Protein 4LKX (pdb70)

Solvent-accessible surface area: 19686 Å² total; per-residue (Å²): 162,25,100,12,110,4,43,50,23,15,46,25,98,51,92,81,63,0,60,5,42,0,50,5,57,54,60,52,1,49,52,26,46,5,0,0,0,0,16,23,17,94,93,137,24,14,57,2,1,0,3,5,11,35,57,29,104,47,6,39,9,82,91,12,126,116,65,10,76,8,56,101,54,70,105,130,36,34,0,24,0,97,1,40,70,0,74,76,76,3,23,0,42,0,11,0,0,20,1,3,14,60,3,0,36,82,31,0,100,16,4,34,6,19,8,26,76,48,88,61,87,24,14,45,10,18,28,3,27,49,128,66,49,67,17,4,0,0,0,4,0,13,33,0,19,0,40,43,14,72,26,40,1,34,100,41,89,38,102,90,29,37,25,58,4,68,19,30,89,24,130,75,33,38,49,6,13,5,0,1,0,35,6,78,38,102,24,42,60,143,92,68,17,53,0,30,3,31,0,117,30,35,129,34,148,48,100,66,96,3,95,62,111,125,108,6,92,8,75,17,72,49,145,60,41,52,8,52,70,38,93,87,11,56,1,31,0,137,9,72,105,48,0,69,31,115,72,54,32,22,0,0,1,0,0,4,23,58,56,93,94,25,3,72,7,14,0,49,45,20,57,62,69,114,58,66,87,125,59,56,26,40,6,48,39,84,21,54,60,0,28,0,95,0,47,134,1,73,18,78,9,8,8,38,0,9,0,0,0,0,2,70,35,2,1,25,19,2,62,6,0,84,0,35,1,97,70,105,59,25,46,10,59,8,41,30,3,42,4,16,87,69,3,19,173,85,34,39,0,2,0,0,0,0,0,5,53,0,28,26,126,129,30,116,25,44,6,65,7,53,128,52,97,39,95,88,44,46,72,88,15,26,18,90,6,36,43,141,64,6,6,17,1,4,7,2,20,0,53,24,50,88,73,61,10,74,141,60,84,56,1,4,0,40,0,47,15,134,29,41,133,75,76,41,67,79,61,34,62,53,68,116,119,184,27,7,3,0,16,90,1,36,145,65,118,25,251

Secondary structure (DSSP, 8-state):
--EEEE---EEE-TTS-EEEEEEEESS-TTTS-EEEEEEE-TTS--EEEEEEETTS-EEE-TTTGGGEEEEEEGGGTEEEEEE-S--GGG-EEEEEEEEETTEEEEE---EEEEE-SSPPBPPEEEEE----SEEEEEEEEEEEBSS--EEEEGGGTB-TTEEEPPPEE-TTS-EEEEEEEEEEGGGGTT---EEEEEEGGGTEEEEEE-PPP-/---EEEE-SEEEE-TTS-EEEEEEESS--B-TTS-B-EEEEEE-TTS--EEEEETTTEETTSS--SEEEEEETTEEEEEESS--GGG-EEEEEEE-SSSSPEE---EEEEE----BPPEEEEEPPPHHHHHTTEEEEEEEEEEEBSS--EEEEEETTEEP-SSEEEEE----TTT--EEEEEEEEEEHHHHHH--EEEEEEE-TT-SS-EEEEEETT--/-TTSGGGSSSSPP-

B-factor: mean 33.44, std 14.96, range [14.51, 133.25]

Foldseek 3Di:
DWAKAKDAEEEDEAQAKDKMKIFIPPDAQLPWFKKFKWWAAPPGDIGTAWIATSVGRIGGDPVQVVQWDKGADRVRSMIMIMGGRHDQVPFTWMKMFTDDPVGRPYIHPTHTYGHHPDDFDAWDKDWAAWVPWKMKIWIKTDFGDDDDKDKDKPVPPDDPQKDWDDWDQDPVRGTMTMIMGMDTPPVLDVDWIKMWMADVHVGDIDIDTRHHDD/DKAKAKPDQEEAAAAFAKDKIKIFIPWFQQAPVRFRFKWKWFDAPPGDTHTADTSQAQGPVNDDDQWGKHDGTGIIMIMGHGDALQRFGWMKMWTPRDPPIDIYPTYGYAYDDDWDFWDKDKDWADPVVLVVFKTKIKMKTDFTPDPDKDKWKDFPRRTDPPQKDKDKDAQDSHSRGIMMMMIGMDTSVVVVVTFKIWIWMDDPNDPDIDIDIGTPPDD/DPDDPQNPDDDGDD

Sequence (447 aa):
QVQLQESGPGLVKPSETLSLTCTVSGYSITSDYAWNWIRQPPGKGLEWIGSISYSGITGYNPSLKSRVTISRDTSKNQFSLKLSSVTAADTAVYYCARMGYDGLAYWGQGTLVTVSSASTKGPSVFPLAPSGGTAALGCLVKDYFPEPVTVSWNSGALTSGVHTFPAVLQSSGLYSLSSVVTVPSSSLGTQTYICNVNHKPSNTKVDKKAEPKSDIVMTQTPLSLSVTPGQPASISCRSSQSIVHSNGNTYLEWYLQKPGQSPQLLIYKVSNRFSGVPDRFSGSGSGTDFTLKISRVEAEDVGVYYCFQGSHVPPTFGGGTKVEIKRTVAAPSVFIFPPSDEQLKSGTASVVCLLNNFYPREAKVQWKVDNALQSGNSQESVTEQDSKDSTYSLSSTLTLSKADYEKHKVYACEVTHQGLSSPVTKSFNRGECLAGGSAQSQRAPDR

Nearest PDB structures (foldseek):
  4lkx-assembly1_B  TM=1.005E+00  e=9.087E-45  Homo sapiens
  4jn2-assembly2_L  TM=9.871E-01  e=6.356E-40  Mus musculus
  8vlt-assembly1_L  TM=9.862E-01  e=2.597E-39  Homo sapiens
  1s5i-assembly1_L  TM=9.770E-01  e=2.278E-36  Mus musculus
  4okv-assembly2_D  TM=9.643E-01  e=1.208E-35  Mus musculus

CATH classification: 2.60.40.10 (+1 more: 2.60.40.10)

InterPro domains:
  IPR003006 Immunoglobulin/major histocompatibility complex, conserved site [PS00290] (216-222)
  IPR003006 Immunoglobulin/major histocompatibility complex, conserved site [PS00290] (441-447)
  IPR003597 Immunoglobulin C1-set [PF07654] (143-223)
  IPR003597 Immunoglobulin C1-set [PF07654] (258-346)
  IPR003597 Immunoglobulin C1-set [PF07654] (366-450)
  IPR003597 Immunoglobulin C1-set [SM00407] (157-228)
  IPR003597 Immunoglobulin C1-set [SM00407] (274-349)
  IPR003597 Immunoglobulin C1-set [SM00407] (380-453)
  IPR003599 Immunoglobulin domain subtype [SM00409] (26-134)
  IPR003599 Immunoglobulin domain subtype [SM00409] (370-462)
  IPR007110 Immunoglobulin-like domain [PS50835] (14-114)
  IPR007110 Immunoglobulin-like domain [PS50835] (141-234)
  IPR007110 Immunoglobulin-like domain [PS50835] (256-355)
  IPR007110 Immunoglobulin-like domain [PS50835] (364-460)
  IPR013106 Immunoglobulin V-set domain [PF07686] (30-133)
  IPR013106 Immunoglobulin V-set domain [SM00406] (36-116)
  IPR013783 Immunoglobulin-like fold [G3DSA:2.60.40.10] (17-137)
  IPR013783 Immunoglobulin-like fold [G3DSA:2.60.40.10] (138-243)
  IPR013783 Immunoglobulin-like fold [G3DSA:2.60.40.10] (244-355)
  IPR013783 Immunoglobulin-like fold [G3DSA:2.60.40.10] (356-465)

Radius of gyration: 24.25 Å; Cα contacts (8 Å, |Δi|>4): 1214; chains: 3; bounding box: 59×63×64 Å

Structure (mmCIF, N/CA/C/O backbone):
data_4LKX
#
_entry.id   4LKX
#
_cell.length_a   42.045
_cell.length_b   107.156
_cell.length_c   110.215
_cell.angle_alpha   90.00
_cell.angle_beta   90.00
_cell.angle_gamma   90.00
#
_symmetry.space_group_name_H-M   'P 21 21 21'
#
loop_
_entity.id
_entity.type
_entity.pdbx_description
1 polymer 'Fab fragment heavy chain'
2 polymer 'Fab fragment light chain'
3 polymer 'CemX segment'
4 water water
#
loop_
_atom_site.group_PDB
_atom_site.id
_atom_site.type_symbol
_atom_site.label_atom_id
_atom_site.label_alt_id
_atom_site.label_comp_id
_atom_site.label_asym_id
_atom_site.label_entity_id
_atom_site.label_seq_id
_atom_site.pdbx_PDB_ins_code
_atom_site.Cartn_x
_atom_site.Cartn_y
_atom_site.Cartn_z
_atom_site.occupancy
_atom_site.B_iso_or_equiv
_atom_site.auth_seq_id
_atom_site.auth_comp_id
_atom_site.auth_asym_id
_atom_site.auth_atom_id
_atom_site.pdbx_PDB_model_num
ATOM 1 N N . GLN A 1 1 ? -38.339 -4.423 -12.049 1.00 50.40 1 GLN A N 1
ATOM 2 C CA . GLN A 1 1 ? -37.635 -3.751 -10.929 1.00 41.96 1 GLN A CA 1
ATOM 3 C C . GLN A 1 1 ? -36.484 -2.884 -11.427 1.00 32.95 1 GLN A C 1
ATOM 4 O O . GLN A 1 1 ? -35.529 -3.371 -12.052 1.00 35.03 1 GLN A O 1
ATOM 10 N N . VAL A 1 2 ? -36.561 -1.596 -11.104 1.00 33.37 2 VAL A N 1
ATOM 11 C CA . VAL A 1 2 ? -35.448 -0.696 -11.282 1.00 32.54 2 VAL A CA 1
ATOM 12 C C . VAL A 1 2 ? -34.272 -1.142 -10.407 1.00 32.53 2 VAL A C 1
ATOM 13 O O . VAL A 1 2 ? -34.453 -1.447 -9.227 1.00 32.51 2 VAL A O 1
ATOM 17 N N . GLN A 1 3 ? -33.122 -1.365 -11.041 1.00 30.04 3 GLN A N 1
ATOM 18 C CA . GLN A 1 3 ? -31.894 -1.732 -10.343 1.00 27.07 3 GLN A CA 1
ATOM 19 C C . GLN A 1 3 ? -30.695 -0.960 -10.902 1.00 32.80 3 GLN A C 1
ATOM 20 O O . GLN A 1 3 ? -30.652 -0.644 -12.092 1.00 33.61 3 GLN A O 1
ATOM 26 N N . LEU A 1 4 ? -29.81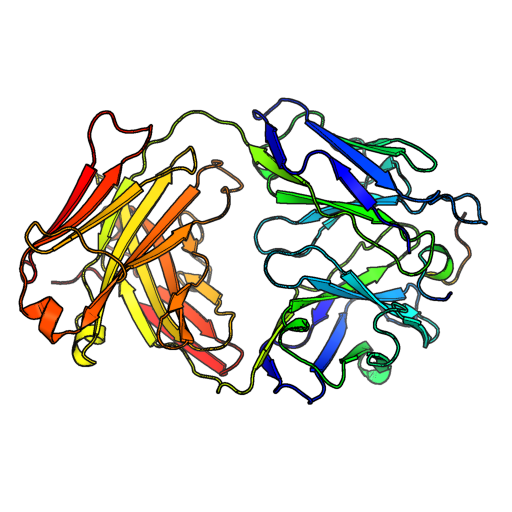4 -0.522 -10.004 1.00 27.15 4 LEU A N 1
ATOM 27 C CA . LEU A 1 4 ? -28.610 0.206 -10.379 1.00 24.81 4 LEU A CA 1
ATOM 28 C C . LEU A 1 4 ? -27.414 -0.577 -9.872 1.00 25.69 4 LEU A C 1
ATOM 29 O O . LEU A 1 4 ? -27.453 -1.144 -8.778 1.00 24.96 4 LEU A O 1
ATOM 34 N N . GLN A 1 5 ? -26.406 -0.720 -10.718 1.00 29.76 5 GLN A N 1
ATOM 35 C CA . GLN A 1 5 ? -25.271 -1.576 -10.386 1.00 30.19 5 GLN A CA 1
ATOM 36 C C . GLN A 1 5 ? -23.962 -0.913 -10.837 1.00 29.96 5 GLN A C 1
ATOM 37 O O . GLN A 1 5 ? -23.797 -0.629 -12.040 1.00 25.11 5 GLN A O 1
ATOM 43 N N . GLU A 1 6 ? -23.174 -0.472 -9.848 1.00 31.30 6 GLU A N 1
ATOM 44 C CA . GLU A 1 6 ? -21.891 0.196 -10.072 1.00 31.16 6 GLU A CA 1
ATOM 45 C C . GLU A 1 6 ? -20.871 -0.855 -10.489 1.00 22.91 6 GLU A C 1
ATOM 46 O O . GLU A 1 6 ? -20.879 -1.980 -9.985 1.00 23.14 6 GLU A O 1
ATOM 52 N N . SER A 1 7 ? -19.864 -0.427 -11.222 1.00 23.01 7 SER A N 1
ATOM 53 C CA . SER A 1 7 ? -18.708 -1.281 -11.480 1.00 22.79 7 SER A CA 1
ATOM 54 C C . SER A 1 7 ? -17.939 -1.591 -10.173 1.00 35.16 7 SER A C 1
ATOM 55 O O . SER A 1 7 ? -18.193 -0.976 -9.118 1.00 39.93 7 SER A O 1
ATOM 58 N N . GLY A 1 8 ? -16.920 -2.442 -10.284 1.00 33.73 8 GLY A N 1
ATOM 59 C CA . GLY A 1 8 ? -16.329 -3.121 -9.135 1.00 34.14 8 GLY A CA 1
ATOM 60 C C . GLY A 1 8 ? -15.303 -2.247 -8.409 1.00 39.82 8 GLY A C 1
ATOM 61 O O . GLY A 1 8 ? -14.802 -1.243 -8.960 1.00 35.67 8 GLY A O 1
ATOM 62 N N . PRO A 1 9 ? -14.966 -2.639 -7.170 1.00 33.91 9 PRO A N 1
ATOM 63 C CA . PRO A 1 9 ? -14.075 -1.871 -6.314 1.00 31.64 9 PRO A CA 1
ATOM 64 C C . PRO A 1 9 ? -12.621 -2.087 -6.718 1.00 32.84 9 PRO A C 1
ATOM 65 O O . PRO A 1 9 ? -12.257 -3.178 -7.174 1.00 31.37 9 PRO A O 1
ATOM 69 N N . GLY A 1 10 ? -11.768 -1.118 -6.401 1.00 26.57 10 GLY A N 1
ATOM 70 C CA . GLY A 1 10 ? -10.345 -1.374 -6.467 1.00 31.66 10 GLY A CA 1
ATOM 71 C C . GLY A 1 10 ? -9.525 -0.123 -6.378 1.00 27.28 10 GLY A C 1
ATOM 72 O O . GLY A 1 10 ? -9.948 0.859 -5.766 1.00 28.73 10 GLY A O 1
ATOM 73 N N . LEU A 1 11 ? -8.278 -0.246 -6.811 1.00 23.55 11 LEU A N 1
ATOM 74 C CA . LEU A 1 11 ? -7.240 0.745 -6.545 1.00 26.53 11 LEU A CA 1
ATOM 75 C C . LEU A 1 11 ? -7.234 1.694 -7.734 1.00 23.05 11 LEU A C 1
ATOM 76 O O . LEU A 1 11 ? -7.355 1.240 -8.847 1.00 21.84 11 LEU A O 1
ATOM 81 N N . VAL A 1 12 ? -6.874 2.948 -7.500 1.00 20.33 12 VAL A N 1
ATOM 82 C CA . VAL A 1 12 ? -6.428 3.890 -8.526 1.00 23.15 12 VAL A CA 1
ATOM 83 C C . VAL A 1 12 ? -5.248 4.638 -7.945 1.00 24.08 12 VAL A C 1
ATOM 84 O O . VAL A 1 12 ? -5.286 5.034 -6.783 1.00 20.99 12 VAL A O 1
ATOM 88 N N . LYS A 1 13 ? -4.195 4.853 -8.736 1.00 19.79 13 LYS A N 1
ATOM 89 C CA . LYS A 1 13 ? -2.989 5.461 -8.176 1.00 19.96 13 LYS A CA 1
ATOM 90 C C . LYS A 1 13 ? -3.243 6.937 -8.051 1.00 20.00 13 LYS A C 1
ATOM 91 O O . LYS A 1 13 ? -3.953 7.511 -8.871 1.00 22.45 13 LYS A O 1
ATOM 97 N N . PRO A 1 14 ? -2.590 7.582 -7.077 1.00 20.61 14 PRO A N 1
ATOM 98 C CA . PRO A 1 14 ? -2.849 9.000 -6.934 1.00 18.04 14 PRO A CA 1
ATOM 99 C C . PRO A 1 14 ? -2.365 9.768 -8.180 1.00 19.28 14 PRO A C 1
ATOM 100 O O . PRO A 1 14 ? -1.329 9.416 -8.761 1.00 18.74 14 PRO A O 1
ATOM 104 N N . SER A 1 15 ? -2.993 10.911 -8.463 1.00 23.14 15 SER A N 1
ATOM 105 C CA . SER A 1 15 ? -2.738 11.667 -9.684 1.00 17.91 15 SER A CA 1
ATOM 106 C C . SER A 1 15 ? -3.444 11.143 -10.966 1.00 18.11 15 SER A C 1
ATOM 107 O O . SER A 1 15 ? -3.460 11.834 -11.986 1.00 25.01 15 SER A O 1
ATOM 110 N N . GLU A 1 16 ? -3.909 9.905 -10.932 1.00 18.96 16 GLU A N 1
ATOM 111 C CA . GLU A 1 16 ? -4.616 9.327 -12.058 1.00 23.34 16 GLU A CA 1
ATOM 112 C C . GLU A 1 16 ? -6.121 9.613 -11.936 1.00 26.79 16 GLU A C 1
ATOM 113 O O . GLU A 1 16 ? -6.545 10.390 -11.063 1.00 21.79 16 GLU A O 1
ATOM 119 N N . THR A 1 17 ? -6.917 8.965 -12.790 1.00 23.03 17 THR A N 1
ATOM 120 C CA . THR A 1 17 ? -8.345 9.297 -12.921 1.00 22.45 17 THR A CA 1
ATOM 121 C C . THR A 1 17 ? -9.162 8.103 -12.488 1.00 22.92 17 THR A C 1
ATOM 122 O O . THR A 1 17 ? -8.957 7.001 -12.966 1.00 23.62 17 THR A O 1
ATOM 126 N N . LEU A 1 18 ? -9.983 8.318 -11.473 1.00 20.09 18 LEU A N 1
ATOM 127 C CA . LEU A 1 18 ? -10.922 7.321 -10.986 1.00 19.96 18 LEU A CA 1
ATOM 128 C C . LEU A 1 18 ? -12.031 7.236 -12.014 1.00 19.65 18 LEU A C 1
ATOM 129 O O . LEU A 1 18 ? -12.475 8.255 -12.538 1.00 21.49 18 LEU A O 1
ATOM 134 N N . SER A 1 19 ? -12.426 6.015 -12.349 1.00 22.16 19 SER A N 1
ATOM 135 C CA . SER A 1 19 ? -13.436 5.837 -13.370 1.00 24.76 19 SER A CA 1
ATOM 136 C C . SER A 1 19 ? -14.449 4.794 -12.927 1.00 24.72 19 SER A C 1
ATOM 137 O O . SER A 1 19 ? -14.066 3.690 -12.553 1.00 23.83 19 SER A O 1
ATOM 140 N N . LEU A 1 20 ? -15.731 5.171 -12.884 1.00 24.09 20 LEU A N 1
ATOM 141 C CA . LEU A 1 20 ? -16.795 4.226 -12.464 1.00 23.49 20 LEU A CA 1
ATOM 142 C C . LEU A 1 20 ? -17.961 4.235 -13.460 1.00 19.64 20 LEU A C 1
ATOM 143 O O . LEU A 1 20 ? -18.241 5.251 -14.085 1.00 20.71 20 LEU A O 1
ATOM 148 N N . THR A 1 21 ? -18.652 3.115 -13.595 1.00 21.24 21 THR A N 1
ATOM 149 C CA . THR A 1 21 ? -19.895 3.159 -14.341 1.00 22.27 21 THR A CA 1
ATOM 150 C C . THR A 1 21 ? -21.018 2.649 -13.474 1.00 24.09 21 THR A C 1
ATOM 151 O O . THR A 1 21 ? -20.828 1.709 -12.665 1.00 22.10 21 THR A O 1
ATOM 155 N N . CYS A 1 22 ? -22.220 3.141 -13.772 1.00 21.57 22 CYS A N 1
ATOM 156 C CA . CYS A 1 22 ? -23.428 2.568 -13.231 1.00 19.70 22 CYS A CA 1
ATOM 157 C C . CYS A 1 22 ? -24.311 2.028 -14.374 1.00 25.48 22 CYS A C 1
ATOM 158 O O . CYS A 1 22 ? -24.661 2.751 -15.313 1.00 21.08 22 CYS A O 1
ATOM 161 N N . THR A 1 23 ? -24.606 0.746 -14.314 1.00 18.37 23 THR A N 1
ATOM 162 C CA . THR A 1 23 ? -25.520 0.133 -15.280 1.00 25.37 23 THR A CA 1
ATOM 163 C C . THR A 1 23 ? -26.935 0.037 -14.717 1.00 26.00 23 THR A C 1
ATOM 164 O O . THR A 1 23 ? -27.149 -0.633 -13.685 1.00 24.64 23 THR A O 1
ATOM 168 N N . VAL A 1 24 ? -27.901 0.585 -15.465 1.00 21.97 24 VAL A N 1
ATOM 169 C CA . VAL A 1 24 ? -29.310 0.637 -15.022 1.00 20.66 24 VAL A CA 1
ATOM 170 C C . VAL A 1 24 ? -30.106 -0.459 -15.730 1.00 25.64 24 VAL A C 1
ATOM 171 O O . VAL A 1 24 ? -29.914 -0.684 -16.931 1.00 26.18 24 VAL A O 1
ATOM 175 N N . SER A 1 25 ? -30.880 -1.236 -14.969 1.00 26.42 25 SER A N 1
ATOM 176 C CA . SER A 1 25 ? -31.819 -2.197 -15.560 1.00 25.89 25 SER A CA 1
ATOM 177 C C . SER A 1 25 ? -33.245 -2.018 -15.022 1.00 30.29 25 SER A C 1
ATOM 178 O O . SER A 1 25 ? -33.449 -1.278 -14.038 1.00 25.73 25 SER A O 1
ATOM 181 N N . GLY A 1 26 ? -34.224 -2.411 -15.843 1.00 27.92 26 GLY A N 1
ATOM 182 C CA . GLY A 1 26 ? -35.650 -2.214 -15.525 1.00 25.87 26 GLY A CA 1
ATOM 183 C C . GLY A 1 26 ? -36.181 -0.814 -15.781 1.00 26.05 26 GLY A C 1
ATOM 184 O O . GLY A 1 26 ? -37.266 -0.456 -15.318 1.00 22.29 26 GLY A O 1
ATOM 185 N N . TYR A 1 27 ? -35.387 0.019 -16.432 1.00 23.01 27 TYR A N 1
ATOM 186 C CA . TYR A 1 27 ? -35.781 1.399 -16.648 1.00 21.91 27 TYR A CA 1
ATOM 187 C C . TYR A 1 27 ? -34.760 1.974 -17.628 1.00 27.76 27 TYR A C 1
ATOM 188 O O . TYR A 1 27 ? -33.573 1.626 -17.565 1.00 27.14 27 TYR A O 1
ATOM 197 N N . SER A 1 28 ? -35.219 2.799 -18.565 1.00 24.59 28 SER A N 1
ATOM 198 C CA . SER A 1 28 ? -34.305 3.482 -19.483 1.00 23.41 28 SER A CA 1
ATOM 199 C C . SER A 1 28 ? -33.863 4.814 -18.895 1.00 22.59 28 SER A C 1
ATOM 200 O O . SER A 1 28 ? -34.691 5.674 -18.581 1.00 22.29 28 SER A O 1
ATOM 203 N N . ILE A 1 29 ? -32.549 5.056 -18.901 1.00 22.92 29 ILE A N 1
ATOM 204 C CA . ILE A 1 29 ? -32.007 6.330 -18.414 1.00 22.07 29 ILE A CA 1
ATOM 205 C C . ILE A 1 29 ? -32.562 7.565 -19.125 1.00 25.95 29 ILE A C 1
ATOM 206 O O . ILE A 1 29 ? -32.801 8.613 -18.495 1.00 24.24 29 ILE A O 1
ATOM 211 N N . THR A 1 30 ? -32.971 7.399 -20.372 1.00 23.54 30 THR A N 1
ATOM 212 C CA . THR A 1 30 ? -33.526 8.552 -21.080 1.00 22.37 30 THR A CA 1
ATOM 213 C C . THR A 1 30 ? -35.035 8.768 -20.947 1.00 24.52 30 THR A C 1
ATOM 214 O O . THR A 1 30 ? -35.549 9.730 -21.505 1.00 20.83 30 THR A O 1
ATOM 218 N N . SER A 1 31 ? -35.743 7.854 -20.276 1.00 19.78 31 SER A N 1
ATOM 219 C CA . SER A 1 31 ? -37.170 8.075 -19.978 1.00 23.97 31 SER A CA 1
ATOM 220 C C . SER A 1 31 ? -37.463 9.281 -19.101 1.00 28.57 31 SER A C 1
ATOM 221 O O . SER A 1 31 ? -38.320 10.092 -19.456 1.00 24.27 31 SER A O 1
ATOM 224 N N . ASP A 1 32 ? -36.675 9.465 -18.037 1.00 20.06 32 ASP A N 1
ATOM 225 C CA . ASP A 1 32 ? -36.991 10.470 -17.003 1.00 20.74 32 ASP A CA 1
ATOM 226 C C . ASP A 1 32 ? -35.982 10.326 -15.843 1.00 21.66 32 ASP A C 1
ATOM 227 O O . ASP A 1 32 ? -35.124 9.446 -15.870 1.00 17.18 32 ASP A O 1
ATOM 232 N N . TYR A 1 33 ? -35.985 11.310 -14.932 1.00 20.52 33 TYR A N 1
ATOM 233 C CA . TYR A 1 33 ? -35.149 11.290 -13.741 1.00 20.09 33 TYR A CA 1
ATOM 234 C C . TYR A 1 33 ? -33.752 11.748 -14.001 1.00 20.91 33 TYR A C 1
ATOM 235 O O . TYR A 1 33 ? -33.407 12.088 -15.149 1.00 21.67 33 TYR A O 1
ATOM 244 N N . ALA A 1 34 ? -33.016 11.944 -12.895 1.00 19.76 34 ALA A N 1
ATOM 245 C CA . ALA A 1 34 ? -31.613 12.342 -12.935 1.00 17.75 34 ALA A CA 1
ATOM 246 C C . ALA A 1 34 ? -30.760 11.318 -12.216 1.00 23.03 34 ALA A C 1
ATOM 247 O O . ALA A 1 34 ? -31.212 10.663 -11.248 1.00 20.93 34 ALA A O 1
ATOM 249 N N . TRP A 1 35 ? -29.556 11.127 -12.756 1.00 20.74 35 TRP A N 1
ATOM 250 C CA . TRP A 1 35 ? -28.709 9.993 -12.471 1.00 19.54 35 TRP A CA 1
ATOM 251 C C . TRP A 1 35 ? -27.388 10.481 -11.896 1.00 17.98 35 TRP A C 1
ATOM 252 O O . TRP A 1 35 ? -26.771 11.412 -12.421 1.00 20.77 35 TRP A O 1
ATOM 263 N N . ASN A 1 36 A -27.478 10.066 -10.442 1.00 16.98 35 ASN A N 1
ATOM 264 C CA . ASN A 1 36 A -26.607 10.810 -9.541 1.00 18.84 35 ASN A CA 1
ATOM 265 C C . ASN A 1 36 A -25.368 10.008 -9.155 1.00 17.48 35 ASN A C 1
ATOM 266 O O . ASN A 1 36 A -25.462 8.785 -8.975 1.00 20.57 35 ASN A O 1
ATOM 271 N N . TRP A 1 37 ? -24.293 10.721 -8.801 1.00 17.07 36 TRP A N 1
ATOM 272 C CA . TRP A 1 37 ? -23.148 10.148 -8.065 1.00 21.36 36 TRP A CA 1
ATOM 273 C C . TRP A 1 37 ? -22.948 10.833 -6.714 1.00 16.50 36 TRP A C 1
ATOM 274 O O . TRP A 1 37 ? -22.999 12.054 -6.619 1.00 19.61 36 TRP A O 1
ATOM 285 N N . ILE A 1 38 ? -22.675 10.022 -5.688 1.00 18.69 37 ILE A N 1
ATOM 286 C CA . ILE A 1 38 ? -22.643 10.440 -4.292 1.00 19.98 37 ILE A CA 1
ATOM 287 C C . ILE A 1 38 ? -21.529 9.563 -3.678 1.00 18.92 37 ILE A C 1
ATOM 288 O O . ILE A 1 38 ? -21.340 8.419 -4.083 1.00 21.28 37 ILE A O 1
ATOM 293 N N . ARG A 1 39 ? -20.683 10.142 -2.855 1.00 19.23 38 ARG A N 1
ATOM 294 C CA . ARG A 1 39 ? -19.668 9.308 -2.191 1.00 19.68 38 ARG A CA 1
ATOM 295 C C . ARG A 1 39 ? -19.691 9.437 -0.667 1.00 22.01 38 ARG A C 1
ATOM 296 O O . ARG A 1 39 ? -20.134 10.451 -0.121 1.00 21.35 38 ARG A O 1
ATOM 304 N N . GLN A 1 40 ? -19.069 8.474 0.007 1.00 21.57 39 GLN A N 1
ATOM 305 C CA . GLN A 1 40 ? -18.976 8.539 1.446 1.00 20.73 39 GLN A CA 1
ATOM 306 C C . GLN A 1 40 ? -17.554 8.122 1.880 1.00 21.07 39 GLN A C 1
ATOM 307 O O . GLN A 1 40 ? -17.192 6.940 1.793 1.00 17.59 39 GLN A O 1
ATOM 313 N N . PRO A 1 41 ? -16.696 9.100 2.170 1.00 19.34 40 PRO A N 1
ATOM 314 C CA . PRO A 1 41 ? -15.331 8.755 2.577 1.00 23.88 40 PRO A CA 1
ATOM 315 C C . PRO A 1 41 ? -15.346 8.013 3.921 1.00 31.95 40 PRO A C 1
ATOM 316 O O . PRO A 1 41 ? -16.339 8.124 4.669 1.00 27.93 40 PRO A O 1
ATOM 320 N N . PRO A 1 42 ? -14.312 7.192 4.186 1.00 30.03 41 PRO A N 1
ATOM 321 C CA . PRO A 1 42 ? -14.286 6.343 5.397 1.00 35.63 41 PRO A CA 1
ATOM 322 C C . PRO A 1 42 ? -14.696 7.080 6.679 1.00 32.76 41 PRO A C 1
ATOM 323 O O . PRO A 1 42 ? -14.155 8.161 6.985 1.00 31.69 41 PRO A O 1
ATOM 327 N N . GLY A 1 43 ? -15.766 6.587 7.305 1.00 46.01 42 GLY A N 1
ATOM 328 C CA . GLY A 1 43 ? -16.265 7.117 8.572 1.00 40.97 42 GLY A CA 1
ATOM 329 C C . GLY A 1 43 ? -16.843 8.522 8.522 1.00 48.56 42 GLY A C 1
ATOM 330 O O . GLY A 1 43 ? -17.074 9.125 9.562 1.00 38.57 42 GLY A O 1
ATOM 331 N N . LYS A 1 44 ? -17.058 9.059 7.320 1.00 38.11 43 LYS A N 1
ATOM 332 C CA . LYS A 1 44 ? -17.665 10.383 7.159 1.00 35.49 43 LYS A CA 1
ATOM 333 C C . LYS A 1 44 ? -19.055 10.262 6.567 1.00 31.71 43 LYS A C 1
ATOM 334 O O . LYS A 1 44 ? -19.564 9.153 6.396 1.00 28.13 43 LYS A O 1
ATOM 340 N N . GLY A 1 45 ? -19.652 11.403 6.236 1.00 29.70 44 GLY A N 1
ATOM 341 C CA . GLY A 1 45 ? -21.020 11.431 5.731 1.00 31.18 44 GLY A CA 1
ATOM 342 C C . GLY A 1 45 ? -21.043 11.446 4.207 1.00 27.10 44 GLY A C 1
ATOM 343 O O . GLY A 1 45 ? -20.055 11.132 3.555 1.00 28.12 44 GLY A O 1
ATOM 344 N N . LEU A 1 46 ? -22.157 11.872 3.641 1.00 31.19 45 LEU A N 1
ATOM 345 C CA . LEU A 1 46 ? -22.426 11.633 2.243 1.00 25.92 45 LEU A CA 1
ATOM 346 C C . LEU A 1 46 ? -22.249 12.950 1.512 1.00 24.93 45 LEU A C 1
ATOM 347 O O . LEU A 1 46 ? -22.558 14.030 2.042 1.00 23.09 45 LEU A O 1
ATOM 352 N N . GLU A 1 47 ? -21.588 12.883 0.366 1.00 19.88 46 GLU A N 1
ATOM 353 C CA . GLU A 1 47 ? -21.328 14.091 -0.436 1.00 22.66 46 GLU A CA 1
ATOM 354 C C . GLU A 1 47 ? -21.873 13.881 -1.832 1.00 21.16 46 GLU A C 1
ATOM 355 O O . GLU A 1 47 ? -21.567 12.877 -2.466 1.00 19.04 46 GLU A O 1
ATOM 361 N N . TRP A 1 48 ? -22.605 14.870 -2.335 1.00 21.90 47 TRP A N 1
ATOM 362 C CA . TRP A 1 48 ? -23.140 14.777 -3.685 1.00 20.04 47 TRP A CA 1
ATOM 363 C C . TRP A 1 48 ? -22.064 15.208 -4.644 1.00 21.07 47 TRP A C 1
ATOM 364 O O . TRP A 1 48 ? -21.424 16.253 -4.430 1.00 21.24 47 TRP A O 1
ATOM 375 N N . ILE A 1 49 ? -21.754 14.350 -5.617 1.00 17.80 48 ILE A N 1
ATOM 376 C CA . ILE A 1 49 ? -20.703 14.669 -6.611 1.00 17.67 48 ILE A CA 1
ATOM 377 C C . ILE A 1 49 ? -21.290 15.364 -7.828 1.00 19.44 48 ILE A C 1
ATOM 378 O O . ILE A 1 49 ? -20.775 16.389 -8.289 1.00 21.02 48 ILE A O 1
ATOM 383 N N . GLY A 1 50 ? -22.407 14.838 -8.332 1.00 18.54 49 GLY A N 1
ATOM 384 C CA . GLY A 1 50 ? -23.034 15.482 -9.480 1.00 19.82 49 GLY A CA 1
ATOM 385 C C . GLY A 1 50 ? -24.034 14.524 -10.106 1.00 17.52 49 GLY A C 1
ATOM 386 O O . GLY A 1 50 ? -24.265 13.416 -9.607 1.00 19.54 49 GLY A O 1
ATOM 387 N N . SER A 1 51 ? -24.652 14.963 -11.187 1.00 20.55 50 SER A N 1
ATOM 388 C CA . SER A 1 51 ? -25.650 14.101 -11.842 1.00 20.27 50 SER A CA 1
ATOM 389 C C . SER A 1 51 ? -25.722 14.359 -13.337 1.00 20.89 50 SER A C 1
ATOM 390 O O . SER A 1 51 ? -25.245 15.391 -13.837 1.00 19.35 50 SER A O 1
ATOM 393 N N . ILE A 1 52 ? -26.419 13.462 -14.039 1.00 20.71 51 ILE A N 1
ATOM 394 C CA . ILE A 1 52 ? -26.788 13.757 -15.417 1.00 21.55 51 ILE A CA 1
ATOM 395 C C . ILE A 1 52 ? -28.276 13.473 -15.589 1.00 15.37 51 ILE A C 1
ATOM 396 O O . ILE A 1 52 ? -28.770 12.444 -15.100 1.00 21.65 51 ILE A O 1
ATOM 401 N N . SER A 1 53 ? -28.997 14.381 -16.256 1.00 16.79 52 SER A N 1
ATOM 402 C CA . SER A 1 53 ? -30.430 14.192 -16.389 1.00 19.42 52 SER A CA 1
ATOM 403 C C . SER A 1 53 ? -30.780 13.204 -17.509 1.00 21.16 52 SER A C 1
ATOM 404 O O . SER A 1 53 ? -29.929 12.831 -18.319 1.00 19.10 52 SER A O 1
ATOM 407 N N . TYR A 1 54 ? -32.048 12.809 -17.564 1.00 18.65 53 TYR A N 1
ATOM 408 C CA . TYR A 1 54 ? -32.566 11.994 -18.663 1.00 21.86 53 TYR A CA 1
ATOM 409 C C . TYR A 1 54 ? -32.256 12.666 -20.011 1.00 24.95 53 TYR A C 1
ATOM 410 O O . TYR A 1 54 ? -32.209 11.999 -21.045 1.00 23.86 53 TYR A O 1
ATOM 419 N N . SER A 1 55 ? -32.113 13.981 -20.017 1.00 24.64 54 SER A N 1
ATOM 420 C CA . SER A 1 55 ? -31.920 14.699 -21.270 1.00 24.22 54 SER A CA 1
ATOM 421 C C . SER A 1 55 ? -30.465 15.050 -21.532 1.00 34.33 54 SER A C 1
ATOM 422 O O . SER A 1 55 ? -30.169 15.947 -22.333 1.00 38.32 54 SER A O 1
ATOM 425 N N . GLY A 1 56 ? -29.572 14.482 -20.736 1.00 27.07 55 GLY A N 1
ATOM 426 C CA . GLY A 1 56 ? -28.158 14.685 -20.948 1.00 26.43 55 GLY A CA 1
ATOM 427 C C . GLY A 1 56 ? -27.575 15.906 -20.252 1.00 25.14 55 GLY A C 1
ATOM 428 O O . GLY A 1 56 ? -26.384 16.166 -20.378 1.00 29.76 55 GLY A O 1
ATOM 429 N N . ILE A 1 57 ? -28.377 16.635 -19.479 1.00 23.13 56 ILE A N 1
ATOM 430 C CA . ILE A 1 57 ? -27.876 17.873 -18.822 1.00 19.45 56 ILE A CA 1
ATOM 431 C C . ILE A 1 57 ? -27.132 17.543 -17.507 1.00 22.39 56 ILE A C 1
ATOM 432 O O . ILE A 1 57 ? -27.622 16.735 -16.718 1.00 21.94 56 ILE A O 1
ATOM 437 N N . THR A 1 58 ? -25.896 18.032 -17.346 1.00 20.89 57 THR A N 1
ATOM 438 C CA . THR A 1 58 ? -25.077 17.596 -16.210 1.00 20.41 57 THR A CA 1
ATOM 439 C C . THR A 1 58 ? -25.047 18.727 -15.187 1.00 22.80 57 THR A C 1
ATOM 440 O O . THR A 1 58 ? -25.174 19.903 -15.522 1.00 22.70 57 THR A O 1
ATOM 444 N N . GLY A 1 59 ? -24.974 18.353 -13.924 1.00 21.06 58 GLY A N 1
ATOM 445 C CA . GLY A 1 59 ? -24.777 19.358 -12.858 1.00 24.82 58 GLY A CA 1
ATOM 446 C C . GLY A 1 59 ? -23.699 18.835 -11.933 1.00 19.18 58 GLY A C 1
ATOM 447 O O . GLY A 1 59 ? -23.524 17.634 -11.783 1.00 21.94 58 GLY A O 1
ATOM 448 N N . TYR A 1 60 ? -22.897 19.721 -11.390 1.00 21.25 59 TYR A N 1
ATOM 449 C CA . TYR A 1 60 ? -21.740 19.277 -10.654 1.00 22.75 59 TYR A CA 1
ATOM 450 C C . TYR A 1 60 ? -21.710 19.987 -9.312 1.00 21.31 59 TYR A C 1
ATOM 451 O O . TYR A 1 60 ? -22.015 21.182 -9.236 1.00 23.36 59 TYR A O 1
ATOM 460 N N . ASN A 1 61 ? -21.155 19.319 -8.303 1.00 22.04 60 ASN A N 1
ATOM 461 C CA . ASN A 1 61 ? -20.789 20.015 -7.047 1.00 22.99 60 ASN A CA 1
ATOM 462 C C . ASN A 1 61 ? -19.739 21.105 -7.344 1.00 19.07 60 ASN A C 1
ATOM 463 O O . ASN A 1 61 ? -18.683 20.797 -7.903 1.00 21.63 60 ASN A O 1
ATOM 468 N N . PRO A 1 62 ? -20.042 22.389 -7.054 1.00 23.65 61 PRO A N 1
ATOM 469 C CA . PRO A 1 62 ? -19.075 23.407 -7.440 1.00 26.10 61 PRO A CA 1
ATOM 470 C C . PRO A 1 62 ? -17.680 23.143 -6.886 1.00 23.73 61 PRO A C 1
ATOM 471 O O . PRO A 1 62 ? -16.679 23.535 -7.507 1.00 28.26 61 PRO A O 1
ATOM 475 N N . SER A 1 63 ? -17.593 22.464 -5.749 1.00 26.09 62 SER A N 1
ATOM 476 C CA . SER A 1 63 ? -16.292 22.231 -5.114 1.00 25.51 62 SER A CA 1
ATOM 477 C C . SER A 1 63 ? -15.462 21.208 -5.859 1.00 31.02 62 SER A C 1
ATOM 478 O O . SER A 1 63 ? -14.240 21.148 -5.701 1.00 28.98 62 SER A O 1
ATOM 481 N N . LEU A 1 64 ? -16.125 20.401 -6.678 1.00 24.78 63 LEU A N 1
ATOM 482 C CA . LEU A 1 64 ? -15.481 19.248 -7.321 1.00 26.47 63 LEU A CA 1
ATOM 483 C C . LEU A 1 64 ? -15.478 19.433 -8.830 1.00 26.59 63 LEU A C 1
ATOM 484 O O . LEU A 1 64 ? -14.736 18.745 -9.540 1.00 23.51 63 LEU A O 1
ATOM 489 N N . LYS A 1 65 ? -16.184 20.472 -9.288 1.00 23.03 64 LYS A N 1
ATOM 490 C CA . LYS A 1 65 ? -16.515 20.627 -10.704 1.00 23.17 64 LYS A CA 1
ATOM 491 C C . LYS A 1 65 ? -15.267 20.500 -11.597 1.00 27.97 64 LYS A C 1
ATOM 492 O O . LYS A 1 65 ? -15.240 19.729 -12.587 1.00 22.77 64 LYS A O 1
ATOM 498 N N . SER A 1 66 ? -14.176 21.125 -11.197 1.00 24.36 65 SER A N 1
ATOM 499 C CA . SER A 1 66 ? -13.043 21.139 -12.139 1.00 29.82 65 SER A CA 1
ATOM 500 C C . SER A 1 66 ? -12.323 19.802 -12.283 1.00 31.72 65 SER A C 1
ATOM 501 O O . SER A 1 66 ? -11.544 19.607 -13.211 1.00 29.53 65 SER A O 1
ATOM 504 N N . ARG A 1 67 ? -12.691 18.823 -11.462 1.00 24.52 66 ARG A N 1
ATOM 505 C CA . ARG A 1 67 ? -12.055 17.521 -11.548 1.00 24.71 66 ARG A CA 1
ATOM 506 C C . ARG A 1 67 ? -13.039 16.441 -12.002 1.00 23.80 66 ARG A C 1
ATOM 507 O O . ARG A 1 67 ? -12.647 15.295 -12.204 1.00 20.37 66 ARG A O 1
ATOM 515 N N . VAL A 1 68 ? -14.314 16.798 -12.149 1.00 20.63 67 VAL A N 1
ATOM 516 C CA . VAL A 1 68 ? -15.368 15.774 -12.371 1.00 22.55 67 VAL A CA 1
ATOM 517 C C . VAL A 1 68 ? -15.878 15.792 -13.821 1.00 23.65 67 VAL A C 1
ATOM 518 O O . VAL A 1 68 ? -16.177 16.854 -14.369 1.00 21.65 67 VAL A O 1
ATOM 522 N N . THR A 1 69 ? -16.110 14.616 -14.386 1.00 20.08 68 THR A N 1
ATOM 523 C CA . THR A 1 69 ? -16.881 14.504 -15.626 1.00 21.98 68 THR A CA 1
ATOM 524 C C . THR A 1 69 ? -17.909 13.388 -15.474 1.00 20.80 68 THR A C 1
ATOM 525 O O . THR A 1 69 ? -17.594 12.294 -14.995 1.00 23.14 68 THR A O 1
ATOM 529 N N . ILE A 1 70 ? -19.130 13.652 -15.934 1.00 21.25 69 ILE A N 1
ATOM 530 C CA . ILE A 1 70 ? -20.186 12.650 -15.911 1.00 19.50 69 ILE A CA 1
ATOM 531 C C . ILE A 1 70 ? -20.790 12.551 -17.305 1.00 20.00 69 ILE A C 1
ATOM 532 O O . ILE A 1 70 ? -20.942 13.569 -18.000 1.00 20.82 69 ILE A O 1
ATOM 537 N N . SER A 1 71 ? -21.022 11.333 -17.765 1.00 19.90 70 SER A N 1
ATOM 538 C CA . SER A 1 71 ? -21.620 11.165 -19.089 1.00 23.34 70 SER A CA 1
ATOM 539 C C . SER A 1 71 ? -22.602 10.025 -19.072 1.00 24.63 70 SER A C 1
ATOM 540 O O . SER A 1 71 ? -22.581 9.211 -18.135 1.00 23.11 70 SER A O 1
ATOM 543 N N . ARG A 1 72 ? -23.395 9.913 -20.145 1.00 23.08 71 ARG A N 1
ATOM 544 C CA . ARG A 1 72 ? -24.282 8.771 -20.350 1.00 20.68 71 ARG A CA 1
ATOM 545 C C . ARG A 1 72 ? -23.838 7.970 -21.576 1.00 22.88 71 ARG A C 1
ATOM 546 O O . ARG A 1 72 ? -23.314 8.521 -22.538 1.00 29.01 71 ARG A O 1
ATOM 554 N N . ASP A 1 73 ? -23.999 6.663 -21.520 1.00 20.66 72 ASP A N 1
ATOM 555 C CA . ASP A 1 73 ? -23.780 5.814 -22.701 1.00 23.96 72 ASP A CA 1
ATOM 556 C C . ASP A 1 73 ? -25.074 5.095 -22.976 1.00 25.77 72 ASP A C 1
ATOM 557 O O . ASP A 1 73 ? -25.329 4.032 -22.400 1.00 22.75 72 ASP A O 1
ATOM 562 N N . THR A 1 74 ? -25.940 5.709 -23.766 1.00 20.14 73 THR A N 1
ATOM 563 C CA . THR A 1 74 ? -27.309 5.198 -23.845 1.00 23.39 73 THR A CA 1
ATOM 564 C C . THR A 1 74 ? -27.360 3.845 -24.552 1.00 26.73 73 THR A C 1
ATOM 565 O O . THR A 1 74 ? -28.220 3.035 -24.271 1.00 28.30 73 THR A O 1
ATOM 569 N N . SER A 1 75 ? -26.330 3.524 -25.320 1.00 24.44 74 SER A N 1
ATOM 570 C CA . SER A 1 75 ? -26.267 2.225 -25.955 1.00 28.11 74 SER A CA 1
ATOM 571 C C . SER A 1 75 ? -26.146 1.087 -24.933 1.00 27.45 74 SER A C 1
ATOM 572 O O . SER A 1 75 ? -26.516 -0.038 -25.234 1.00 31.64 74 SER A O 1
ATOM 575 N N . LYS A 1 76 ? -25.575 1.338 -23.750 1.00 26.66 75 LYS A N 1
ATOM 576 C CA . LYS A 1 76 ? -25.490 0.244 -22.716 1.00 25.41 75 LYS A CA 1
ATOM 577 C C . LYS A 1 76 ? -26.399 0.538 -21.515 1.00 24.95 75 LYS A C 1
ATOM 578 O O . LYS A 1 76 ? -26.377 -0.173 -20.525 1.00 25.25 75 LYS A O 1
ATOM 584 N N . ASN A 1 77 ? -27.177 1.608 -21.622 1.00 22.93 76 ASN A N 1
ATOM 585 C CA . ASN A 1 77 ? -28.024 2.125 -20.529 1.00 22.85 76 ASN A CA 1
ATOM 586 C C . ASN A 1 77 ? -27.190 2.341 -19.258 1.00 20.82 76 ASN A C 1
ATOM 587 O O . ASN A 1 77 ? -27.530 1.850 -18.189 1.00 24.24 76 ASN A O 1
ATOM 592 N N . GLN A 1 78 ? -26.081 3.054 -19.419 1.00 22.64 77 GLN A N 1
ATOM 593 C CA . GLN A 1 78 ? -25.091 3.243 -18.351 1.00 23.03 77 GLN A CA 1
ATOM 594 C C . GLN A 1 78 ? -24.870 4.720 -18.220 1.00 23.61 77 GLN A C 1
ATOM 595 O O . GLN A 1 78 ? -24.855 5.429 -19.236 1.00 22.58 77 GLN A O 1
ATOM 601 N N . PHE A 1 79 ? -24.421 5.135 -17.034 1.00 22.70 78 PHE A N 1
ATOM 602 C CA . PHE A 1 79 ? -23.844 6.461 -16.871 1.00 18.90 78 PHE A CA 1
ATOM 603 C C . PHE A 1 79 ? -22.590 6.365 -16.023 1.00 18.30 78 PHE A C 1
ATOM 604 O O . PHE A 1 79 ? -22.346 5.335 -15.408 1.00 20.38 78 PHE A O 1
ATOM 612 N N . SER A 1 80 ? -21.694 7.314 -16.225 1.00 20.57 79 SER A N 1
ATOM 613 C CA . SER A 1 80 ? -20.313 7.135 -15.787 1.00 23.98 79 SER A CA 1
ATOM 614 C C . SER A 1 80 ? -19.833 8.296 -14.969 1.00 22.32 79 SER A C 1
ATOM 615 O O . SER A 1 80 ? -20.263 9.439 -15.169 1.00 21.29 79 SER A O 1
ATOM 618 N N . LEU A 1 81 ? -18.770 8.043 -14.229 1.00 19.73 80 LEU A N 1
ATOM 619 C CA . LEU A 1 81 ? -18.126 9.128 -13.498 1.00 21.93 80 LEU A CA 1
ATOM 620 C C . LEU A 1 81 ? -16.609 9.055 -13.708 1.00 21.07 80 LEU A C 1
ATOM 621 O O . LEU A 1 81 ? -16.003 8.013 -13.528 1.00 22.72 80 LEU A O 1
ATOM 626 N N . LYS A 1 82 ? -15.996 10.185 -14.026 1.00 19.40 81 LYS A N 1
ATOM 627 C CA . LYS A 1 82 ? -14.541 10.289 -13.941 1.00 22.19 81 LYS A CA 1
ATOM 628 C C . LYS A 1 82 ? -14.126 11.396 -13.007 1.00 19.42 81 LYS A C 1
ATOM 629 O O . LYS A 1 82 ? -14.610 12.527 -13.109 1.00 24.36 81 LYS A O 1
ATOM 635 N N . LEU A 1 83 ? -13.165 11.075 -12.146 1.00 21.39 82 LEU A N 1
ATOM 636 C CA . LEU A 1 83 ? -12.635 12.036 -11.203 1.00 17.09 82 LEU A CA 1
ATOM 637 C C . LEU A 1 83 ? -11.099 12.046 -11.277 1.00 16.86 82 LEU A C 1
ATOM 638 O O . LEU A 1 83 ? -10.458 11.022 -11.071 1.00 18.89 82 LEU A O 1
ATOM 643 N N . SER A 1 84 A -10.665 13.322 -11.776 1.00 21.36 82 SER A N 1
ATOM 644 C CA . SER A 1 84 A -9.246 13.236 -12.106 1.00 22.59 82 SER A CA 1
ATOM 645 C C . SER A 1 84 A -8.339 13.652 -10.933 1.00 24.83 82 SER A C 1
ATOM 646 O O . SER A 1 84 A -8.768 14.309 -9.957 1.00 18.49 82 SER A O 1
ATOM 649 N N . SER A 1 85 B -7.049 13.612 -11.078 1.00 22.24 82 SER A N 1
ATOM 650 C CA . SER A 1 85 B -6.025 14.080 -10.158 1.00 20.26 82 SER A CA 1
ATOM 651 C C . SER A 1 85 B -6.230 13.597 -8.724 1.00 22.44 82 SER A C 1
ATOM 652 O O . SER A 1 85 B -6.103 14.380 -7.776 1.00 23.82 82 SER A O 1
ATOM 655 N N . VAL A 1 86 C -6.586 12.299 -8.580 1.00 18.06 82 VAL A N 1
ATOM 656 C CA . VAL A 1 86 C -7.071 11.980 -7.243 1.00 21.15 82 VAL A CA 1
ATOM 657 C C . VAL A 1 86 C -5.950 11.962 -6.189 1.00 25.78 82 VAL A C 1
ATOM 658 O O . VAL A 1 86 C -4.779 11.806 -6.534 1.00 20.85 82 VAL A O 1
ATOM 662 N N . THR A 1 87 ? -6.349 11.968 -4.913 1.00 23.93 83 THR A N 1
ATOM 663 C CA . THR A 1 87 ? -5.462 11.656 -3.768 1.00 20.79 83 THR A CA 1
ATOM 664 C C . THR A 1 87 ? -6.208 10.781 -2.768 1.00 24.31 83 THR A C 1
ATOM 665 O O . THR A 1 87 ? -7.369 10.422 -2.993 1.00 21.19 83 THR A O 1
ATOM 669 N N . ALA A 1 88 ? -5.561 10.455 -1.655 1.00 21.98 84 ALA A N 1
ATOM 670 C CA . ALA A 1 88 ? -6.202 9.705 -0.549 1.00 23.08 84 ALA A CA 1
ATOM 671 C C . ALA A 1 88 ? -7.517 10.321 -0.105 1.00 20.56 84 ALA A C 1
ATOM 672 O O . ALA A 1 88 ? -8.379 9.631 0.424 1.00 20.22 84 ALA A O 1
ATOM 674 N N . ALA A 1 89 ? -7.671 11.615 -0.321 1.00 18.46 85 ALA A N 1
ATOM 675 C CA . ALA A 1 89 ? -8.906 12.292 0.080 1.00 23.16 85 ALA A CA 1
ATOM 676 C C . ALA A 1 89 ? -10.087 11.837 -0.768 1.00 24.36 85 ALA A C 1
ATOM 677 O O . ALA A 1 89 ? -11.222 12.150 -0.439 1.00 25.23 85 ALA A O 1
ATOM 679 N N . ASP A 1 90 ? -9.823 11.139 -1.871 1.00 22.58 86 ASP A N 1
ATOM 680 C CA . ASP A 1 90 ? -10.892 10.681 -2.758 1.00 17.09 86 ASP A CA 1
ATOM 681 C C . ASP A 1 90 ? -11.188 9.210 -2.526 1.00 17.90 86 ASP A C 1
ATOM 682 O O . ASP A 1 90 ? -12.113 8.659 -3.107 1.00 18.32 86 ASP A O 1
ATOM 687 N N . THR A 1 91 ? -10.471 8.591 -1.605 1.00 18.13 87 THR A N 1
ATOM 688 C CA . THR A 1 91 ? -10.824 7.211 -1.199 1.00 17.99 87 THR A CA 1
ATOM 689 C C . THR A 1 91 ? -12.220 7.255 -0.530 1.00 19.94 87 THR A C 1
ATOM 690 O O . THR A 1 91 ? -12.518 8.175 0.262 1.00 19.67 87 THR A O 1
ATOM 694 N N . ALA A 1 92 ? -13.145 6.443 -1.029 1.00 15.36 88 ALA A N 1
ATOM 695 C CA . ALA A 1 92 ? -14.518 6.506 -0.528 1.00 18.33 88 ALA A CA 1
ATOM 696 C C . ALA A 1 92 ? -15.353 5.370 -1.099 1.00 20.89 88 ALA A C 1
ATOM 697 O O . ALA A 1 92 ? -14.963 4.745 -2.087 1.00 21.29 88 ALA A O 1
ATOM 699 N N . VAL A 1 93 ? -16.542 5.166 -0.524 1.00 16.40 89 VAL A N 1
ATOM 700 C CA . VAL A 1 93 ? -17.529 4.363 -1.189 1.00 17.32 89 VAL A CA 1
ATOM 701 C C . VAL A 1 93 ? -18.313 5.283 -2.117 1.00 16.48 89 VAL A C 1
ATOM 702 O O . VAL A 1 93 ? -18.767 6.355 -1.717 1.00 22.29 89 VAL A O 1
ATOM 706 N N . TYR A 1 94 ? -18.401 4.880 -3.383 1.00 17.18 90 TYR A N 1
ATOM 707 C CA . TYR A 1 94 ? -19.092 5.688 -4.378 1.00 20.66 90 TYR A CA 1
ATOM 708 C C . TYR A 1 94 ? -20.414 4.992 -4.690 1.00 16.88 90 TYR A C 1
ATOM 709 O O . TYR A 1 94 ? -20.415 3.787 -4.941 1.00 20.59 90 TYR A O 1
ATOM 718 N N . TYR A 1 95 ? -21.517 5.763 -4.666 1.00 21.07 91 TYR A N 1
ATOM 719 C CA . TYR A 1 95 ? -22.866 5.251 -4.903 1.00 21.75 91 TYR A CA 1
ATOM 720 C C . TYR A 1 95 ? -23.414 5.884 -6.183 1.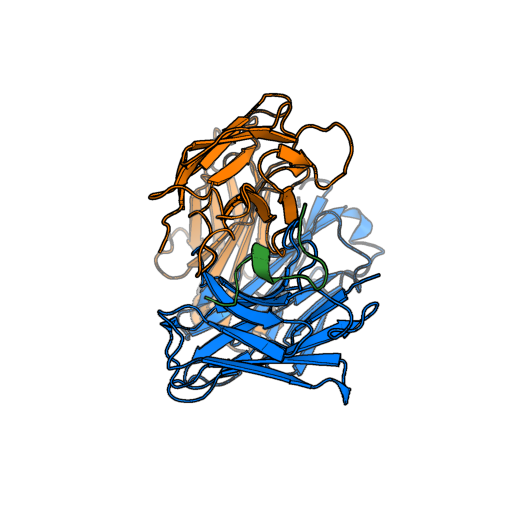00 23.35 91 TYR A C 1
ATOM 721 O O . TYR A 1 95 ? -23.342 7.080 -6.332 1.00 18.67 91 TYR A O 1
ATOM 730 N N . CYS A 1 96 ? -24.165 5.127 -6.980 1.00 19.82 92 CYS A N 1
ATOM 731 C CA . CYS A 1 96 ? -25.040 5.771 -7.977 1.00 23.70 92 CYS A CA 1
ATOM 732 C C . CYS A 1 96 ? -26.491 5.761 -7.480 1.00 23.80 92 CYS A C 1
ATOM 733 O O . CYS A 1 96 ? -26.829 4.956 -6.611 1.00 20.37 92 CYS A O 1
ATOM 736 N N . ALA A 1 97 ? -27.285 6.763 -7.866 1.00 19.66 93 ALA A N 1
ATOM 737 C CA . ALA A 1 97 ? -28.656 6.836 -7.374 1.00 21.21 93 ALA A CA 1
ATOM 738 C C . ALA A 1 97 ? -29.567 7.526 -8.384 1.00 19.32 93 ALA A C 1
ATOM 739 O O . ALA A 1 97 ? -29.140 8.386 -9.177 1.00 22.04 93 ALA A O 1
ATOM 741 N N . ARG A 1 98 ? -30.834 7.141 -8.364 1.00 18.68 94 ARG A N 1
ATOM 742 C CA . ARG A 1 98 ? -31.791 7.810 -9.231 1.00 17.77 94 ARG A CA 1
ATOM 743 C C . ARG A 1 98 ? -32.588 8.836 -8.428 1.00 21.52 94 ARG A C 1
ATOM 744 O O . ARG A 1 98 ? -33.194 8.477 -7.428 1.00 20.58 94 ARG A O 1
ATOM 752 N N . MET A 1 99 ? -32.599 10.095 -8.879 1.00 18.34 95 MET A N 1
ATOM 753 C CA . MET A 1 99 ? -33.334 11.191 -8.227 1.00 19.90 95 MET A CA 1
ATOM 754 C C . MET A 1 99 ? -34.592 11.569 -9.008 1.00 19.51 95 MET A C 1
ATOM 755 O O . MET A 1 99 ? -34.512 11.840 -10.222 1.00 21.29 95 MET A O 1
ATOM 760 N N . GLY A 1 100 ? -35.695 11.753 -8.276 1.00 17.60 96 GLY A N 1
ATOM 761 C CA . GLY A 1 100 ? -36.884 12.392 -8.775 1.00 18.22 96 GLY A CA 1
ATOM 762 C C . GLY A 1 100 ? -37.315 13.461 -7.784 1.00 21.87 96 GLY A C 1
ATOM 763 O O . GLY A 1 100 ? -36.635 13.710 -6.771 1.00 22.40 96 GLY A O 1
ATOM 764 N N . TYR A 1 101 ? -38.385 14.157 -8.121 1.00 22.39 97 TYR A N 1
ATOM 765 C CA . TYR A 1 101 ? -38.995 15.151 -7.219 1.00 19.36 97 TYR A CA 1
ATOM 766 C C . TYR A 1 101 ? -39.249 14.491 -5.868 1.00 20.33 97 TYR A C 1
ATOM 767 O O . TYR A 1 101 ? -39.200 15.141 -4.827 1.00 18.62 97 TYR A O 1
ATOM 776 N N . ASP A 1 102 ? -39.497 13.198 -5.894 1.00 17.29 98 ASP A N 1
ATOM 777 C CA . ASP A 1 102 ? -39.898 12.477 -4.664 1.00 19.57 98 ASP A CA 1
ATOM 778 C C . ASP A 1 102 ? -38.798 11.586 -4.086 1.00 20.66 98 ASP A C 1
ATOM 779 O O . ASP A 1 102 ? -39.054 10.514 -3.502 1.00 22.28 98 ASP A O 1
ATOM 784 N N . GLY A 1 103 ? -37.555 11.992 -4.333 1.00 25.91 99 GLY A N 1
ATOM 785 C CA . GLY A 1 103 ? -36.412 11.488 -3.577 1.00 24.88 99 GLY A CA 1
ATOM 786 C C . GLY A 1 103 ? -35.443 10.612 -4.375 1.00 29.39 99 GLY A C 1
ATOM 787 O O . GLY A 1 103 ? -35.728 10.234 -5.520 1.00 21.82 99 GLY A O 1
ATOM 788 N N . LEU A 1 104 ? -34.376 10.168 -3.695 1.00 25.53 100 LEU A N 1
ATOM 789 C CA . LEU A 1 104 ? -33.421 9.207 -4.240 1.00 21.26 100 LEU A CA 1
ATOM 790 C C . LEU A 1 104 ? -33.912 7.831 -3.909 1.00 27.41 100 LEU A C 1
ATOM 791 O O . LEU A 1 104 ? -33.448 7.195 -2.946 1.00 20.96 100 LEU A O 1
ATOM 796 N N . ALA A 1 105 ? -34.894 7.391 -4.689 1.00 23.06 101 ALA A N 1
ATOM 797 C CA . ALA A 1 105 ? -35.647 6.218 -4.359 1.00 22.73 101 ALA A CA 1
ATOM 798 C C . ALA A 1 105 ? -34.845 4.958 -4.598 1.00 27.03 101 ALA A C 1
ATOM 799 O O . ALA A 1 105 ? -35.123 3.932 -3.993 1.00 23.44 101 ALA A O 1
ATOM 801 N N . TYR A 1 106 ? -33.890 5.003 -5.521 1.00 20.20 102 TYR A N 1
ATOM 802 C CA . TYR A 1 106 ? -33.152 3.789 -5.859 1.00 18.40 102 TYR A CA 1
ATOM 803 C C . TYR A 1 106 ? -31.663 4.089 -5.798 1.00 21.33 102 TYR A C 1
ATOM 804 O O . TYR A 1 106 ? -31.231 5.117 -6.323 1.00 20.16 102 TYR A O 1
ATOM 813 N N . TRP A 1 107 ? -30.892 3.148 -5.248 1.00 23.99 103 TRP A N 1
ATOM 814 C CA . TRP A 1 107 ? -29.444 3.315 -5.079 1.00 22.56 103 TRP A CA 1
ATOM 815 C C . TRP A 1 107 ? -28.728 2.110 -5.597 1.00 24.52 103 TRP A C 1
ATOM 816 O O . TRP A 1 107 ? -29.251 1.020 -5.532 1.00 21.44 103 TRP A O 1
ATOM 827 N N . GLY A 1 108 ? -27.515 2.293 -6.107 1.00 23.93 104 GLY A N 1
ATOM 828 C CA . GLY A 1 108 ? -26.628 1.144 -6.311 1.00 23.78 104 GLY A CA 1
ATOM 829 C C . GLY A 1 108 ? -26.090 0.647 -4.975 1.00 26.94 104 GLY A C 1
ATOM 830 O O . GLY A 1 108 ? -26.447 1.177 -3.925 1.00 22.54 104 GLY A O 1
ATOM 831 N N . GLN A 1 109 ? -25.351 -0.455 -5.015 1.00 25.76 105 GLN A N 1
ATOM 832 C CA . GLN A 1 109 ? -24.887 -1.111 -3.799 1.00 25.97 105 GLN A CA 1
ATOM 833 C C . GLN A 1 109 ? -23.626 -0.451 -3.188 1.00 27.69 105 GLN A C 1
ATOM 834 O O . GLN A 1 109 ? -23.294 -0.693 -2.034 1.00 24.47 105 GLN A O 1
ATOM 840 N N . GLY A 1 110 ? -23.007 0.481 -3.898 1.00 25.74 106 GLY A N 1
ATOM 841 C CA . GLY A 1 110 ? -21.839 1.149 -3.330 1.00 23.43 106 GLY A CA 1
ATOM 842 C C . GLY A 1 110 ? -20.572 0.412 -3.736 1.00 23.98 106 GLY A C 1
ATOM 843 O O . GLY A 1 110 ? -20.543 -0.809 -3.758 1.00 25.75 106 GLY A O 1
ATOM 844 N N . THR A 1 111 ? -19.566 1.157 -4.180 1.00 22.80 107 THR A N 1
ATOM 845 C CA . THR A 1 111 ? -18.313 0.562 -4.603 1.00 24.33 107 THR A CA 1
ATOM 846 C C . THR A 1 111 ? -17.137 1.344 -4.011 1.00 25.41 107 THR A C 1
ATOM 847 O O . THR A 1 111 ? -17.067 2.584 -4.105 1.00 23.44 107 THR A O 1
ATOM 851 N N . LEU A 1 112 ? -16.305 0.629 -3.258 1.00 20.08 108 LEU A N 1
ATOM 852 C CA . LEU A 1 112 ? -15.177 1.221 -2.548 1.00 21.48 108 LEU A CA 1
ATOM 853 C C . LEU A 1 112 ? -14.049 1.429 -3.532 1.00 20.73 108 LEU A C 1
ATOM 854 O O . LEU A 1 112 ? -13.509 0.466 -4.085 1.00 21.19 108 LEU A O 1
ATOM 859 N N . VAL A 1 113 ? -13.590 2.660 -3.648 1.00 18.63 109 VAL A N 1
ATOM 860 C CA . VAL A 1 113 ? -12.402 2.914 -4.490 1.00 17.82 109 VAL A CA 1
ATOM 861 C C . VAL A 1 113 ? -11.318 3.427 -3.526 1.00 22.08 109 VAL A C 1
ATOM 862 O O . VAL A 1 113 ? -11.522 4.429 -2.804 1.00 19.25 109 VAL A O 1
ATOM 866 N N . THR A 1 114 ? -10.192 2.728 -3.490 1.00 18.88 110 THR A N 1
ATOM 867 C CA . THR A 1 114 ? -9.060 3.146 -2.682 1.00 17.42 110 THR A CA 1
ATOM 868 C C . THR A 1 114 ? -7.999 3.826 -3.567 1.00 18.30 110 THR A C 1
ATOM 869 O O . THR A 1 114 ? -7.612 3.260 -4.587 1.00 20.82 110 THR A O 1
ATOM 873 N N . VAL A 1 115 ? -7.633 5.070 -3.230 1.00 18.32 111 VAL A N 1
ATOM 874 C CA . VAL A 1 115 ? -6.573 5.802 -3.928 1.00 17.76 111 VAL A CA 1
ATOM 875 C C . VAL A 1 115 ? -5.212 5.559 -3.251 1.00 21.74 111 VAL A C 1
ATOM 876 O O . VAL A 1 115 ? -4.909 6.161 -2.204 1.00 21.68 111 VAL A O 1
ATOM 880 N N . SER A 1 116 ? -4.389 4.710 -3.865 1.00 21.52 112 SER A N 1
ATOM 881 C CA . SER A 1 116 ? -3.054 4.381 -3.324 1.00 21.56 112 SER A CA 1
ATOM 882 C C . SER A 1 116 ? -2.108 3.905 -4.424 1.00 24.32 112 SER A C 1
ATOM 883 O O . SER A 1 116 ? -2.528 3.193 -5.348 1.00 22.89 112 SER A O 1
ATOM 886 N N . SER A 1 117 ? -0.807 4.149 -4.229 1.00 24.58 113 SER A N 1
ATOM 887 C CA . SER A 1 117 ? 0.229 3.542 -5.082 1.00 26.12 113 SER A CA 1
ATOM 888 C C . SER A 1 117 ? 0.491 2.093 -4.735 1.00 31.01 113 SER A C 1
ATOM 889 O O . SER A 1 117 ? 1.245 1.406 -5.451 1.00 30.35 113 SER A O 1
ATOM 892 N N . ALA A 1 118 ? 0.003 1.667 -3.571 1.00 25.12 114 ALA A N 1
ATOM 893 C CA . ALA A 1 118 ? 0.246 0.295 -3.101 1.00 24.29 114 ALA A CA 1
ATOM 894 C C . ALA A 1 118 ? -0.305 -0.738 -4.087 1.00 32.77 114 ALA A C 1
ATOM 895 O O . ALA A 1 118 ? -1.213 -0.434 -4.867 1.00 29.51 114 ALA A O 1
ATOM 897 N N . SER A 1 119 ? 0.240 -1.957 -4.049 1.00 26.91 115 SER A N 1
ATOM 898 C CA . SER A 1 119 ? -0.194 -3.036 -4.955 1.00 29.25 115 SER A CA 1
ATOM 899 C C . SER A 1 119 ? -1.434 -3.789 -4.474 1.00 34.23 115 SER A C 1
ATOM 900 O O . SER A 1 119 ? -1.640 -3.973 -3.273 1.00 34.31 115 SER A O 1
ATOM 903 N N . THR A 1 120 ? -2.190 -4.332 -5.423 1.00 28.69 116 THR A N 1
ATOM 904 C CA . THR A 1 120 ? -3.273 -5.242 -5.106 1.00 29.47 116 THR A CA 1
ATOM 905 C C . THR A 1 120 ? -2.647 -6.487 -4.549 1.00 31.35 116 THR A C 1
ATOM 906 O O . THR A 1 120 ? -1.603 -6.917 -5.013 1.00 32.39 116 THR A O 1
ATOM 910 N N . LYS A 1 121 ? -3.233 -7.034 -3.497 1.00 33.77 117 LYS A N 1
ATOM 911 C CA . LYS A 1 121 ? -2.768 -8.331 -3.010 1.00 31.05 117 LYS A CA 1
ATOM 912 C C . LYS A 1 121 ? -3.941 -9.155 -2.510 1.00 31.52 117 LYS A C 1
ATOM 913 O O . LYS A 1 121 ? -4.773 -8.652 -1.752 1.00 26.69 117 LYS A O 1
ATOM 919 N N . GLY A 1 122 ? -4.011 -10.419 -2.921 1.00 29.75 118 GLY A N 1
ATOM 920 C CA . GLY A 1 122 ? -5.143 -11.266 -2.532 1.00 34.05 118 GLY A CA 1
ATOM 921 C C . GLY A 1 122 ? -4.930 -11.948 -1.188 1.00 32.46 118 GLY A C 1
ATOM 922 O O . GLY A 1 122 ? -3.793 -12.144 -0.775 1.00 33.18 118 GLY A O 1
ATOM 923 N N . PRO A 1 123 ? -6.026 -12.344 -0.509 1.00 34.91 119 PRO A N 1
ATOM 924 C CA . PRO A 1 123 ? -5.97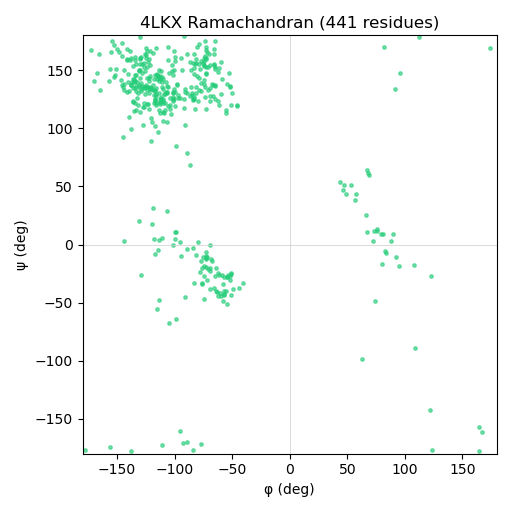4 -12.842 0.872 1.00 33.98 119 PRO A CA 1
ATOM 925 C C . PRO A 1 123 ? -5.422 -14.249 0.986 1.00 36.42 119 PRO A C 1
ATOM 926 O O . PRO A 1 123 ? -5.550 -15.015 0.038 1.00 32.48 119 PRO A O 1
ATOM 930 N N . SER A 1 124 ? -4.910 -14.613 2.170 1.00 32.70 120 SER A N 1
ATOM 931 C CA . SER A 1 124 ? -4.846 -16.030 2.621 1.00 26.29 120 SER A CA 1
ATOM 932 C C . SER A 1 124 ? -5.964 -16.336 3.592 1.00 29.75 120 SER A C 1
ATOM 933 O O . SER A 1 124 ? -6.405 -15.454 4.337 1.00 35.47 120 SER A O 1
ATOM 936 N N . VAL A 1 125 ? -6.426 -17.583 3.609 1.00 28.30 121 VAL A N 1
ATOM 937 C CA . VAL A 1 125 ? -7.595 -17.903 4.406 1.00 31.22 121 VAL A CA 1
ATOM 938 C C . VAL A 1 125 ? -7.311 -19.071 5.341 1.00 33.97 121 VAL A C 1
ATOM 939 O O . VAL A 1 125 ? -6.792 -20.091 4.904 1.00 28.82 121 VAL A O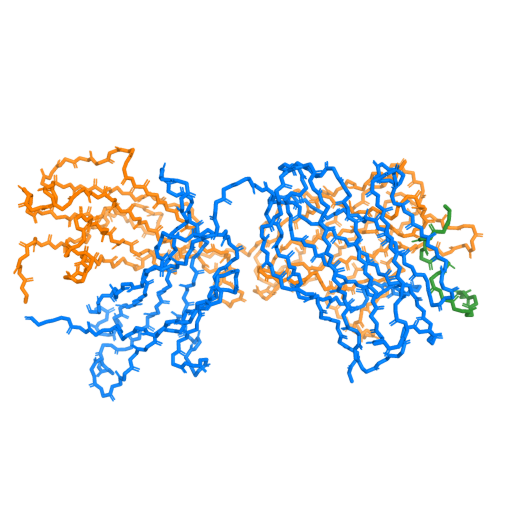 1
ATOM 943 N N . PHE A 1 126 ? -7.414 -18.820 6.648 1.00 28.67 122 PHE A N 1
ATOM 944 C CA . PHE A 1 126 ? -7.040 -19.816 7.639 1.00 30.00 122 PHE A CA 1
ATOM 945 C C . PHE A 1 126 ? -8.281 -20.217 8.416 1.00 30.93 122 PHE A C 1
ATOM 946 O O . PHE A 1 126 ? -9.159 -19.387 8.664 1.00 35.03 122 PHE A O 1
ATOM 954 N N . PRO A 1 127 ? -8.356 -21.487 8.829 1.00 31.50 123 PRO A N 1
ATOM 955 C CA . PRO A 1 127 ? -9.487 -21.857 9.688 1.00 32.35 123 PRO A CA 1
ATOM 956 C C . PRO A 1 127 ? -9.361 -21.304 11.097 1.00 29.59 123 PRO A C 1
ATOM 957 O O . PRO A 1 127 ? -8.253 -21.095 11.589 1.00 32.65 123 PRO A O 1
ATOM 961 N N . LEU A 1 128 ? -10.501 -20.989 11.701 1.00 34.55 124 LEU A N 1
ATOM 962 C CA . LEU A 1 128 ? -10.612 -20.889 13.147 1.00 36.16 124 LEU A CA 1
ATOM 963 C C . LEU A 1 128 ? -11.379 -22.115 13.637 1.00 36.14 124 LEU A C 1
ATOM 964 O O . LEU A 1 128 ? -12.598 -22.215 13.447 1.00 34.37 124 LEU A O 1
ATOM 969 N N . ALA A 1 129 ? -10.658 -23.062 14.237 1.00 41.30 125 ALA A N 1
ATOM 970 C CA . ALA A 1 129 ? -11.232 -24.388 14.515 1.00 46.87 125 ALA A CA 1
ATOM 971 C C . ALA A 1 129 ? -12.219 -24.375 15.687 1.00 50.52 125 ALA A C 1
ATOM 972 O O . ALA A 1 129 ? -11.978 -23.723 16.703 1.00 54.34 125 ALA A O 1
ATOM 974 N N . PRO A 1 130 ? -13.340 -25.095 15.541 1.00 61.10 126 PRO A N 1
ATOM 975 C CA . PRO A 1 130 ? -14.296 -25.259 16.632 1.00 68.86 126 PRO A CA 1
ATOM 976 C C . PRO A 1 130 ? -13.755 -26.193 17.708 1.00 56.96 126 PRO A C 1
ATOM 977 O O . PRO A 1 130 ? -13.120 -25.727 18.647 1.00 58.00 126 PRO A O 1
ATOM 981 N N . SER A 1 136 ? -20.158 -25.073 25.908 1.00 92.53 132 SER A N 1
ATOM 982 C CA . SER A 1 136 ? -21.075 -24.311 26.756 1.00 106.01 132 SER A CA 1
ATOM 983 C C . SER A 1 136 ? -22.384 -23.970 26.033 1.00 104.80 132 SER A C 1
ATOM 984 O O . SER A 1 136 ? -22.714 -22.798 25.844 1.00 89.96 132 SER A O 1
ATOM 987 N N . GLY A 1 137 ? -23.156 -24.999 25.687 1.00 99.55 133 GLY A N 1
ATOM 988 C CA . GLY A 1 137 ? -22.861 -26.367 26.113 1.00 103.59 133 GLY A CA 1
ATOM 989 C C . GLY A 1 137 ? -22.281 -27.237 25.010 1.00 96.91 133 GLY A C 1
ATOM 990 O O . GLY A 1 137 ? -21.097 -27.577 25.031 1.00 88.49 133 GLY A O 1
ATOM 991 N N . GLY A 1 138 ? -23.095 -27.531 24.004 1.00 77.48 134 GLY A N 1
ATOM 992 C CA . GLY A 1 138 ? -24.230 -26.682 23.670 1.00 79.34 134 GLY A CA 1
ATOM 993 C C . GLY A 1 138 ? -23.958 -25.955 22.370 1.00 69.99 134 GLY A C 1
ATOM 994 O O . GLY A 1 138 ? -24.216 -26.488 21.291 1.00 77.58 134 GLY A O 1
ATOM 995 N N . THR A 1 139 ? -23.333 -24.785 22.462 1.00 71.87 135 THR A N 1
ATOM 996 C CA . THR A 1 139 ? -22.948 -24.049 21.261 1.00 67.55 135 THR A CA 1
ATOM 997 C C . THR A 1 139 ? -21.435 -23.862 21.106 1.00 61.38 135 THR A C 1
ATOM 998 O O . THR A 1 139 ? -20.758 -23.387 22.014 1.00 60.66 135 THR A O 1
ATOM 1002 N N . ALA A 1 140 ? -20.904 -24.309 19.972 1.00 51.23 136 ALA A N 1
ATOM 1003 C CA . ALA A 1 140 ? -19.515 -24.035 19.614 1.00 43.29 136 ALA A CA 1
ATOM 1004 C C . ALA A 1 140 ? -19.384 -22.799 18.711 1.00 44.02 136 ALA A C 1
ATOM 1005 O O . ALA A 1 140 ? -20.352 -22.361 18.086 1.00 35.89 136 ALA A O 1
ATOM 1007 N N . ALA A 1 141 ? -18.186 -22.228 18.648 1.00 41.28 137 ALA A N 1
ATOM 1008 C CA . ALA A 1 141 ? -17.936 -21.142 17.692 1.00 39.04 137 ALA A CA 1
ATOM 1009 C C . ALA A 1 141 ? -16.863 -21.584 16.702 1.00 36.06 137 ALA A C 1
ATOM 1010 O O . ALA A 1 141 ? -16.016 -22.403 17.035 1.00 38.52 137 ALA A O 1
ATOM 1012 N N . LEU A 1 142 ? -16.966 -21.136 15.453 1.00 32.96 138 LEU A N 1
ATOM 1013 C CA . LEU A 1 142 ? -15.926 -21.425 14.465 1.00 31.82 138 LEU A CA 1
ATOM 1014 C C . LEU A 1 142 ? -15.923 -20.303 13.421 1.00 26.91 138 LEU A C 1
ATOM 1015 O O . LEU A 1 142 ? -16.793 -19.443 13.443 1.00 32.83 138 LEU A O 1
ATOM 1020 N N . GLY A 1 143 ? -14.936 -20.290 12.539 1.00 26.84 139 GLY A N 1
ATOM 1021 C CA . GLY A 1 143 ? -14.760 -19.111 11.691 1.00 31.38 139 GLY A CA 1
ATOM 1022 C C . GLY A 1 143 ? -13.632 -19.217 10.693 1.00 33.02 139 GLY A C 1
ATOM 1023 O O . GLY A 1 143 ? -12.997 -20.258 10.564 1.00 32.89 139 GLY A O 1
ATOM 1024 N N . CYS A 1 144 ? -13.411 -18.132 9.950 1.00 26.74 140 CYS A N 1
ATOM 1025 C CA . CYS A 1 144 ? -12.255 -18.040 9.055 1.00 30.86 140 CYS A CA 1
ATOM 1026 C C . CYS A 1 144 ? -11.539 -16.742 9.305 1.00 29.33 140 CYS A C 1
ATOM 1027 O O . CYS A 1 144 ? -12.181 -15.731 9.591 1.00 28.18 140 CYS A O 1
ATOM 1030 N N . LEU A 1 145 ? -10.214 -16.791 9.225 1.00 30.34 141 LEU A N 1
ATOM 1031 C CA . LEU A 1 145 ? -9.372 -15.601 9.302 1.00 29.35 141 LEU A CA 1
ATOM 1032 C C . LEU A 1 145 ? -8.843 -15.286 7.907 1.00 27.73 141 LEU A C 1
ATOM 1033 O O . LEU A 1 145 ? -8.199 -16.129 7.268 1.00 29.80 141 LEU A O 1
ATOM 1038 N N . VAL A 1 146 ? -9.188 -14.098 7.414 1.00 27.84 142 VAL A N 1
ATOM 1039 C CA . VAL A 1 146 ? -8.891 -13.677 6.050 1.00 28.09 142 VAL A CA 1
ATOM 1040 C C . VAL A 1 146 ? -7.828 -12.589 6.090 1.00 27.26 142 VAL A C 1
ATOM 1041 O O . VAL A 1 146 ? -8.095 -11.451 6.503 1.00 25.84 142 VAL A O 1
ATOM 1045 N N . LYS A 1 147 ? -6.614 -12.952 5.706 1.00 28.86 143 LYS A N 1
ATOM 1046 C CA . LYS A 1 147 ? -5.417 -12.224 6.132 1.00 29.18 143 LYS A CA 1
ATOM 1047 C C . LYS A 1 147 ? -4.607 -11.703 4.942 1.00 30.81 143 LYS A C 1
ATOM 1048 O O . LYS A 1 147 ? -4.473 -12.370 3.917 1.00 31.00 143 LYS A O 1
ATOM 1054 N N . ASP A 1 148 ? -4.040 -10.521 5.113 1.00 28.12 144 ASP A N 1
ATOM 1055 C CA . ASP A 1 148 ? -2.969 -10.045 4.263 1.00 32.14 144 ASP A CA 1
ATOM 1056 C C . ASP A 1 148 ? -3.473 -9.762 2.863 1.00 33.35 144 ASP A C 1
ATOM 1057 O O . ASP A 1 148 ? -2.866 -10.205 1.898 1.00 35.15 144 ASP A O 1
ATOM 1062 N N . TYR A 1 149 ? -4.438 -8.849 2.764 1.00 31.34 145 TYR A N 1
ATOM 1063 C CA . TYR A 1 149 ? -5.013 -8.471 1.475 1.00 27.25 145 TYR A CA 1
ATOM 1064 C C . TYR A 1 149 ? -5.128 -6.960 1.360 1.00 27.81 145 TYR A C 1
ATOM 1065 O O . TYR A 1 149 ? -5.081 -6.257 2.365 1.00 26.62 145 TYR A O 1
ATOM 1074 N N . PHE A 1 150 ? -5.205 -6.460 0.120 1.00 25.35 146 PHE A N 1
ATOM 1075 C CA . PHE A 1 150 ? -5.287 -5.017 -0.159 1.00 27.31 146 PHE A CA 1
ATOM 1076 C C . PHE A 1 150 ? -5.740 -4.852 -1.607 1.00 25.53 146 PHE A C 1
ATOM 1077 O O . PHE A 1 150 ? -5.393 -5.682 -2.485 1.00 27.75 146 PHE A O 1
ATOM 1085 N N . PRO A 1 151 ? -6.712 -3.982 -1.820 1.00 24.79 147 PRO A N 1
ATOM 1086 C CA . PRO A 1 151 ? -7.360 -3.123 -0.851 1.00 22.06 147 PRO A CA 1
ATOM 1087 C C . PRO A 1 151 ? -8.599 -3.858 -0.320 1.00 21.93 147 PRO A C 1
ATOM 1088 O O . PRO A 1 151 ? -8.850 -5.019 -0.705 1.00 24.51 147 PRO A O 1
ATOM 1092 N N . GLU A 1 152 ? -9.440 -3.164 0.449 1.00 21.14 148 GLU A N 1
ATOM 1093 C CA . GLU A 1 152 ? -10.789 -3.677 0.707 1.00 22.42 148 GLU A CA 1
ATOM 1094 C C . GLU A 1 152 ? -11.639 -3.590 -0.592 1.00 25.15 148 GLU A C 1
ATOM 1095 O O . GLU A 1 152 ? -11.351 -2.765 -1.475 1.00 26.99 148 GLU A O 1
ATOM 1101 N N . PRO A 1 153 ? -12.772 -4.314 -0.642 1.00 25.97 149 PRO A N 1
ATOM 1102 C CA . PRO A 1 153 ? -13.325 -5.123 0.433 1.00 24.10 149 PRO A CA 1
ATOM 1103 C C . PRO A 1 153 ? -13.098 -6.565 0.121 1.00 30.29 149 PRO A C 1
ATOM 1104 O O . PRO A 1 153 ? -12.760 -6.910 -1.015 1.00 29.83 149 PRO A O 1
ATOM 1108 N N . VAL A 1 154 ? -13.359 -7.400 1.113 1.00 29.01 150 VAL A N 1
ATOM 1109 C CA . VAL A 1 154 ? -13.536 -8.831 0.940 1.00 29.86 150 VAL A CA 1
ATOM 1110 C C . VAL A 1 154 ? -15.008 -9.139 1.284 1.00 30.56 150 VAL A C 1
ATOM 1111 O O . VAL A 1 154 ? -15.601 -8.461 2.113 1.00 36.16 150 VAL A O 1
ATOM 1115 N N . THR A 1 155 ? -15.602 -10.157 0.674 1.00 33.80 151 THR A N 1
ATOM 1116 C CA . THR A 1 155 ? -16.909 -10.631 1.160 1.00 36.11 151 THR A CA 1
ATOM 1117 C C . THR A 1 155 ? -16.802 -12.043 1.691 1.00 37.29 151 THR A C 1
ATOM 1118 O O . THR A 1 155 ? -16.096 -12.872 1.112 1.00 30.52 151 THR A O 1
ATOM 1122 N N . VAL A 1 156 ? -17.593 -12.357 2.713 1.00 31.16 152 VAL A N 1
ATOM 1123 C CA . VAL A 1 156 ? -17.586 -13.721 3.242 1.00 32.84 152 VAL A CA 1
ATOM 1124 C C . VAL A 1 156 ? -18.998 -14.282 3.347 1.00 32.08 152 VAL A C 1
ATOM 1125 O O . VAL A 1 156 ? -19.884 -13.655 3.951 1.00 34.08 152 VAL A O 1
ATOM 1129 N N . SER A 1 157 ? -19.188 -15.499 2.860 1.00 31.51 153 SER A N 1
ATOM 1130 C CA . SER A 1 157 ? -20.424 -16.222 3.157 1.00 28.92 153 SER A CA 1
ATOM 1131 C C . SER A 1 157 ? -20.089 -17.586 3.770 1.00 33.44 153 SER A C 1
ATOM 1132 O O . SER A 1 157 ? -18.915 -18.006 3.762 1.00 29.26 153 SER A O 1
ATOM 1135 N N . TRP A 1 158 ? -21.109 -18.271 4.308 1.00 31.57 154 TRP A N 1
ATOM 1136 C CA . TRP A 1 158 ? -20.899 -19.619 4.845 1.00 32.50 154 TRP A CA 1
ATOM 1137 C C . TRP A 1 158 ? -21.788 -20.631 4.157 1.00 34.05 154 TRP A C 1
ATOM 1138 O O . TRP A 1 158 ? -22.972 -20.368 3.941 1.00 35.81 154 TRP A O 1
ATOM 1149 N N . ASN A 1 159 ? -21.223 -21.781 3.800 1.00 38.62 155 ASN A N 1
ATOM 1150 C CA . ASN A 1 159 ? -21.959 -22.801 3.045 1.00 47.14 155 ASN A CA 1
ATOM 1151 C C . ASN A 1 159 ? -22.736 -22.197 1.874 1.00 48.76 155 ASN A C 1
ATOM 1152 O O . ASN A 1 159 ? -23.959 -22.334 1.777 1.00 51.30 155 ASN A O 1
ATOM 1157 N N . SER A 1 160 ? -22.039 -21.350 1.121 1.00 52.48 156 SER A N 1
ATOM 1158 C CA . SER A 1 160 ? -22.584 -20.733 -0.076 1.00 46.94 156 SER A CA 1
ATOM 1159 C C . SER A 1 160 ? -23.860 -19.951 0.191 1.00 48.66 156 SER A C 1
ATOM 1160 O O . SER A 1 160 ? -24.777 -19.965 -0.629 1.00 49.21 156 SER A O 1
ATOM 1163 N N . GLY A 1 161 ? -23.927 -19.268 1.332 1.00 39.38 157 GLY A N 1
ATOM 1164 C CA . GLY A 1 161 ? -25.097 -18.442 1.652 1.00 40.87 157 GLY A CA 1
ATOM 1165 C C . GLY A 1 161 ? -26.240 -19.234 2.265 1.00 37.08 157 GLY A C 1
ATOM 1166 O O . GLY A 1 161 ? -27.224 -18.657 2.731 1.00 44.27 157 GLY A O 1
ATOM 1167 N N . ALA A 1 162 ? -26.107 -20.561 2.290 1.00 40.77 158 ALA A N 1
ATOM 1168 C CA . ALA A 1 162 ? -27.020 -21.404 3.072 1.00 44.95 158 ALA A CA 1
ATOM 1169 C C . ALA A 1 162 ? -27.041 -21.062 4.567 1.00 54.45 158 ALA A C 1
ATOM 1170 O O . ALA A 1 162 ? -28.062 -21.235 5.223 1.00 53.90 158 ALA A O 1
ATOM 1172 N N . LEU A 1 163 ? -25.902 -20.654 5.125 1.00 51.06 159 LEU A N 1
ATOM 1173 C CA . LEU A 1 163 ? -25.802 -20.415 6.573 1.00 45.25 159 LEU A CA 1
ATOM 1174 C C . LEU A 1 163 ? -25.664 -18.936 6.872 1.00 43.02 159 LEU A C 1
ATOM 1175 O O . LEU A 1 163 ? -24.677 -18.320 6.481 1.00 46.72 159 LEU A O 1
ATOM 1180 N N . THR A 1 164 ? -26.662 -18.351 7.525 1.00 38.83 160 THR A N 1
ATOM 1181 C CA . THR A 1 164 ? -26.617 -16.917 7.822 1.00 43.05 160 THR A CA 1
ATOM 1182 C C . THR A 1 164 ? -26.905 -16.616 9.289 1.00 48.27 160 THR A C 1
ATOM 1183 O O . THR A 1 164 ? -26.497 -15.573 9.822 1.00 44.20 160 THR A O 1
ATOM 1187 N N . SER A 1 165 ? -27.656 -17.508 9.926 1.00 46.69 161 SER A N 1
ATOM 1188 C CA . SER A 1 165 ? -27.943 -17.381 11.351 1.00 55.16 161 SER A CA 1
ATOM 1189 C C . SER A 1 165 ? -26.659 -17.554 12.177 1.00 46.01 161 SER A C 1
ATOM 1190 O O . SER A 1 165 ? -25.925 -18.535 11.993 1.00 45.21 161 SER A O 1
ATOM 1193 N N . GLY A 1 166 ? -26.386 -16.597 13.066 1.00 36.29 162 GLY A N 1
ATOM 1194 C CA . GLY A 1 166 ? -25.254 -16.714 13.995 1.00 40.47 162 GLY A CA 1
ATOM 1195 C C . GLY A 1 166 ? -23.902 -16.338 13.386 1.00 52.94 162 GLY A C 1
ATOM 1196 O O . GLY A 1 166 ? -22.854 -16.562 14.002 1.00 41.33 162 GLY A O 1
ATOM 1197 N N . VAL A 1 167 ? -23.927 -15.779 12.172 1.00 45.72 163 VAL A N 1
ATOM 1198 C CA . VAL A 1 167 ? -22.710 -15.348 11.481 1.00 46.94 163 VAL A CA 1
ATOM 1199 C C . VAL A 1 167 ? -22.361 -13.943 11.927 1.00 35.66 163 VAL A C 1
ATOM 1200 O O . VAL A 1 167 ? -23.213 -13.060 11.961 1.00 36.53 163 VAL A O 1
ATOM 1204 N N . HIS A 1 168 ? -21.085 -13.713 12.211 1.00 38.32 164 HIS A N 1
ATOM 1205 C CA . HIS A 1 168 ? -20.600 -12.349 12.393 1.00 35.70 164 HIS A CA 1
ATOM 1206 C C . HIS A 1 168 ? -19.349 -12.112 11.609 1.00 31.69 164 HIS A C 1
ATOM 1207 O O . HIS A 1 168 ? -18.325 -12.741 11.852 1.00 28.77 164 HIS A O 1
ATOM 1214 N N . THR A 1 169 ? -19.396 -11.144 10.700 1.00 32.97 165 THR A N 1
ATOM 1215 C CA . THR A 1 169 ? -18.228 -10.854 9.879 1.00 28.92 165 THR A CA 1
ATOM 1216 C C . THR A 1 169 ? -17.741 -9.482 10.281 1.00 28.69 165 THR A C 1
ATOM 1217 O O . THR A 1 169 ? -18.502 -8.506 10.219 1.00 29.82 165 THR A O 1
ATOM 1221 N N . PHE A 1 170 ? -16.551 -9.433 10.878 1.00 27.36 166 PHE A N 1
ATOM 1222 C CA . PHE A 1 170 ? -16.087 -8.214 11.560 1.00 23.51 166 PHE A CA 1
ATOM 1223 C C . PHE A 1 170 ? -15.443 -7.241 10.577 1.00 29.27 166 PHE A C 1
ATOM 1224 O O . PHE A 1 170 ? -14.951 -7.676 9.511 1.00 28.06 166 PHE A O 1
ATOM 1232 N N . PRO A 1 171 ? -15.418 -5.926 10.931 1.00 25.69 167 PRO A N 1
ATOM 1233 C CA . PRO A 1 171 ? -14.720 -4.933 10.113 1.00 25.55 167 PRO A CA 1
ATOM 1234 C C . PRO A 1 171 ? -13.258 -5.340 10.011 1.00 29.84 167 PRO A C 1
ATOM 1235 O O . PRO A 1 171 ? -12.723 -5.901 10.972 1.00 25.31 167 PRO A O 1
ATOM 1239 N N . ALA A 1 172 ? -12.628 -5.138 8.848 1.00 29.10 168 ALA A N 1
ATOM 1240 C CA . ALA A 1 172 ? -11.218 -5.526 8.678 1.00 27.88 168 ALA A CA 1
ATOM 1241 C C . ALA A 1 172 ? -10.324 -4.554 9.457 1.00 28.24 168 ALA A C 1
ATOM 1242 O O . ALA A 1 172 ? -10.760 -3.440 9.778 1.00 30.33 168 ALA A O 1
ATOM 1244 N N . VAL A 1 173 ? -9.148 -5.014 9.881 1.00 24.19 169 VAL A N 1
ATOM 1245 C CA . VAL A 1 173 ? -8.138 -4.105 10.429 1.00 30.73 169 VAL A CA 1
ATOM 1246 C C . VAL A 1 173 ? -6.914 -4.020 9.550 1.00 24.41 169 VAL A C 1
ATOM 1247 O O . VAL A 1 173 ? -6.506 -4.995 8.919 1.00 24.69 169 VAL A O 1
ATOM 1251 N N . LEU A 1 174 ? -6.377 -2.816 9.428 1.00 29.12 170 LEU A N 1
ATOM 1252 C CA . LEU A 1 174 ? -5.143 -2.648 8.698 1.00 26.72 170 LEU A CA 1
ATOM 1253 C C . LEU A 1 174 ? -3.978 -3.002 9.625 1.00 34.43 170 LEU A C 1
ATOM 1254 O O . LEU A 1 174 ? -3.800 -2.401 10.692 1.00 31.72 170 LEU A O 1
ATOM 1259 N N . GLN A 1 175 ? -3.249 -4.045 9.261 1.00 31.67 171 GLN A N 1
ATOM 1260 C CA . GLN A 1 175 ? -2.132 -4.505 10.085 1.00 38.21 171 GLN A CA 1
ATOM 1261 C C . GLN A 1 175 ? -0.914 -3.618 9.862 1.00 47.03 171 GLN A C 1
ATOM 1262 O O . GLN A 1 175 ? -0.891 -2.780 8.935 1.00 33.62 171 GLN A O 1
ATOM 1268 N N . SER A 1 176 ? 0.119 -3.845 10.671 1.00 41.74 172 SER A N 1
ATOM 1269 C CA . SER A 1 176 ? 1.323 -3.021 10.633 1.00 45.24 172 SER A CA 1
ATOM 1270 C C . SER A 1 176 ? 2.018 -3.167 9.299 1.00 36.48 172 SER A C 1
ATOM 1271 O O . SER A 1 176 ? 2.811 -2.322 8.920 1.00 48.97 172 SER A O 1
ATOM 1274 N N . SER A 1 177 ? 1.727 -4.251 8.584 1.00 43.94 173 SER A N 1
ATOM 1275 C CA . SER A 1 177 ? 2.260 -4.439 7.242 1.00 35.90 173 SER A CA 1
ATOM 1276 C C . SER A 1 177 ? 1.624 -3.511 6.195 1.00 37.80 173 SER A C 1
ATOM 1277 O O . SER A 1 177 ? 2.068 -3.483 5.057 1.00 42.62 173 SER A O 1
ATOM 1280 N N . GLY A 1 178 ? 0.545 -2.822 6.555 1.00 38.94 174 GLY A N 1
ATOM 1281 C CA . GLY A 1 178 ? -0.309 -2.138 5.555 1.00 32.52 174 GLY A CA 1
ATOM 1282 C C . GLY A 1 178 ? -1.223 -3.070 4.751 1.00 37.46 174 GLY A C 1
ATOM 1283 O O . GLY A 1 178 ? -1.800 -2.667 3.748 1.00 36.99 174 GLY A O 1
ATOM 1284 N N . LEU A 1 179 ? -1.370 -4.320 5.187 1.00 30.38 175 LEU A N 1
ATOM 1285 C CA . LEU A 1 179 ? -2.374 -5.215 4.597 1.00 26.46 175 LEU A CA 1
ATOM 1286 C C . LEU A 1 179 ? -3.505 -5.521 5.591 1.00 31.58 175 LEU A C 1
ATOM 1287 O O . LEU A 1 179 ? -3.300 -5.538 6.817 1.00 24.42 175 LEU A O 1
ATOM 1292 N N . TYR A 1 180 ? -4.702 -5.747 5.059 1.00 23.62 176 TYR A N 1
ATOM 1293 C CA . TYR A 1 180 ? -5.893 -5.895 5.882 1.00 25.30 176 TYR A CA 1
ATOM 1294 C C . TYR A 1 180 ? -5.974 -7.318 6.430 1.00 22.11 176 TYR A C 1
ATOM 1295 O O . TYR A 1 180 ? -5.471 -8.256 5.821 1.00 28.24 176 TYR A O 1
ATOM 1304 N N . SER A 1 181 ? -6.688 -7.467 7.538 1.00 26.11 177 SER A N 1
ATOM 1305 C CA . SER A 1 181 ? -7.015 -8.784 8.100 1.00 25.25 177 SER A CA 1
ATOM 1306 C C . SER A 1 181 ? -8.415 -8.681 8.717 1.00 28.40 177 SER A C 1
ATOM 1307 O O . SER A 1 181 ? -8.785 -7.645 9.317 1.00 21.31 177 SER A O 1
ATOM 1310 N N . LEU A 1 182 ? -9.237 -9.689 8.461 1.00 25.38 178 LEU A N 1
ATOM 1311 C CA . LEU A 1 182 ? -10.563 -9.734 9.045 1.00 27.56 178 LEU A CA 1
ATOM 1312 C C . LEU A 1 182 ? -10.917 -11.132 9.425 1.00 28.71 178 LEU A C 1
ATOM 1313 O O . LEU A 1 182 ? -10.419 -12.089 8.832 1.00 27.27 178 LEU A O 1
ATOM 1318 N N . SER A 1 183 ? -11.877 -11.261 10.330 1.00 29.57 179 SER A N 1
ATOM 1319 C CA . SER A 1 183 ? -12.354 -12.587 10.668 1.00 32.74 179 SER A CA 1
ATOM 1320 C C . SER A 1 183 ? -13.862 -12.693 10.498 1.00 32.49 179 SER A C 1
ATOM 1321 O O . SER A 1 183 ? -14.580 -11.703 10.542 1.00 25.59 179 SER A O 1
ATOM 1324 N N . SER A 1 184 ? -14.323 -13.889 10.162 1.00 25.02 180 SER A N 1
ATOM 1325 C CA . SER A 1 184 ? -15.748 -14.148 10.129 1.00 26.70 180 SER A CA 1
ATOM 1326 C C . SER A 1 184 ? -16.034 -15.354 10.998 1.00 27.46 180 SER A C 1
ATOM 1327 O O . SER A 1 184 ? -15.390 -16.373 10.854 1.00 30.11 180 SER A O 1
ATOM 1330 N N . VAL A 1 185 ? -16.991 -15.230 11.903 1.00 28.99 181 VAL A N 1
ATOM 1331 C CA . VAL A 1 185 ? -17.311 -16.366 12.770 1.00 28.59 181 VAL A CA 1
ATOM 1332 C C . VAL A 1 185 ? -18.788 -16.749 12.709 1.00 34.53 181 VAL A C 1
ATOM 1333 O O . VAL A 1 185 ? -19.642 -15.977 12.247 1.00 34.62 181 VAL A O 1
ATOM 1337 N N . VAL A 1 186 ? -19.079 -17.968 13.134 1.00 33.37 182 VAL A N 1
ATOM 1338 C CA . VAL A 1 186 ? -20.465 -18.363 13.335 1.00 39.52 182 VAL A CA 1
ATOM 1339 C C . VAL A 1 186 ? -20.574 -19.297 14.536 1.00 38.58 182 VAL A C 1
ATOM 1340 O O . VAL A 1 186 ? -19.666 -20.085 14.785 1.00 37.71 182 VAL A O 1
ATOM 1344 N N . THR A 1 187 ? -21.604 -19.087 15.356 1.00 42.79 183 THR A N 1
ATOM 1345 C CA . THR A 1 187 ? -21.936 -20.012 16.449 1.00 41.08 183 THR A CA 1
ATOM 1346 C C . THR A 1 187 ? -22.926 -21.076 15.985 1.00 45.59 183 THR A C 1
ATOM 1347 O O . THR A 1 187 ? -23.893 -20.772 15.291 1.00 43.13 183 THR A O 1
ATOM 1351 N N . VAL A 1 188 ? -22.621 -22.333 16.288 1.00 44.79 184 VAL A N 1
ATOM 1352 C CA . VAL A 1 188 ? -23.466 -23.464 15.893 1.00 48.87 184 VAL A CA 1
ATOM 1353 C C . VAL A 1 188 ? -23.563 -24.471 17.050 1.00 58.33 184 VAL A C 1
ATOM 1354 O O . VAL A 1 188 ? -22.841 -24.348 18.043 1.00 49.70 184 VAL A O 1
ATOM 1358 N N . PRO A 1 189 ? -24.516 -25.416 16.965 1.00 53.43 185 PRO A N 1
ATOM 1359 C CA . PRO A 1 189 ? -24.657 -26.421 18.021 1.00 57.75 185 PRO A CA 1
ATOM 1360 C C . PRO A 1 189 ? -23.486 -27.400 18.027 1.00 50.73 185 PRO A C 1
ATOM 1361 O O . PRO A 1 189 ? -23.159 -27.978 16.986 1.00 59.59 185 PRO A O 1
ATOM 1365 N N . SER A 1 190 ? -22.855 -27.575 19.185 1.00 53.13 186 SER A N 1
ATOM 1366 C CA . SER A 1 190 ? -21.734 -28.512 19.314 1.00 55.49 186 SER A CA 1
ATOM 1367 C C . SER A 1 190 ? -22.008 -29.844 18.626 1.00 62.59 186 SER A C 1
ATOM 1368 O O . SER A 1 190 ? -21.096 -30.478 18.097 1.00 64.51 186 SER A O 1
ATOM 1371 N N . SER A 1 191 ? -23.255 -30.298 18.707 1.00 69.51 187 SER A N 1
ATOM 1372 C CA . SER A 1 191 ? -23.607 -31.653 18.298 1.00 79.08 187 SER A CA 1
ATOM 1373 C C . SER A 1 191 ? -23.554 -31.801 16.780 1.00 82.26 187 SER A C 1
ATOM 1374 O O . SER A 1 191 ? -23.207 -32.863 16.268 1.00 79.77 187 SER A O 1
ATOM 1377 N N . SER A 1 192 ? -23.842 -30.713 16.069 1.00 73.80 188 SER A N 1
ATOM 1378 C CA . SER A 1 192 ? -23.758 -30.697 14.612 1.00 72.92 188 SER A CA 1
ATOM 1379 C C . SER A 1 192 ? -22.310 -30.790 14.123 1.00 67.83 188 SER A C 1
ATOM 1380 O O . SER A 1 192 ? -22.056 -30.883 12.918 1.00 62.88 188 SER A O 1
ATOM 1383 N N . LEU A 1 193 ? -21.374 -30.858 15.063 1.00 63.90 189 LEU A N 1
ATOM 1384 C CA . LEU A 1 193 ? -19.999 -30.454 14.802 1.00 66.36 189 LEU A CA 1
ATOM 1385 C C . LEU A 1 193 ? -19.142 -31.425 13.992 1.00 65.13 189 LEU A C 1
ATOM 1386 O O . LEU A 1 193 ? -18.082 -31.032 13.509 1.00 68.94 189 LEU A O 1
ATOM 1391 N N . GLY A 1 194 ? -19.516 -32.702 13.927 1.00 77.45 190 GLY A N 1
ATOM 1392 C CA . GLY A 1 194 ? -20.904 -33.147 13.901 1.00 80.87 190 GLY A CA 1
ATOM 1393 C C . GLY A 1 194 ? -21.210 -33.969 12.659 1.00 81.15 190 GLY A C 1
ATOM 1394 O O . GLY A 1 194 ? -20.369 -34.727 12.174 1.00 74.35 190 GLY A O 1
ATOM 1395 N N . THR A 1 195 ? -22.405 -33.782 12.112 1.00 80.48 191 THR A N 1
ATOM 1396 C CA . THR A 1 195 ? -22.751 -34.365 10.823 1.00 76.34 191 THR A CA 1
ATOM 1397 C C . THR A 1 195 ? -22.618 -33.355 9.691 1.00 69.94 191 THR A C 1
ATOM 1398 O O . THR A 1 195 ? -23.115 -33.584 8.594 1.00 82.09 191 THR A O 1
ATOM 1402 N N . GLN A 1 196 ? -22.013 -32.208 9.978 1.00 72.98 192 GLN A N 1
ATOM 1403 C CA . GLN A 1 196 ? -22.252 -31.002 9.187 1.00 68.67 192 GLN A CA 1
ATOM 1404 C C . GLN A 1 196 ? -20.935 -30.307 8.816 1.00 62.78 192 GLN A C 1
ATOM 1405 O O . GLN A 1 196 ? -20.070 -30.099 9.665 1.00 56.27 192 GLN A O 1
ATOM 1411 N N . THR A 1 197 ? -20.742 -30.069 7.522 1.00 69.90 193 THR A N 1
ATOM 1412 C CA . THR A 1 197 ? -19.563 -29.354 7.034 1.00 66.54 193 THR A CA 1
ATOM 1413 C C . THR A 1 197 ? -19.766 -27.841 7.082 1.00 71.19 193 THR A C 1
ATOM 1414 O O . THR A 1 197 ? -20.796 -27.316 6.645 1.00 73.19 193 THR A O 1
ATOM 1418 N N . TYR A 1 198 ? -18.798 -27.145 7.665 1.00 59.24 194 TYR A N 1
ATOM 1419 C CA . TYR A 1 198 ? -18.852 -25.692 7.727 1.00 46.55 194 TYR A CA 1
ATOM 1420 C C . TYR A 1 198 ? -17.746 -25.073 6.887 1.00 44.14 194 TYR A C 1
ATOM 1421 O O . TYR A 1 198 ? -16.563 -25.333 7.112 1.00 40.88 194 TYR A O 1
ATOM 1430 N N . ILE A 1 199 ? -18.140 -24.345 5.843 1.00 43.01 195 ILE A N 1
ATOM 1431 C CA . ILE A 1 199 ? -17.169 -23.851 4.859 1.00 42.96 195 ILE A CA 1
ATOM 1432 C C . ILE A 1 199 ? -17.388 -22.374 4.656 1.00 37.01 195 ILE A C 1
ATOM 1433 O O . ILE A 1 199 ? -18.535 -21.930 4.514 1.00 39.23 195 ILE A O 1
ATOM 1438 N N . CYS A 1 200 ? -16.306 -21.605 4.661 1.00 37.76 196 CYS A N 1
ATOM 1439 C CA . CYS A 1 200 ? -16.433 -20.176 4.437 1.00 37.59 196 CYS A CA 1
ATOM 1440 C C . CYS A 1 200 ? -16.082 -19.826 3.006 1.00 36.27 196 CYS A C 1
ATOM 1441 O O . CYS A 1 200 ? -15.099 -20.334 2.463 1.00 35.56 196 CYS A O 1
ATOM 1444 N N . ASN A 1 201 ? -16.926 -19.005 2.383 1.00 34.40 197 ASN A N 1
ATOM 1445 C CA . ASN A 1 201 ? -16.687 -18.567 1.011 1.00 36.00 197 ASN A CA 1
ATOM 1446 C C . ASN A 1 201 ? -16.163 -17.137 0.957 1.00 35.06 197 ASN A C 1
ATOM 1447 O O . ASN A 1 201 ? -16.878 -16.196 1.310 1.00 38.14 197 ASN A O 1
ATOM 1452 N N . VAL A 1 202 ? -14.911 -16.990 0.537 1.00 27.45 198 VAL A N 1
ATOM 1453 C CA . VAL A 1 202 ? -14.242 -15.707 0.589 1.00 35.75 198 VAL A CA 1
ATOM 1454 C C . VAL A 1 202 ? -14.015 -15.182 -0.819 1.00 33.19 198 VAL A C 1
ATOM 1455 O O . VAL A 1 202 ? -13.391 -15.842 -1.646 1.00 34.78 198 VAL A O 1
ATOM 1459 N N . ASN A 1 203 ? -14.489 -13.968 -1.067 1.00 32.30 199 ASN A N 1
ATOM 1460 C CA . ASN A 1 203 ? -14.310 -13.351 -2.369 1.00 39.18 199 ASN A CA 1
ATOM 1461 C C . ASN A 1 203 ? -13.594 -11.996 -2.270 1.00 34.92 199 ASN A C 1
ATOM 1462 O O . ASN A 1 203 ? -14.041 -11.102 -1.535 1.00 34.46 199 ASN A O 1
ATOM 1467 N N . HIS A 1 204 ? -12.453 -11.875 -2.944 1.00 26.43 200 HIS A N 1
ATOM 1468 C CA . HIS A 1 204 ? -11.755 -10.592 -3.055 1.00 30.25 200 HIS A CA 1
ATOM 1469 C C . HIS A 1 204 ? -11.755 -10.110 -4.496 1.00 34.28 200 HIS A C 1
ATOM 1470 O O . HIS A 1 204 ? -10.928 -10.545 -5.304 1.00 31.35 200 HIS A O 1
ATOM 1477 N N . LYS A 1 205 ? -12.698 -9.227 -4.834 1.00 33.72 201 LYS A N 1
ATOM 1478 C CA . LYS A 1 205 ? -12.888 -8.798 -6.234 1.00 32.81 201 LYS A CA 1
ATOM 1479 C C . LYS A 1 205 ? -11.676 -8.071 -6.804 1.00 36.85 201 LYS A C 1
ATOM 1480 O O . LYS A 1 205 ? -11.342 -8.282 -7.960 1.00 38.41 201 LYS A O 1
ATOM 1486 N N . PRO A 1 206 ? -11.026 -7.189 -6.007 1.00 34.25 202 PRO A N 1
ATOM 1487 C CA . PRO A 1 206 ? -9.932 -6.399 -6.587 1.00 32.86 202 PRO A CA 1
ATOM 1488 C C . PRO A 1 206 ? -8.816 -7.281 -7.149 1.00 33.91 202 PRO A C 1
ATOM 1489 O O . PRO A 1 206 ? -8.222 -6.945 -8.165 1.00 38.24 202 PRO A O 1
ATOM 1493 N N . SER A 1 207 ? -8.667 -8.485 -6.620 1.00 30.91 203 SER A N 1
ATOM 1494 C CA . SER A 1 207 ? -7.583 -9.342 -7.078 1.00 28.84 203 SER A CA 1
ATOM 1495 C C . SER A 1 207 ? -8.171 -10.541 -7.800 1.00 40.60 203 SER A C 1
ATOM 1496 O O . SER A 1 207 ? -7.461 -11.494 -8.097 1.00 37.30 203 SER A O 1
ATOM 1499 N N . ASN A 1 208 ? -9.490 -10.555 -7.944 1.00 41.44 204 ASN A N 1
ATOM 1500 C CA . ASN A 1 208 ? -10.152 -11.711 -8.521 1.00 53.21 204 ASN A CA 1
ATOM 1501 C C . ASN A 1 208 ? -9.895 -13.012 -7.784 1.00 44.41 204 ASN A C 1
ATOM 1502 O O . ASN A 1 208 ? -9.614 -14.028 -8.414 1.00 50.34 204 ASN A O 1
ATOM 1507 N N . THR A 1 209 ? -9.944 -12.991 -6.459 1.00 40.11 205 THR A N 1
ATOM 1508 C CA . THR A 1 209 ? -9.643 -14.205 -5.692 1.00 45.88 205 THR A CA 1
ATOM 1509 C C . THR A 1 209 ? -10.920 -14.757 -5.065 1.00 42.39 205 THR A C 1
ATOM 1510 O O . THR A 1 209 ? -11.714 -14.000 -4.486 1.00 51.02 205 THR A O 1
ATOM 1514 N N . LYS A 1 210 ? -11.157 -16.055 -5.265 1.00 45.49 206 LYS A N 1
ATOM 1515 C CA . LYS A 1 210 ? -12.138 -16.816 -4.490 1.00 46.00 206 LYS A CA 1
ATOM 1516 C C . LYS A 1 210 ? -11.430 -17.953 -3.762 1.00 53.19 206 LYS A C 1
ATOM 1517 O O . LYS A 1 210 ? -10.555 -18.616 -4.328 1.00 44.21 206 LYS A O 1
ATOM 1523 N N . VAL A 1 211 ? -11.738 -18.123 -2.480 1.00 46.16 207 VAL A N 1
ATOM 1524 C CA . VAL A 1 211 ? -11.208 -19.265 -1.737 1.00 36.92 207 VAL A CA 1
ATOM 1525 C C . VAL A 1 211 ? -12.300 -19.782 -0.830 1.00 40.92 207 VAL A C 1
ATOM 1526 O O . VAL A 1 211 ? -13.099 -19.000 -0.270 1.00 43.64 207 VAL A O 1
ATOM 1530 N N . ASP A 1 212 ? -12.379 -21.103 -0.751 1.00 39.90 208 ASP A N 1
ATOM 1531 C CA . ASP A 1 212 ? -13.253 -21.771 0.189 1.00 47.67 208 ASP A CA 1
ATOM 1532 C C . ASP A 1 212 ? -12.354 -22.486 1.169 1.00 47.49 208 ASP A C 1
ATOM 1533 O O . ASP A 1 212 ? -11.444 -23.196 0.759 1.00 51.52 208 ASP A O 1
ATOM 1538 N N . LYS A 1 213 ? -12.602 -22.297 2.460 1.00 41.21 209 LYS A N 1
ATOM 1539 C CA . LYS A 1 213 ? -11.875 -23.056 3.476 1.00 43.83 209 LYS A CA 1
ATOM 1540 C C . LYS A 1 213 ? -12.849 -23.750 4.422 1.00 36.59 209 LYS A C 1
ATOM 1541 O O . LYS A 1 213 ? -13.826 -23.152 4.885 1.00 40.76 209 LYS A O 1
ATOM 1547 N N . LYS A 1 214 ? -12.577 -25.013 4.716 1.00 46.42 210 LYS A N 1
ATOM 1548 C CA . LYS A 1 214 ? -13.329 -25.738 5.732 1.00 42.88 210 LYS A CA 1
ATOM 1549 C C . LYS A 1 214 ? -12.840 -25.347 7.123 1.00 48.30 210 LYS A C 1
ATOM 1550 O O . LYS A 1 214 ? -11.639 -25.392 7.405 1.00 49.03 210 LYS A O 1
ATOM 1556 N N . ALA A 1 215 ? -13.779 -25.063 8.017 1.00 43.59 211 ALA A N 1
ATOM 1557 C CA . ALA A 1 215 ? -13.445 -24.814 9.419 1.00 50.75 211 ALA A CA 1
ATOM 1558 C C . ALA A 1 215 ? -13.690 -26.077 10.239 1.00 60.93 211 ALA A C 1
ATOM 1559 O O . ALA A 1 215 ? -14.768 -26.252 10.812 1.00 56.37 211 ALA A O 1
ATOM 1561 N N . GLU A 1 216 ? -12.697 -26.965 10.265 1.00 67.63 212 GLU A N 1
ATOM 1562 C CA . GLU A 1 216 ? -12.857 -28.278 10.895 1.00 79.27 212 GLU A CA 1
ATOM 1563 C C . GLU A 1 216 ? -12.210 -28.309 12.274 1.00 77.03 212 GLU A C 1
ATOM 1564 O O . GLU A 1 216 ? -11.174 -27.682 12.485 1.00 65.34 212 GLU A O 1
ATOM 1570 N N . PRO A 1 217 ? -12.807 -29.062 13.212 1.00 81.23 213 PRO A N 1
ATOM 1571 C CA . PRO A 1 217 ? -12.225 -29.254 14.540 1.00 89.95 213 PRO A CA 1
ATOM 1572 C C . PRO A 1 217 ? -10.956 -30.109 14.495 1.00 93.48 213 PRO A C 1
ATOM 1573 O O . PRO A 1 217 ? -10.983 -31.223 13.975 1.00 95.01 213 PRO A O 1
ATOM 1577 N N . LYS A 1 218 ? -9.849 -29.573 15.004 1.00 95.83 214 LYS A N 1
ATOM 1578 C CA . LYS A 1 218 ? -8.544 -30.219 14.865 1.00 103.01 214 LYS A CA 1
ATOM 1579 C C . LYS A 1 218 ? -8.437 -31.458 15.752 1.00 112.26 214 LYS A C 1
ATOM 1580 O O . LYS A 1 218 ? -9.198 -31.613 16.710 1.00 101.54 214 LYS A O 1
ATOM 1586 N N . SER A 1 219 ? -7.487 -32.333 15.428 1.00 113.04 215 SER A N 1
ATOM 1587 C CA . SER A 1 219 ? -7.308 -33.593 16.144 1.00 101.73 215 SER A CA 1
ATOM 1588 C C . SER A 1 219 ? -5.985 -33.619 16.912 1.00 91.21 215 SER A C 1
ATOM 1589 O O . SER A 1 219 ? -5.854 -34.311 17.925 1.00 71.11 215 SER A O 1
ATOM 1592 N N . ASP B 2 1 ? -23.310 27.071 -0.444 1.00 36.98 1 ASP B N 1
ATOM 1593 C CA . ASP B 2 1 ? -23.933 25.736 -0.165 1.00 33.02 1 ASP B CA 1
ATOM 1594 C C . ASP B 2 1 ? -24.767 25.757 1.093 1.00 35.41 1 ASP B C 1
ATOM 1595 O O . ASP B 2 1 ? -24.534 26.556 2.008 1.00 26.95 1 ASP B O 1
ATOM 1600 N N . ILE B 2 2 ? -25.692 24.817 1.175 1.00 24.23 2 ILE B N 1
ATOM 1601 C CA . ILE B 2 2 ? -26.549 24.765 2.332 1.00 27.45 2 ILE B CA 1
ATOM 1602 C C . ILE B 2 2 ? -26.024 23.705 3.279 1.00 27.73 2 ILE B C 1
ATOM 1603 O O . ILE B 2 2 ? -25.852 22.556 2.909 1.00 25.43 2 ILE B O 1
ATOM 1608 N N . VAL B 2 3 ? -25.673 24.140 4.476 1.00 25.72 3 VAL B N 1
ATOM 1609 C CA . VAL B 2 3 ? -25.247 23.228 5.520 1.00 24.83 3 VAL B CA 1
ATOM 1610 C C . VAL B 2 3 ? -26.448 22.667 6.256 1.00 24.84 3 VAL B C 1
ATOM 1611 O O . VAL B 2 3 ? -27.360 23.405 6.631 1.00 23.72 3 VAL B O 1
ATOM 1615 N N . MET B 2 4 ? -26.478 21.346 6.373 1.00 21.69 4 MET B N 1
ATOM 1616 C CA . MET B 2 4 ? -27.554 20.671 7.079 1.00 21.16 4 MET B CA 1
ATOM 1617 C C . MET B 2 4 ? -26.990 20.110 8.381 1.00 24.57 4 MET B C 1
ATOM 1618 O O . MET B 2 4 ? -26.180 19.206 8.363 1.00 22.57 4 MET B O 1
ATOM 1623 N N . THR B 2 5 ? -27.445 20.652 9.505 1.00 24.37 5 THR B N 1
ATOM 1624 C CA . THR B 2 5 ? -26.885 20.338 10.814 1.00 25.40 5 THR B CA 1
ATOM 1625 C C . THR B 2 5 ? -27.905 19.488 11.567 1.00 22.03 5 THR B C 1
ATOM 1626 O O . THR B 2 5 ? -28.991 19.962 11.904 1.00 24.66 5 THR B O 1
ATOM 1630 N N . GLN B 2 6 ? -27.529 18.257 11.863 1.00 24.18 6 GLN B N 1
ATOM 1631 C CA . GLN B 2 6 ? -28.417 17.338 12.533 1.00 26.96 6 GLN B CA 1
ATOM 1632 C C . GLN B 2 6 ? -28.125 17.320 14.007 1.00 30.99 6 GLN B C 1
ATOM 1633 O O . GLN B 2 6 ? -26.961 17.293 14.402 1.00 29.12 6 GLN B O 1
ATOM 1639 N N . THR B 2 7 ? -29.174 17.295 14.820 1.00 26.93 7 THR B N 1
ATOM 1640 C CA . THR B 2 7 ? -29.011 17.061 16.252 1.00 36.35 7 THR B CA 1
ATOM 1641 C C . THR B 2 7 ? -30.044 16.048 16.741 1.00 37.09 7 THR B C 1
ATOM 1642 O O . THR B 2 7 ? -31.162 16.026 16.235 1.00 29.52 7 THR B O 1
ATOM 1646 N N . PRO B 2 8 ? -29.640 15.137 17.652 1.00 30.63 8 PRO B N 1
ATOM 1647 C CA . PRO B 2 8 ? -28.292 15.040 18.176 1.00 32.76 8 PRO B CA 1
ATOM 1648 C C . PRO B 2 8 ? -27.408 14.231 17.230 1.00 32.76 8 PRO B C 1
ATOM 1649 O O . PRO B 2 8 ? -27.882 13.686 16.240 1.00 29.30 8 PRO B O 1
ATOM 1653 N N . LEU B 2 9 ? -26.169 14.022 17.640 1.00 29.50 9 LEU B N 1
ATOM 1654 C CA . LEU B 2 9 ? -25.216 13.231 16.884 1.00 26.87 9 LEU B CA 1
ATOM 1655 C C . LEU B 2 9 ? -25.514 11.752 17.037 1.00 33.72 9 LEU B C 1
ATOM 1656 O O . LEU B 2 9 ? -25.263 10.937 16.132 1.00 24.28 9 LEU B O 1
ATOM 1661 N N . SER B 2 10 ? -26.012 11.377 18.208 1.00 27.97 10 SER B N 1
ATOM 1662 C CA . SER B 2 10 ? -26.428 10.012 18.384 1.00 26.81 10 SER B CA 1
ATOM 1663 C C . SER B 2 10 ? -27.468 9.914 19.480 1.00 29.55 10 SER B C 1
ATOM 1664 O O . SER B 2 10 ? -27.641 10.838 20.285 1.00 31.40 10 SER B O 1
ATOM 1667 N N . LEU B 2 11 ? -28.124 8.768 19.521 1.00 29.27 11 LEU B N 1
ATOM 1668 C CA . LEU B 2 11 ? -29.346 8.577 20.295 1.00 33.22 11 LEU B CA 1
ATOM 1669 C C . LEU B 2 11 ? -29.267 7.148 20.750 1.00 27.61 11 LEU B C 1
ATOM 1670 O O . LEU B 2 11 ? -28.988 6.270 19.946 1.00 35.43 11 LEU B O 1
ATOM 1675 N N . SER B 2 12 ? -29.690 6.892 21.984 1.00 28.75 12 SER B N 1
ATOM 1676 C CA . SER B 2 12 ? -30.004 5.543 22.411 1.00 31.29 12 SER B CA 1
ATOM 1677 C C . SER B 2 12 ? -31.460 5.503 22.887 1.00 31.28 12 SER B C 1
ATOM 1678 O O . SER B 2 12 ? -31.889 6.334 23.691 1.00 33.99 12 SER B O 1
ATOM 1681 N N . VAL B 2 13 ? -32.215 4.535 22.397 1.00 29.24 13 VAL B N 1
ATOM 1682 C CA . VAL B 2 13 ? -33.650 4.564 22.618 1.00 31.12 13 VAL B CA 1
ATOM 1683 C C . VAL B 2 13 ? -34.127 3.169 22.969 1.00 26.15 13 VAL B C 1
ATOM 1684 O O . VAL B 2 13 ? -33.638 2.182 22.416 1.00 25.71 13 VAL B O 1
ATOM 1688 N N . THR B 2 14 ? -35.011 3.070 23.962 1.00 23.86 14 THR B N 1
ATOM 1689 C CA . THR B 2 14 ? -35.487 1.753 24.342 1.00 26.48 14 THR B CA 1
ATOM 1690 C C . THR B 2 14 ? -36.590 1.309 23.390 1.00 25.19 14 THR B C 1
ATOM 1691 O O . THR B 2 14 ? -37.393 2.128 22.916 1.00 25.59 14 THR B O 1
ATOM 1695 N N . PRO B 2 15 ? -36.518 0.059 22.945 1.00 27.37 15 PRO B N 1
ATOM 1696 C CA . PRO B 2 15 ? -37.457 -0.423 21.936 1.00 34.26 15 PRO B CA 1
ATOM 1697 C C . PRO B 2 15 ? -38.891 -0.143 22.350 1.00 37.64 15 PRO B C 1
ATOM 1698 O O . PRO B 2 15 ? -39.235 -0.347 23.512 1.00 32.85 15 PRO B O 1
ATOM 1702 N N . GLY B 2 16 ? -39.699 0.349 21.409 1.00 28.26 16 GLY B N 1
ATOM 1703 C CA . GLY B 2 16 ? -41.087 0.697 21.682 1.00 28.84 16 GLY B CA 1
ATOM 1704 C C . GLY B 2 16 ? -41.261 2.140 22.079 1.00 32.82 16 GLY B C 1
ATOM 1705 O O . GLY B 2 16 ? -42.393 2.631 22.196 1.00 34.58 16 GLY B O 1
ATOM 1706 N N . GLN B 2 17 ? -40.153 2.828 22.346 1.00 25.69 17 GLN B N 1
ATOM 1707 C CA . GLN B 2 17 ? -40.264 4.249 22.738 1.00 22.05 17 GLN B CA 1
ATOM 1708 C C . GLN B 2 17 ? -39.970 5.090 21.516 1.00 26.62 17 GLN B C 1
ATOM 1709 O O . GLN B 2 17 ? -39.274 4.614 20.612 1.00 26.96 17 GLN B O 1
ATOM 1715 N N . PRO B 2 18 ? -40.379 6.370 21.545 1.00 26.14 18 PRO B N 1
ATOM 1716 C CA . PRO B 2 18 ? -40.182 7.301 20.423 1.00 27.77 18 PRO B CA 1
ATOM 1717 C C . PRO B 2 18 ? -38.793 7.920 20.364 1.00 35.38 18 PRO B C 1
ATOM 1718 O O . PRO B 2 18 ? -38.133 8.086 21.390 1.00 27.72 18 PRO B O 1
ATOM 1722 N N . ALA B 2 19 ? -38.427 8.421 19.191 1.00 28.08 19 ALA B N 1
ATOM 1723 C CA . ALA B 2 19 ? -37.211 9.205 19.058 1.00 25.26 19 ALA B CA 1
ATOM 1724 C C . ALA B 2 19 ? -37.521 10.368 18.142 1.00 30.93 19 ALA B C 1
ATOM 1725 O O . ALA B 2 19 ? -38.353 10.242 17.245 1.00 28.45 19 ALA B O 1
ATOM 1727 N N . SER B 2 20 ? -36.708 11.411 18.231 1.00 26.68 20 SER B N 1
ATOM 1728 C CA . SER B 2 20 ? -36.907 12.606 17.435 1.00 26.04 20 SER B CA 1
ATOM 1729 C C . SER B 2 20 ? -35.532 13.123 17.004 1.00 33.23 20 SER B C 1
ATOM 1730 O O . SER B 2 20 ? -34.572 13.072 17.781 1.00 30.22 20 SER B O 1
ATOM 1733 N N . ILE B 2 21 ? -35.391 13.417 15.717 1.00 23.66 21 ILE B N 1
ATOM 1734 C CA . ILE B 2 21 ? -34.138 13.963 15.192 1.00 25.18 21 ILE B CA 1
ATOM 1735 C C . ILE B 2 21 ? -34.456 15.295 14.536 1.00 29.42 21 ILE B C 1
ATOM 1736 O O . ILE B 2 21 ? -35.421 15.412 13.777 1.00 26.41 21 ILE B O 1
ATOM 1741 N N . SER B 2 22 ? -33.562 16.247 14.722 1.00 28.08 22 SER B N 1
ATOM 1742 C CA . SER B 2 22 ? -33.758 17.587 14.205 1.00 29.93 22 SER B CA 1
ATOM 1743 C C . SER B 2 22 ? -32.760 17.852 13.074 1.00 22.28 22 SER B C 1
ATOM 1744 O O . SER B 2 22 ? -31.608 17.382 13.096 1.00 25.28 22 SER B O 1
ATOM 1747 N N . CYS B 2 23 ? -33.197 18.586 12.061 1.00 24.24 23 CYS B N 1
ATOM 1748 C CA . CYS B 2 23 ? -32.293 18.980 10.993 1.00 22.49 23 CYS B CA 1
ATOM 1749 C C . CYS B 2 23 ? -32.509 20.449 10.723 1.00 21.94 23 CYS B C 1
ATOM 1750 O O . CYS B 2 23 ? -33.643 20.865 10.494 1.00 26.91 23 CYS B O 1
ATOM 1753 N N . ARG B 2 24 ? -31.492 21.271 10.958 1.00 28.72 24 ARG B N 1
ATOM 1754 C CA . ARG B 2 24 ? -31.595 22.681 10.623 1.00 30.47 24 ARG B CA 1
ATOM 1755 C C . ARG B 2 24 ? -30.689 23.043 9.451 1.00 34.90 24 ARG B C 1
ATOM 1756 O O . ARG B 2 24 ? -29.518 22.646 9.417 1.00 27.79 24 ARG B O 1
ATOM 1764 N N . SER B 2 25 ? -31.173 23.925 8.580 1.00 29.60 25 SER B N 1
ATOM 1765 C CA . SER B 2 25 ? -30.437 24.242 7.345 1.00 28.22 25 SER B CA 1
ATOM 1766 C C . SER B 2 25 ? -29.960 25.674 7.442 1.00 26.94 25 SER B C 1
ATOM 1767 O O . SER B 2 25 ? -30.631 26.480 8.067 1.00 26.02 25 SER B O 1
ATOM 1770 N N . SER B 2 26 ? -28.773 25.969 6.902 1.00 20.12 26 SER B N 1
ATOM 1771 C CA . SER B 2 26 ? -28.167 27.288 7.082 1.00 24.00 26 SER B CA 1
ATOM 1772 C C . SER B 2 26 ? -28.935 28.321 6.294 1.00 25.89 26 SER B C 1
ATOM 1773 O O . SER B 2 26 ? -28.830 29.502 6.572 1.00 34.88 26 SER B O 1
ATOM 1776 N N . GLN B 2 27 ? -29.689 27.875 5.286 1.00 26.49 27 GLN B N 1
ATOM 1777 C CA . GLN B 2 27 ? -30.571 28.772 4.538 1.00 26.53 27 GLN B CA 1
ATOM 1778 C C . GLN B 2 27 ? -31.801 27.979 4.147 1.00 25.22 27 GLN B C 1
ATOM 1779 O O . GLN B 2 27 ? -31.854 26.779 4.384 1.00 22.11 27 GLN B O 1
ATOM 1785 N N . SER B 2 28 A -32.881 28.796 3.788 1.00 27.92 27 SER B N 1
ATOM 1786 C CA . SER B 2 28 A -34.161 28.155 3.532 1.00 23.41 27 SER B CA 1
ATOM 1787 C C . SER B 2 28 A -33.979 27.032 2.509 1.00 25.48 27 SER B C 1
ATOM 1788 O O . SER B 2 28 A -33.441 27.257 1.426 1.00 23.43 27 SER B O 1
ATOM 1791 N N . ILE B 2 29 B -34.712 25.924 2.522 1.00 22.80 27 ILE B N 1
ATOM 1792 C CA . ILE B 2 29 B -34.715 24.964 1.438 1.00 26.90 27 ILE B CA 1
ATOM 1793 C C . ILE B 2 29 B -36.131 24.855 0.854 1.00 27.12 27 ILE B C 1
ATOM 1794 O O . ILE B 2 29 B -36.435 23.972 0.051 1.00 22.62 27 ILE B O 1
ATOM 1799 N N . VAL B 2 30 C -36.863 26.038 0.929 1.00 24.80 27 VAL B N 1
ATOM 1800 C CA . VAL B 2 30 C -38.047 26.236 0.082 1.00 30.52 27 VAL B CA 1
ATOM 1801 C C . VAL B 2 30 C -37.592 26.465 -1.354 1.00 31.87 27 VAL B C 1
ATOM 1802 O O . VAL B 2 30 C -37.048 27.527 -1.695 1.00 24.98 27 VAL B O 1
ATOM 1806 N N . HIS B 2 31 D -37.808 25.712 -2.513 1.00 25.95 27 HIS B N 1
ATOM 1807 C CA . HIS B 2 31 D -37.458 25.994 -3.885 1.00 26.99 27 HIS B CA 1
ATOM 1808 C C . HIS B 2 31 D -38.396 27.020 -4.449 1.00 27.10 27 HIS B C 1
ATOM 1809 O O . HIS B 2 31 D -39.463 27.324 -3.869 1.00 26.44 27 HIS B O 1
ATOM 1816 N N . SER B 2 32 E -38.104 27.860 -5.518 1.00 32.00 27 SER B N 1
ATOM 1817 C CA . SER B 2 32 E -38.900 28.853 -6.252 1.00 32.13 27 SER B CA 1
ATOM 1818 C C . SER B 2 32 E -40.249 28.316 -6.773 1.00 28.59 27 SER B C 1
ATOM 1819 O O . SER B 2 32 E -41.133 29.104 -7.063 1.00 36.94 27 SER B O 1
ATOM 1822 N N . ASN B 2 33 ? -40.360 27.009 -7.030 1.00 26.52 28 ASN B N 1
ATOM 1823 C CA . ASN B 2 33 ? -41.657 26.394 -7.376 1.00 24.74 28 ASN B CA 1
ATOM 1824 C C . ASN B 2 33 ? -42.568 26.111 -6.150 1.00 26.20 28 ASN B C 1
ATOM 1825 O O . ASN B 2 33 ? -43.592 25.460 -6.286 1.00 25.55 28 ASN B O 1
ATOM 1830 N N . GLY B 2 34 ? -42.119 26.488 -4.949 1.00 27.40 29 GLY B N 1
ATOM 1831 C CA . GLY B 2 34 ? -42.924 26.343 -3.720 1.00 28.93 29 GLY B CA 1
ATOM 1832 C C . GLY B 2 34 ? -42.654 25.066 -2.937 1.00 33.00 29 GLY B C 1
ATOM 1833 O O . GLY B 2 34 ? -42.984 24.966 -1.750 1.00 29.12 29 GLY B O 1
ATOM 1834 N N . ASN B 2 35 ? -42.056 24.074 -3.589 1.00 23.92 30 ASN B N 1
ATOM 1835 C CA . ASN B 2 35 ? -41.853 22.782 -2.925 1.00 23.44 30 ASN B CA 1
ATOM 1836 C C . ASN B 2 35 ? -40.599 22.821 -2.053 1.00 25.93 30 ASN B C 1
ATOM 1837 O O . ASN B 2 35 ? -39.691 23.619 -2.309 1.00 24.89 30 ASN B O 1
ATOM 1842 N N . THR B 2 36 ? -40.552 21.960 -1.033 1.00 17.92 31 THR B N 1
ATOM 1843 C CA . THR B 2 36 ? -39.390 21.864 -0.162 1.00 23.32 31 THR B CA 1
ATOM 1844 C C . THR B 2 36 ? -38.837 20.469 -0.238 1.00 25.43 31 THR B C 1
ATOM 1845 O O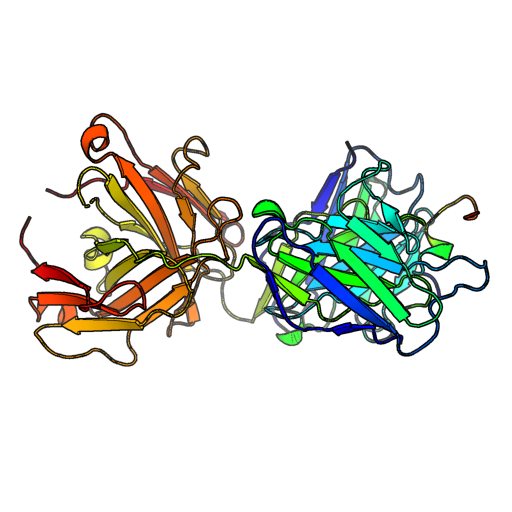 . THR B 2 36 ? -39.469 19.506 0.252 1.00 23.45 31 THR B O 1
ATOM 1849 N N . TYR B 2 37 ? -37.710 20.349 -0.931 1.00 24.19 32 TYR B N 1
ATOM 1850 C CA . TYR B 2 37 ? -37.170 19.051 -1.276 1.00 23.13 32 TYR B CA 1
ATOM 1851 C C . TYR B 2 37 ? -36.319 18.580 -0.131 1.00 23.38 32 TYR B C 1
ATOM 1852 O O . TYR B 2 37 ? -35.084 18.550 -0.210 1.00 25.25 32 TYR B O 1
ATOM 1861 N N . LEU B 2 38 ? -36.999 18.278 0.967 1.00 22.80 33 LEU B N 1
ATOM 1862 C CA . LEU B 2 38 ? -36.317 17.839 2.182 1.00 20.52 33 LEU B CA 1
ATOM 1863 C C . LEU B 2 38 ? -36.639 16.396 2.376 1.00 19.64 33 LEU B C 1
ATOM 1864 O O . LEU B 2 38 ? -37.810 16.026 2.453 1.00 19.88 33 LEU B O 1
ATOM 1869 N N . GLU B 2 39 ? -35.597 15.576 2.459 1.00 19.73 34 GLU B N 1
ATOM 1870 C CA . GLU B 2 39 ? -35.773 14.150 2.471 1.00 20.15 34 GLU B CA 1
ATOM 1871 C C . GLU B 2 39 ? -35.002 13.521 3.633 1.00 20.29 34 GLU B C 1
ATOM 1872 O O . GLU B 2 39 ? -34.056 14.129 4.158 1.00 20.57 34 GLU B O 1
ATOM 1878 N N . TRP B 2 40 ? -35.451 12.351 4.084 1.00 18.10 35 TRP B N 1
ATOM 1879 C CA . TRP B 2 40 ? -34.770 11.632 5.189 1.00 16.43 35 TRP B CA 1
ATOM 1880 C C . TRP B 2 40 ? -34.394 10.273 4.688 1.00 17.62 35 TRP B C 1
ATOM 1881 O O . TRP B 2 40 ? -35.189 9.648 3.986 1.00 20.06 35 TRP B O 1
ATOM 1892 N N . TYR B 2 41 ? -33.168 9.826 4.985 1.00 19.46 36 TYR B N 1
ATOM 1893 C CA . TYR B 2 41 ? -32.720 8.451 4.647 1.00 17.07 36 TYR B CA 1
ATOM 1894 C C . TYR B 2 41 ? -32.291 7.671 5.883 1.00 18.03 36 TYR B C 1
ATOM 1895 O O . TYR B 2 41 ? -31.767 8.240 6.840 1.00 22.26 36 TYR B O 1
ATOM 1904 N N . LEU B 2 42 ? -32.367 6.345 5.810 1.00 16.96 37 LEU B N 1
ATOM 1905 C CA . LEU B 2 42 ? -31.724 5.535 6.830 1.00 16.34 37 LEU B CA 1
ATOM 1906 C C . LEU B 2 42 ? -30.631 4.729 6.142 1.00 24.52 37 LEU B C 1
ATOM 1907 O O . LEU B 2 42 ? -30.864 4.149 5.078 1.00 21.25 37 LEU B O 1
ATOM 1912 N N . GLN B 2 43 ? -29.442 4.687 6.749 1.00 23.72 38 GLN B N 1
ATOM 1913 C CA . GLN B 2 43 ? -28.372 3.830 6.243 1.00 20.81 38 GLN B CA 1
ATOM 1914 C C . GLN B 2 43 ? -28.034 2.779 7.294 1.00 24.67 38 GLN B C 1
ATOM 1915 O O . GLN B 2 43 ? -27.566 3.118 8.397 1.00 24.55 38 GLN B O 1
ATOM 1921 N N . LYS B 2 44 ? -28.545 1.582 7.060 1.00 27.57 39 LYS B N 1
ATOM 1922 C CA . LYS B 2 44 ? -28.302 0.430 7.941 1.00 36.55 39 LYS B CA 1
ATOM 1923 C C . LYS B 2 44 ? -26.891 -0.090 7.742 1.00 40.16 39 LYS B C 1
ATOM 1924 O O . LYS B 2 44 ? -26.305 0.077 6.662 1.00 35.46 39 LYS B O 1
ATOM 1930 N N . PRO B 2 45 ? -26.340 -0.744 8.780 1.00 48.27 40 PRO B N 1
ATOM 1931 C CA . PRO B 2 45 ? -24.955 -1.192 8.755 1.00 49.25 40 PRO B CA 1
ATOM 1932 C C . PRO B 2 45 ? -24.589 -1.880 7.434 1.00 41.32 40 PRO B C 1
ATOM 1933 O O . PRO B 2 45 ? -25.230 -2.863 7.042 1.00 39.17 40 PRO B O 1
ATOM 1937 N N . GLY B 2 46 ? -23.616 -1.304 6.731 1.00 38.78 41 GLY B N 1
ATOM 1938 C CA . GLY B 2 46 ? -23.047 -1.914 5.538 1.00 51.61 41 GLY B CA 1
ATOM 1939 C C . GLY B 2 46 ? -23.902 -1.824 4.288 1.00 58.00 41 GLY B C 1
ATOM 1940 O O . GLY B 2 46 ? -23.613 -2.485 3.294 1.00 52.80 41 GLY B O 1
ATOM 1941 N N . GLN B 2 47 ? -24.952 -1.007 4.327 1.00 45.76 42 GLN B N 1
ATOM 1942 C CA . GLN B 2 47 ? -25.908 -0.933 3.212 1.00 38.79 42 GLN B CA 1
ATOM 1943 C C . GLN B 2 47 ? -25.914 0.436 2.548 1.00 26.42 42 GLN B C 1
ATOM 1944 O O . GLN B 2 47 ? -25.399 1.422 3.098 1.00 28.24 42 GLN B O 1
ATOM 1950 N N . SER B 2 48 ? -26.577 0.525 1.397 1.00 25.17 43 SER B N 1
ATOM 1951 C CA . SER B 2 48 ? -26.892 1.822 0.785 1.00 27.15 43 SER B CA 1
ATOM 1952 C C . SER B 2 48 ? -27.936 2.549 1.635 1.00 21.62 43 SER B C 1
ATOM 1953 O O . SER B 2 48 ? -28.820 1.880 2.197 1.00 22.50 43 SER B O 1
ATOM 1956 N N . PRO B 2 49 ? -27.965 3.898 1.565 1.00 23.38 44 PRO B N 1
ATOM 1957 C CA . PRO B 2 49 ? -29.024 4.644 2.215 1.00 21.30 44 PRO B CA 1
ATOM 1958 C C . PRO B 2 49 ? -30.375 4.233 1.597 1.00 25.82 44 PRO B C 1
ATOM 1959 O O . PRO B 2 49 ? -30.411 3.778 0.449 1.00 28.62 44 PRO B O 1
ATOM 1963 N N . GLN B 2 50 ? -31.450 4.337 2.381 1.00 22.47 45 GLN B N 1
ATOM 1964 C CA . GLN B 2 50 ? -32.806 4.040 1.903 1.00 22.80 45 GLN B CA 1
ATOM 1965 C C . GLN B 2 50 ? -33.761 5.155 2.258 1.00 23.30 45 GLN B C 1
ATOM 1966 O O . GLN B 2 50 ? -33.588 5.858 3.284 1.00 23.03 45 GLN B O 1
ATOM 1972 N N . LEU B 2 51 ? -34.607 5.506 1.293 1.00 20.13 46 LEU B N 1
ATOM 1973 C CA . LEU B 2 51 ? -35.365 6.725 1.440 1.00 25.37 46 LEU B CA 1
ATOM 1974 C C . LEU B 2 51 ? -36.505 6.418 2.431 1.00 21.61 46 LEU B C 1
ATOM 1975 O O . LEU B 2 51 ? -37.160 5.375 2.330 1.00 20.10 46 LEU B O 1
ATOM 1980 N N . LEU B 2 52 ? -36.783 7.358 3.335 1.00 21.39 47 LEU B N 1
ATOM 1981 C CA . LEU B 2 52 ? -37.882 7.191 4.296 1.00 21.02 47 LEU B CA 1
ATOM 1982 C C . LEU B 2 52 ? -38.967 8.203 4.019 1.00 22.36 47 LEU B C 1
ATOM 1983 O O . LEU B 2 52 ? -40.139 7.886 4.168 1.00 25.14 47 LEU B O 1
ATOM 1988 N N . ILE B 2 53 ? -38.556 9.459 3.849 1.00 18.87 48 ILE B N 1
ATOM 1989 C CA . ILE B 2 53 ? -39.494 10.591 3.759 1.00 20.07 48 ILE B CA 1
ATOM 1990 C C . ILE B 2 53 ? -39.030 11.463 2.594 1.00 19.33 48 ILE B C 1
ATOM 1991 O O . ILE B 2 53 ? -37.846 11.729 2.484 1.00 19.98 48 ILE B O 1
ATOM 1996 N N . TYR B 2 54 ? -39.965 12.026 1.830 1.00 19.27 49 TYR B N 1
ATOM 1997 C CA . TYR B 2 54 ? -39.630 13.025 0.801 1.00 19.77 49 TYR B CA 1
ATOM 1998 C C . TYR B 2 54 ? -40.581 14.214 0.868 1.00 18.88 49 TYR B C 1
ATOM 1999 O O . TYR B 2 54 ? -41.627 14.124 1.481 1.00 20.41 49 TYR B O 1
ATOM 2008 N N . LYS B 2 55 ? -40.199 15.349 0.286 1.00 17.81 50 LYS B N 1
ATOM 2009 C CA . LYS B 2 55 ? -41.026 16.515 0.367 1.00 20.40 50 LYS B CA 1
ATOM 2010 C C . LYS B 2 55 ? -41.516 16.762 1.809 1.00 22.40 50 LYS B C 1
ATOM 2011 O O . LYS B 2 55 ? -42.720 16.926 2.066 1.00 19.58 50 LYS B O 1
ATOM 2017 N N . VAL B 2 56 ? -40.571 16.766 2.750 1.00 22.16 51 VAL B N 1
ATOM 2018 C CA . VAL B 2 56 ? -40.830 17.091 4.177 1.00 20.80 51 VAL B CA 1
ATOM 2019 C C . VAL B 2 56 ? -41.545 16.008 4.988 1.00 23.73 51 VAL B C 1
ATOM 2020 O O . VAL B 2 56 ? -41.000 15.543 6.009 1.00 20.55 51 VAL B O 1
ATOM 2024 N N . SER B 2 57 ? -42.646 15.462 4.457 1.00 21.95 52 SER B N 1
ATOM 2025 C CA . SER B 2 57 ? -43.552 14.640 5.310 1.00 21.69 52 SER B CA 1
ATOM 2026 C C . SER B 2 57 ? -44.192 13.449 4.618 1.00 22.14 52 SER B C 1
ATOM 2027 O O . SER B 2 57 ? -45.020 12.738 5.216 1.00 20.63 52 SER B O 1
ATOM 2030 N N . ASN B 2 58 ? -43.841 13.230 3.359 1.00 21.88 53 ASN B N 1
ATOM 2031 C CA . ASN B 2 58 ? -44.426 12.109 2.582 1.00 25.92 53 ASN B CA 1
ATOM 2032 C C . ASN B 2 58 ? -43.670 10.844 2.859 1.00 23.07 53 ASN B C 1
ATOM 2033 O O . ASN B 2 58 ? -42.447 10.814 2.718 1.00 21.61 53 ASN B O 1
ATOM 2038 N N . ARG B 2 59 ? -44.379 9.805 3.290 1.00 23.06 54 ARG B N 1
ATOM 2039 C CA . ARG B 2 59 ? -43.729 8.567 3.659 1.00 18.50 54 ARG B CA 1
ATOM 2040 C C . ARG B 2 59 ? -43.387 7.780 2.406 1.00 25.86 54 ARG B C 1
ATOM 2041 O O . ARG B 2 59 ? -44.223 7.645 1.501 1.00 25.59 54 ARG B O 1
ATOM 2049 N N . PHE B 2 60 ? -42.242 7.114 2.420 1.00 23.22 55 PHE B N 1
ATOM 2050 C CA . PHE B 2 60 ? -41.815 6.356 1.254 1.00 21.72 55 PHE B CA 1
ATOM 2051 C C . PHE B 2 60 ? -42.769 5.191 1.016 1.00 27.11 55 PHE B C 1
ATOM 2052 O O . PHE B 2 60 ? -43.086 4.858 -0.120 1.00 24.42 55 PHE B O 1
ATOM 2060 N N . SER B 2 61 ? -43.243 4.589 2.107 1.00 24.79 56 SER B N 1
ATOM 2061 C CA . SER B 2 61 ? -44.198 3.475 2.058 1.00 25.68 56 SER B CA 1
ATOM 2062 C C . SER B 2 61 ? -45.509 3.939 1.387 1.00 21.64 56 SER B C 1
ATOM 2063 O O . SER B 2 61 ? -46.330 3.135 1.036 1.00 19.20 56 SER B O 1
ATOM 2066 N N . GLY B 2 62 ? -45.794 5.237 1.461 1.00 20.16 57 GLY B N 1
ATOM 2067 C CA . GLY B 2 62 ? -47.057 5.748 0.947 1.00 20.10 57 GLY B CA 1
ATOM 2068 C C . GLY B 2 62 ? -48.234 5.614 1.919 1.00 23.32 57 GLY B C 1
ATOM 2069 O O . GLY B 2 62 ? -49.342 6.059 1.627 1.00 24.07 57 GLY B O 1
ATOM 2070 N N . VAL B 2 63 ? -48.009 4.958 3.047 1.00 25.77 58 VAL B N 1
ATOM 2071 C CA . VAL B 2 63 ? -49.091 4.600 3.966 1.00 21.97 58 VAL B CA 1
ATOM 2072 C C . VAL B 2 63 ? -48.697 5.040 5.386 1.00 32.07 58 VAL B C 1
ATOM 2073 O O . VAL B 2 63 ? -47.516 5.234 5.689 1.00 23.49 58 VAL B O 1
ATOM 2077 N N . PRO B 2 64 ? -49.677 5.182 6.272 1.00 29.21 59 PRO B N 1
ATOM 2078 C CA . PRO B 2 64 ? -49.338 5.604 7.636 1.00 26.70 59 PRO B CA 1
ATOM 2079 C C . PRO B 2 64 ? -48.378 4.598 8.305 1.00 26.14 59 PRO B C 1
ATOM 2080 O O . PRO B 2 64 ? -48.473 3.376 8.062 1.00 25.15 59 PRO B O 1
ATOM 2084 N N . ASP B 2 65 ? -47.289 5.117 8.870 1.00 26.93 60 ASP B N 1
ATOM 2085 C CA . ASP B 2 65 ? -46.298 4.240 9.510 1.00 25.94 60 ASP B CA 1
ATOM 2086 C C . ASP B 2 65 ? -45.508 5.030 10.542 1.00 28.39 60 ASP B C 1
ATOM 2087 O O . ASP B 2 65 ? -45.907 6.143 10.905 1.00 21.28 60 ASP B O 1
ATOM 2092 N N . ARG B 2 66 ? -44.498 4.390 11.122 1.00 27.83 61 ARG B N 1
ATOM 2093 C CA . ARG B 2 66 ? -43.857 4.894 12.348 1.00 28.51 61 ARG B CA 1
ATOM 2094 C C . ARG B 2 66 ? -42.976 6.129 12.134 1.00 30.83 61 ARG B C 1
ATOM 2095 O O . ARG B 2 66 ? -42.769 6.924 13.079 1.00 28.33 61 ARG B O 1
ATOM 2103 N N . PHE B 2 67 ? -42.715 6.441 10.860 1.00 24.66 62 PHE B N 1
ATOM 2104 C CA . PHE B 2 67 ? -41.898 7.597 10.512 1.00 23.67 62 PHE B CA 1
ATOM 2105 C C . PHE B 2 67 ? -42.744 8.802 10.175 1.00 29.13 62 PHE B C 1
ATOM 2106 O O . PHE B 2 67 ? -43.673 8.730 9.374 1.00 32.06 62 PHE B O 1
ATOM 2114 N N . SER B 2 68 ? -42.433 9.916 10.807 1.00 26.50 63 SER B N 1
ATOM 2115 C CA . SER B 2 68 ? -43.184 11.123 10.556 1.00 26.21 63 SER B CA 1
ATOM 2116 C C . SER B 2 68 ? -42.208 12.274 10.316 1.00 26.63 63 SER B C 1
ATOM 2117 O O . SER B 2 68 ? -41.350 12.535 11.153 1.00 30.97 63 SER B O 1
ATOM 2120 N N . GLY B 2 69 ? -42.395 13.033 9.240 1.00 25.24 64 GLY B N 1
ATOM 2121 C CA . GLY B 2 69 ? -41.520 14.184 8.995 1.00 20.79 64 GLY B CA 1
ATOM 2122 C C . GLY B 2 69 ? -42.346 15.426 9.124 1.00 25.38 64 GLY B C 1
ATOM 2123 O O . GLY B 2 69 ? -43.468 15.461 8.650 1.00 24.43 64 GLY B O 1
ATOM 2124 N N . SER B 2 70 ? -41.760 16.482 9.672 1.00 25.55 65 SER B N 1
ATOM 2125 C CA . SER B 2 70 ? -42.434 17.766 9.785 1.00 24.01 65 SER B CA 1
ATOM 2126 C C . SER B 2 70 ? -41.402 18.891 9.610 1.00 25.45 65 SER B C 1
ATOM 2127 O O . SER B 2 70 ? -40.169 18.642 9.560 1.00 23.05 65 SER B O 1
ATOM 2130 N N . GLY B 2 71 ? -41.900 20.122 9.559 1.00 22.91 66 GLY B N 1
ATOM 2131 C CA . GLY B 2 71 ? -41.066 21.323 9.650 1.00 24.59 66 GLY B CA 1
ATOM 2132 C C . GLY B 2 71 ? -41.259 22.220 8.436 1.00 25.53 66 GLY B C 1
ATOM 2133 O O . GLY B 2 71 ? -42.019 21.884 7.547 1.00 28.14 66 GLY B O 1
ATOM 2134 N N . SER B 2 72 ? -40.507 23.313 8.361 1.00 22.50 67 SER B N 1
ATOM 2135 C CA . SER B 2 72 ? -40.560 24.213 7.198 1.00 21.32 67 SER B CA 1
ATOM 2136 C C . SER B 2 72 ? -39.377 25.161 7.207 1.00 28.85 67 SER B C 1
ATOM 2137 O O . SER B 2 72 ? -38.799 25.443 8.277 1.00 29.01 67 SER B O 1
ATOM 2140 N N . GLY B 2 73 ? -39.118 25.788 6.058 1.00 28.05 68 GLY B N 1
ATOM 2141 C CA . GLY B 2 73 ? -38.057 26.790 5.969 1.00 26.79 68 GLY B CA 1
ATOM 2142 C C . GLY B 2 73 ? -36.662 26.232 6.247 1.00 30.18 68 GLY B C 1
ATOM 2143 O O . GLY B 2 73 ? -36.029 25.644 5.355 1.00 28.56 68 GLY B O 1
ATOM 2144 N N . THR B 2 74 ? -36.183 26.426 7.475 1.00 29.91 69 THR B N 1
ATOM 2145 C CA . THR B 2 74 ? -34.844 25.988 7.883 1.00 27.06 69 THR B CA 1
ATOM 2146 C C . THR B 2 74 ? -34.875 24.946 9.023 1.00 28.26 69 THR B C 1
ATOM 2147 O O . THR B 2 74 ? -33.836 24.587 9.578 1.00 28.38 69 THR B O 1
ATOM 2151 N N . ASP B 2 75 ? -36.062 24.506 9.426 1.00 26.79 70 ASP B N 1
ATOM 2152 C CA . ASP B 2 75 ? -36.166 23.711 10.660 1.00 29.73 70 ASP B CA 1
ATOM 2153 C C . ASP B 2 75 ? -37.072 22.490 10.484 1.00 24.39 70 ASP B C 1
ATOM 2154 O O . ASP B 2 75 ? -38.256 22.650 10.212 1.00 27.23 70 ASP B O 1
ATOM 2159 N N . PHE B 2 76 ? -36.509 21.277 10.573 1.00 21.29 71 PHE B N 1
ATOM 2160 C CA . PHE B 2 76 ? -37.227 20.048 10.244 1.00 24.44 71 PHE B CA 1
ATOM 2161 C C . PHE B 2 76 ? -37.009 18.988 11.315 1.00 21.64 71 PHE B C 1
ATOM 2162 O O . PHE B 2 76 ? -35.953 18.943 11.960 1.00 25.99 71 PHE B O 1
ATOM 2170 N N . THR B 2 77 ? -37.943 18.058 11.417 1.00 22.16 72 THR B N 1
ATOM 2171 C CA . THR B 2 77 ? -37.876 17.047 12.451 1.00 20.62 72 THR B CA 1
ATOM 2172 C C . THR B 2 77 ? -38.305 15.707 11.868 1.00 27.04 72 THR B C 1
ATOM 2173 O O . THR B 2 77 ? -39.335 15.597 11.223 1.00 23.60 72 THR B O 1
ATOM 2177 N N . LEU B 2 78 ? -37.524 14.680 12.130 1.00 18.82 73 LEU B N 1
ATOM 2178 C CA . LEU B 2 78 ? -38.010 13.339 11.911 1.00 19.76 73 LEU B CA 1
ATOM 2179 C C . LEU B 2 78 ? -38.406 12.775 13.262 1.00 22.13 73 LEU B C 1
ATOM 2180 O O . LEU B 2 78 ? -37.588 12.747 14.176 1.00 23.64 73 LEU B O 1
ATOM 2185 N N . LYS B 2 79 ? -39.610 12.221 13.349 1.00 22.73 74 LYS B N 1
ATOM 2186 C CA . LYS B 2 79 ? -40.017 11.423 14.507 1.00 22.76 74 LYS B CA 1
ATOM 2187 C C . LYS B 2 79 ? -40.168 9.967 14.163 1.00 26.02 74 LYS B C 1
ATOM 2188 O O . LYS B 2 79 ? -4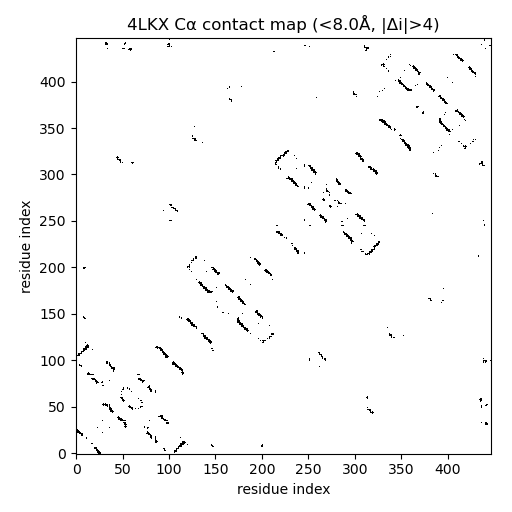0.880 9.613 13.214 1.00 25.04 74 LYS B O 1
ATOM 2194 N N . ILE B 2 80 ? -39.649 9.112 15.034 1.00 22.79 75 ILE B N 1
ATOM 2195 C CA . ILE B 2 80 ? -39.963 7.691 14.967 1.00 24.14 75 ILE B CA 1
ATOM 2196 C C . ILE B 2 80 ? -40.790 7.314 16.191 1.00 35.76 75 ILE B C 1
ATOM 2197 O O . ILE B 2 80 ? -40.403 7.587 17.329 1.00 28.64 75 ILE B O 1
ATOM 2202 N N . SER B 2 81 ? -41.986 6.798 15.970 1.00 36.37 76 SER B N 1
ATOM 2203 C CA . SER B 2 81 ? -42.972 6.844 17.042 1.00 41.60 76 SER B CA 1
ATOM 2204 C C . SER B 2 81 ? -42.763 5.669 18.014 1.00 37.05 76 SER B C 1
ATOM 2205 O O . SER B 2 81 ? -42.971 5.811 19.218 1.00 45.98 76 SER B O 1
ATOM 2208 N N . ARG B 2 82 ? -42.315 4.531 17.502 1.00 31.20 77 ARG B N 1
ATOM 2209 C CA . ARG B 2 82 ? -42.076 3.375 18.375 1.00 38.06 77 ARG B CA 1
ATOM 2210 C C . ARG B 2 82 ? -40.867 2.650 17.811 1.00 38.14 77 ARG B C 1
ATOM 2211 O O . ARG B 2 82 ? -41.003 1.864 16.882 1.00 44.42 77 ARG B O 1
ATOM 2219 N N . VAL B 2 83 ? -39.677 2.986 18.295 1.00 29.19 78 VAL B N 1
ATOM 2220 C CA . VAL B 2 83 ? -38.457 2.462 17.688 1.00 29.13 78 VAL B CA 1
ATOM 2221 C C . VAL B 2 83 ? -38.378 0.938 17.858 1.00 32.08 78 VAL B C 1
ATOM 2222 O O . VAL B 2 83 ? -38.745 0.403 18.900 1.00 38.27 78 VAL B O 1
ATOM 2226 N N . GLU B 2 84 ? -37.973 0.238 16.801 1.00 29.68 79 GLU B N 1
ATOM 2227 C CA . GLU B 2 84 ? -37.753 -1.194 16.885 1.00 30.91 79 GLU B CA 1
ATOM 2228 C C . GLU B 2 84 ? -36.312 -1.548 16.588 1.00 31.97 79 GLU B C 1
ATOM 2229 O O . GLU B 2 84 ? -35.590 -0.761 15.970 1.00 32.51 79 GLU B O 1
ATOM 2235 N N . ALA B 2 85 ? -35.932 -2.771 16.944 1.00 28.65 80 ALA B N 1
ATOM 2236 C CA . ALA B 2 85 ? -34.555 -3.239 16.769 1.00 38.90 80 ALA B CA 1
ATOM 2237 C C . ALA B 2 85 ? -34.066 -2.952 15.357 1.00 41.62 80 ALA B C 1
ATOM 2238 O O . ALA B 2 85 ? -32.904 -2.596 15.147 1.00 35.04 80 ALA B O 1
ATOM 2240 N N . GLU B 2 86 ? -34.966 -3.120 14.394 1.00 35.58 81 GLU B N 1
ATOM 2241 C CA . GLU B 2 86 ? -34.618 -3.078 12.970 1.00 36.18 81 GLU B CA 1
ATOM 2242 C C . GLU B 2 86 ? -34.315 -1.657 12.489 1.00 36.07 81 GLU B C 1
ATOM 2243 O O . GLU B 2 86 ? -33.811 -1.479 11.395 1.00 29.61 81 GLU B O 1
ATOM 2249 N N . ASP B 2 87 ? -34.634 -0.653 13.302 1.00 33.34 82 ASP B N 1
ATOM 2250 C CA . ASP B 2 87 ? -34.505 0.761 12.908 1.00 30.56 82 ASP B CA 1
ATOM 2251 C C . ASP B 2 87 ? -33.082 1.322 13.098 1.00 23.11 82 ASP B C 1
ATOM 2252 O O . ASP B 2 87 ? -32.849 2.534 12.942 1.00 34.28 82 ASP B O 1
ATOM 2257 N N . VAL B 2 88 ? -32.203 0.492 13.630 1.00 24.46 83 VAL B N 1
ATOM 2258 C CA . VAL B 2 88 ? -30.882 0.936 14.086 1.00 24.23 83 VAL B CA 1
ATOM 2259 C C . VAL B 2 88 ? -30.047 1.261 12.838 1.00 25.43 83 VAL B C 1
ATOM 2260 O O . VAL B 2 88 ? -30.172 0.581 11.805 1.00 22.88 83 VAL B O 1
ATOM 2264 N N . GLY B 2 89 ? -29.379 2.414 12.861 1.00 22.52 84 GLY B N 1
ATOM 2265 C CA . GLY B 2 89 ? -28.436 2.750 11.793 1.00 21.45 84 GLY B CA 1
ATOM 2266 C C . GLY B 2 89 ? -28.163 4.228 11.901 1.00 28.33 84 GLY B C 1
ATOM 2267 O O . GLY B 2 89 ? -28.465 4.832 12.936 1.00 27.41 84 GLY B O 1
ATOM 2268 N N . VAL B 2 90 ? -27.734 4.837 10.797 1.00 20.61 85 VAL B N 1
ATOM 2269 C CA . VAL B 2 90 ? -27.544 6.278 10.757 1.00 21.17 85 VAL B CA 1
ATOM 2270 C C . VAL B 2 90 ? -28.620 6.956 9.893 1.00 21.77 85 VAL B C 1
ATOM 2271 O O . VAL B 2 90 ? -28.869 6.530 8.759 1.00 22.37 85 VAL B O 1
ATOM 2275 N N . TYR B 2 91 ? -29.263 7.987 10.443 1.00 17.33 86 TYR B N 1
ATOM 2276 C CA . TYR B 2 91 ? -30.280 8.743 9.711 1.00 17.87 86 TYR B CA 1
ATOM 2277 C C . TYR B 2 91 ? -29.668 10.011 9.135 1.00 24.54 86 TYR B C 1
ATOM 2278 O O . TYR B 2 91 ? -29.008 10.761 9.861 1.00 27.20 86 TYR B O 1
ATOM 2287 N N . TYR B 2 92 ? -30.000 10.329 7.883 1.00 23.76 87 TYR B N 1
ATOM 2288 C CA . TYR B 2 92 ? -29.518 11.575 7.266 1.00 21.14 87 TYR B CA 1
ATOM 2289 C C . TYR B 2 92 ? -30.686 12.365 6.766 1.00 23.06 87 TYR B C 1
ATOM 2290 O O . TYR B 2 92 ? -31.595 11.806 6.128 1.00 21.05 87 TYR B O 1
ATOM 2299 N N . CYS B 2 93 ? -30.667 13.668 6.988 1.00 20.56 88 CYS B N 1
ATOM 2300 C CA . CYS B 2 93 ? -31.550 14.539 6.217 1.00 23.39 88 CYS B CA 1
ATOM 2301 C C . CYS B 2 93 ? -30.811 14.968 4.962 1.00 26.09 88 CYS B C 1
ATOM 2302 O O . CYS B 2 93 ? -29.582 14.766 4.850 1.00 23.57 88 CYS B O 1
ATOM 2305 N N . PHE B 2 94 ? -31.562 15.495 3.986 1.00 22.60 89 PHE B N 1
ATOM 2306 C CA . PHE B 2 94 ? -30.988 15.814 2.680 1.00 23.09 89 PHE B CA 1
ATOM 2307 C C . PHE B 2 94 ? -31.830 16.945 2.118 1.00 20.43 89 PHE B C 1
ATOM 2308 O O . PHE B 2 94 ? -33.050 16.948 2.264 1.00 20.73 89 PHE B O 1
ATOM 2316 N N . GLN B 2 95 ? -31.195 17.867 1.413 1.00 17.20 90 GLN B N 1
ATOM 2317 C CA . GLN B 2 95 ? -31.960 18.869 0.668 1.00 20.92 90 GLN B CA 1
ATOM 2318 C C . GLN B 2 95 ? -31.517 18.879 -0.785 1.00 22.74 90 GLN B C 1
ATOM 2319 O O . GLN B 2 95 ? -30.295 18.832 -1.069 1.00 18.67 90 GLN B O 1
ATOM 2325 N N . GLY B 2 96 ? -32.511 18.913 -1.686 1.00 22.39 91 GLY B N 1
ATOM 2326 C CA . GLY B 2 96 ? -32.281 18.998 -3.124 1.00 24.21 91 GLY B CA 1
ATOM 2327 C C . GLY B 2 96 ? -32.888 20.244 -3.735 1.00 25.87 91 GLY B C 1
ATOM 2328 O O . GLY B 2 96 ? -32.986 20.360 -4.982 1.00 26.24 91 GLY B O 1
ATOM 2329 N N . SER B 2 97 ? -33.201 21.220 -2.874 1.00 20.81 92 SER B N 1
ATOM 2330 C CA . SER B 2 97 ? -33.813 22.489 -3.316 1.00 21.93 92 SER B CA 1
ATOM 2331 C C . SER B 2 97 ? -32.787 23.423 -3.976 1.00 22.98 92 SER B C 1
ATOM 2332 O O . SER B 2 97 ? -33.148 24.254 -4.820 1.00 26.49 92 SER B O 1
ATOM 2335 N N . HIS B 2 98 ? -31.544 23.398 -3.498 1.00 21.50 93 HIS B N 1
ATOM 2336 C CA . HIS B 2 98 ? -30.543 24.338 -4.022 1.00 22.23 93 HIS B CA 1
ATOM 2337 C C . HIS B 2 98 ? -29.247 23.620 -4.303 1.00 26.86 93 HIS B C 1
ATOM 2338 O O . HIS B 2 98 ? -28.787 22.812 -3.490 1.00 25.70 93 HIS B O 1
ATOM 2345 N N . VAL B 2 99 ? -28.655 23.884 -5.466 1.00 24.16 94 VAL B N 1
ATOM 2346 C CA . VAL B 2 99 ? -27.431 23.197 -5.890 1.00 24.75 94 VAL B CA 1
ATOM 2347 C C . VAL B 2 99 ? -26.176 23.749 -5.165 1.00 19.68 94 VAL B C 1
ATOM 2348 O O . VAL B 2 99 ? -26.040 24.940 -5.024 1.00 24.31 94 VAL B O 1
ATOM 2352 N N . PRO B 2 100 ? -25.312 22.877 -4.619 1.00 21.98 95 PRO B N 1
ATOM 2353 C CA . PRO B 2 100 ? -25.377 21.420 -4.700 1.00 22.97 9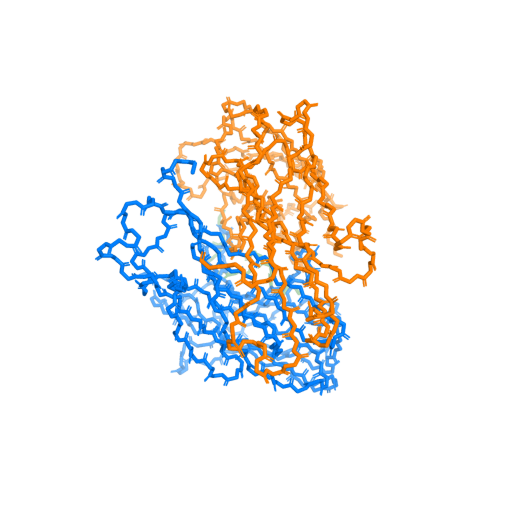5 PRO B CA 1
ATOM 2354 C C . PRO B 2 100 ? -26.327 20.873 -3.633 1.00 26.44 95 PRO B C 1
ATOM 2355 O O . PRO B 2 100 ? -26.398 21.436 -2.514 1.00 19.57 95 PRO B O 1
ATOM 2359 N N . PRO B 2 101 ? -27.026 19.768 -3.954 1.00 21.31 96 PRO B N 1
ATOM 2360 C CA . PRO B 2 101 ? -27.737 19.001 -2.944 1.00 23.38 96 PRO B CA 1
ATOM 2361 C C . PRO B 2 101 ? -26.750 18.614 -1.843 1.00 23.84 96 PRO B C 1
ATOM 2362 O O . PRO B 2 101 ? -25.585 18.334 -2.129 1.00 22.83 96 PRO B O 1
ATOM 2366 N N . THR B 2 102 ? -27.187 18.718 -0.590 1.00 24.15 97 THR B N 1
ATOM 2367 C CA . THR B 2 102 ? -26.328 18.426 0.558 1.00 22.68 97 THR B CA 1
ATOM 2368 C C . THR B 2 102 ? -27.069 17.558 1.574 1.00 23.50 97 THR B C 1
ATOM 2369 O O . THR B 2 102 ? -28.302 17.630 1.700 1.00 20.62 97 THR B O 1
ATOM 2373 N N . PHE B 2 103 ? -26.316 16.676 2.224 1.00 20.23 98 PHE B N 1
ATOM 2374 C CA . PHE B 2 103 ? -26.813 15.878 3.329 1.00 18.72 98 PHE B CA 1
ATOM 2375 C C . PHE B 2 103 ? -26.410 16.451 4.690 1.00 23.29 98 PHE B C 1
ATOM 2376 O O . PHE B 2 103 ? -25.340 17.029 4.827 1.00 20.56 98 PHE B O 1
ATOM 2384 N N . GLY B 2 104 ? -27.163 16.083 5.721 1.00 22.81 99 GLY B N 1
ATOM 2385 C CA . GLY B 2 104 ? -26.747 16.328 7.096 1.00 21.99 99 GLY B CA 1
ATOM 2386 C C . GLY B 2 104 ? -25.613 15.398 7.489 1.00 22.31 99 GLY B C 1
ATOM 2387 O O . GLY B 2 104 ? -25.262 14.462 6.752 1.00 21.75 99 GLY B O 1
ATOM 2388 N N . GLY B 2 105 ? -25.017 15.663 8.639 1.00 21.37 100 GLY B N 1
ATOM 2389 C CA . GLY B 2 105 ? -23.871 14.886 9.088 1.00 24.02 100 GLY B CA 1
ATOM 2390 C C . GLY B 2 105 ? -24.279 13.515 9.595 1.00 24.66 100 GLY B C 1
ATOM 2391 O O . GLY B 2 105 ? -23.435 12.675 9.851 1.00 26.70 100 GLY B O 1
ATOM 2392 N N . GLY B 2 106 ? -25.576 13.290 9.767 1.00 23.66 101 GLY B N 1
ATOM 2393 C CA . GLY B 2 106 ? -26.062 11.983 10.262 1.00 26.08 101 GLY B CA 1
ATOM 2394 C C . GLY B 2 106 ? -26.301 11.920 11.766 1.00 31.12 101 GLY B C 1
ATOM 2395 O O . GLY B 2 106 ? -25.684 12.658 12.540 1.00 27.43 101 GLY B O 1
ATOM 2396 N N . THR B 2 107 ? -27.282 11.127 12.176 1.00 26.03 102 THR B N 1
ATOM 2397 C CA . THR B 2 107 ? -27.558 10.923 13.594 1.00 25.11 102 THR B CA 1
ATOM 2398 C C . THR B 2 107 ? -27.574 9.423 13.786 1.00 26.84 102 THR B C 1
ATOM 2399 O O . THR B 2 107 ? -28.369 8.740 13.165 1.00 25.41 102 THR B O 1
ATOM 2403 N N . LYS B 2 108 ? -26.674 8.895 14.606 1.00 25.20 103 LYS B N 1
ATOM 2404 C CA . LYS B 2 108 ? -26.622 7.462 14.779 1.00 22.85 103 LYS B CA 1
ATOM 2405 C C . LYS B 2 108 ? -27.661 7.020 15.840 1.00 25.76 103 LYS B C 1
ATOM 2406 O O . LYS B 2 108 ? -27.754 7.612 16.912 1.00 29.44 103 LYS B O 1
ATOM 2412 N N . VAL B 2 109 ? -28.537 6.097 15.470 1.00 26.75 104 VAL B N 1
ATOM 2413 C CA . VAL B 2 109 ? -29.622 5.664 16.354 1.00 30.15 104 VAL B CA 1
ATOM 2414 C C . VAL B 2 109 ? -29.325 4.255 16.850 1.00 30.41 104 VAL B C 1
ATOM 2415 O O . VAL B 2 109 ? -29.057 3.354 16.061 1.00 31.76 104 VAL B O 1
ATOM 2419 N N . GLU B 2 110 ? -29.239 4.091 18.164 1.00 29.15 105 GLU B N 1
ATOM 2420 C CA . GLU B 2 110 ? -28.954 2.773 18.722 1.00 32.48 105 GLU B CA 1
ATOM 2421 C C . GLU B 2 110 ? -30.068 2.382 19.682 1.00 30.16 105 GLU B C 1
ATOM 2422 O O . GLU B 2 110 ? -30.756 3.237 20.230 1.00 28.32 105 GLU B O 1
ATOM 2428 N N . ILE B 2 111 ? -30.213 1.089 19.886 1.00 24.24 106 ILE B N 1
ATOM 2429 C CA . ILE B 2 111 ? -31.251 0.557 20.746 1.00 29.69 106 ILE B CA 1
ATOM 2430 C C . ILE B 2 111 ? -30.690 0.420 22.146 1.00 42.94 106 ILE B C 1
ATOM 2431 O O . ILE B 2 111 ? -29.657 -0.230 22.328 1.00 39.50 106 ILE B O 1
ATOM 2436 N N . LYS B 2 112 ? -31.277 1.164 23.088 1.00 33.61 107 LYS B N 1
ATOM 2437 C CA . LYS B 2 112 ? -30.971 1.037 24.525 1.00 33.72 107 LYS B CA 1
ATOM 2438 C C . LYS B 2 112 ? -31.597 -0.246 25.062 1.00 38.66 107 LYS B C 1
ATOM 2439 O O . LYS B 2 112 ? -32.766 -0.532 24.831 1.00 42.52 107 LYS B O 1
ATOM 2445 N N . ARG B 2 113 ? -30.795 -1.072 25.705 1.00 34.18 108 ARG B N 1
ATOM 2446 C CA . ARG B 2 113 ? -31.303 -2.351 26.169 1.00 34.10 108 ARG B CA 1
ATOM 2447 C C . ARG B 2 113 ? -30.509 -2.860 27.377 1.00 28.25 108 ARG B C 1
ATOM 2448 O O . ARG B 2 113 ? -29.583 -2.210 27.840 1.00 33.86 108 ARG B O 1
ATOM 2456 N N . THR B 2 114 ? -30.959 -3.970 27.941 1.00 32.22 109 THR B N 1
ATOM 2457 C CA . THR B 2 114 ? -30.405 -4.463 29.189 1.00 36.68 109 THR B CA 1
ATOM 2458 C C . THR B 2 114 ? -29.035 -5.144 28.968 1.00 40.86 109 THR B C 1
ATOM 2459 O O . THR B 2 114 ? -28.769 -5.704 27.885 1.00 34.56 109 THR B O 1
ATOM 2463 N N . VAL B 2 115 ? -28.243 -5.213 30.039 1.00 37.06 110 VAL B N 1
ATOM 2464 C CA . VAL B 2 115 ? -26.957 -5.918 30.018 1.00 28.67 110 VAL B CA 1
ATOM 2465 C C . VAL B 2 115 ? -26.990 -7.349 29.513 1.00 26.56 110 VAL B C 1
ATOM 2466 O O . VAL B 2 115 ? -27.948 -8.075 29.759 1.00 30.71 110 VAL B O 1
ATOM 2470 N N . ALA B 2 116 ? -26.013 -7.703 28.673 1.00 24.84 111 ALA B N 1
ATOM 2471 C CA . ALA B 2 116 ? -25.765 -9.093 28.272 1.00 22.84 111 ALA B CA 1
ATOM 2472 C C . ALA B 2 116 ? -24.264 -9.363 28.307 1.00 33.02 111 ALA B C 1
ATOM 2473 O O . ALA B 2 116 ? -23.462 -8.623 27.695 1.00 31.33 111 ALA B O 1
ATOM 2475 N N . ALA B 2 117 ? -23.861 -10.371 29.069 1.00 29.94 112 ALA B N 1
ATOM 2476 C CA . ALA B 2 117 ? -22.434 -10.672 29.206 1.00 31.57 112 ALA B CA 1
ATOM 2477 C C . ALA B 2 117 ? -21.963 -11.474 27.989 1.00 31.09 112 ALA B C 1
ATOM 2478 O O . ALA B 2 117 ? -22.738 -12.211 27.396 1.00 30.32 112 ALA B O 1
ATOM 2480 N N . PRO B 2 118 ? -20.713 -11.253 27.547 1.00 32.11 113 PRO B N 1
ATOM 2481 C CA . PRO B 2 118 ? -20.286 -11.908 26.315 1.00 26.03 113 PRO B CA 1
ATOM 2482 C C . PRO B 2 118 ? -20.059 -13.382 26.555 1.00 29.84 113 PRO B C 1
ATOM 2483 O O . PRO B 2 118 ? -19.519 -13.744 27.598 1.00 35.94 113 PRO B O 1
ATOM 2487 N N . SER B 2 119 ? -20.328 -14.204 25.547 1.00 29.69 114 SER B N 1
ATOM 2488 C CA . SER B 2 119 ? -19.679 -15.505 25.433 1.00 31.38 114 SER B CA 1
ATOM 2489 C C . SER B 2 119 ? -18.297 -15.332 24.820 1.00 36.59 114 SER B C 1
ATOM 2490 O O . SER B 2 119 ? -18.184 -14.813 23.701 1.00 32.30 114 SER B O 1
ATOM 2493 N N . VAL B 2 120 ? -17.287 -15.933 25.459 1.00 27.92 115 VAL B N 1
ATOM 2494 C CA . VAL B 2 120 ? -15.893 -15.792 25.026 1.00 27.48 115 VAL B CA 1
ATOM 2495 C C . VAL B 2 120 ? -15.359 -17.098 24.431 1.00 31.54 115 VAL B C 1
ATOM 2496 O O . VAL B 2 120 ? -15.618 -18.178 24.958 1.00 30.89 115 VAL B O 1
ATOM 2500 N N . PHE B 2 121 ? -14.691 -17.007 23.289 1.00 30.44 116 PHE B N 1
ATOM 2501 C CA . PHE B 2 121 ? -14.043 -18.174 22.668 1.00 28.23 116 PHE B CA 1
ATOM 2502 C C . PHE B 2 121 ? -12.623 -17.786 22.273 1.00 30.31 116 PHE B C 1
ATOM 2503 O O . PHE B 2 121 ? -12.392 -16.666 21.785 1.00 32.46 116 PHE B O 1
ATOM 2511 N N . ILE B 2 122 ? -11.672 -18.690 22.473 1.00 31.39 117 ILE B N 1
ATOM 2512 C CA . ILE B 2 122 ? -10.308 -18.456 21.996 1.00 31.05 117 ILE B CA 1
ATOM 2513 C C . ILE B 2 122 ? -9.971 -19.431 20.870 1.00 35.14 117 ILE B C 1
ATOM 2514 O O . ILE B 2 122 ? -10.435 -20.562 20.884 1.00 32.95 117 ILE B O 1
ATOM 2519 N N . PHE B 2 123 ? -9.233 -18.976 19.859 1.00 25.17 118 PHE B N 1
ATOM 2520 C CA . PHE B 2 123 ? -8.825 -19.866 18.735 1.00 27.13 118 PHE B CA 1
ATOM 2521 C C . PHE B 2 123 ? -7.303 -19.810 18.547 1.00 25.68 118 PHE B C 1
ATOM 2522 O O . PHE B 2 123 ? -6.763 -18.751 18.229 1.00 34.73 118 PHE B O 1
ATOM 2530 N N . PRO B 2 124 ? -6.625 -20.961 18.641 1.00 34.27 119 PRO B N 1
ATOM 2531 C CA . PRO B 2 124 ? -5.192 -21.045 18.358 1.00 34.86 119 PRO B CA 1
ATOM 2532 C C . PRO B 2 124 ? -4.904 -20.768 16.897 1.00 32.40 119 PRO B C 1
ATOM 2533 O O . PRO B 2 124 ? -5.809 -20.835 16.084 1.00 29.94 119 PRO B O 1
ATOM 2537 N N . PRO B 2 125 ? -3.630 -20.582 16.544 1.00 37.62 120 PRO B N 1
ATOM 2538 C CA . PRO B 2 125 ? -3.317 -20.439 15.118 1.00 37.28 120 PRO B CA 1
ATOM 2539 C C . PRO B 2 125 ? -3.386 -21.781 14.385 1.00 37.71 120 PRO B C 1
ATOM 2540 O O . PRO B 2 125 ? -3.088 -22.815 14.971 1.00 30.71 120 PRO B O 1
ATOM 2544 N N . SER B 2 126 ? -3.890 -21.776 13.152 1.00 36.32 121 SER B N 1
ATOM 2545 C CA . SER B 2 126 ? -3.885 -23.000 12.320 1.00 46.82 121 SER B CA 1
ATOM 2546 C C . SER B 2 126 ? -2.476 -23.488 12.027 1.00 37.46 121 SER B C 1
ATOM 2547 O O . SER B 2 126 ? -1.542 -22.694 11.904 1.00 29.61 121 SER B O 1
ATOM 2550 N N . ASP B 2 127 ? -2.333 -24.804 11.898 1.00 44.71 122 ASP B N 1
ATOM 2551 C CA . ASP B 2 127 ? -1.096 -25.408 11.400 1.00 44.44 122 ASP B CA 1
ATOM 2552 C C . ASP B 2 127 ? -0.714 -24.819 10.026 1.00 39.72 122 ASP B C 1
ATOM 2553 O O . ASP B 2 127 ? 0.458 -24.596 9.733 1.00 39.98 122 ASP B O 1
ATOM 2558 N N . GLU B 2 128 ? -1.710 -24.605 9.175 1.00 44.32 123 GLU B N 1
ATOM 2559 C CA . GLU B 2 128 ? -1.461 -23.940 7.905 1.00 37.94 123 GLU B CA 1
ATOM 2560 C C . GLU B 2 128 ? -0.775 -22.581 8.057 1.00 36.86 123 GLU B C 1
ATOM 2561 O O . GLU B 2 128 ? 0.274 -22.339 7.458 1.00 41.88 123 GLU B O 1
ATOM 2567 N N . GLN B 2 129 ? -1.308 -21.705 8.910 1.00 37.08 124 GLN B N 1
ATOM 2568 C CA . GLN B 2 129 ? -0.647 -20.411 9.095 1.00 31.67 124 GLN B CA 1
ATOM 2569 C C . GLN B 2 129 ? 0.783 -20.561 9.616 1.00 33.61 124 GLN B C 1
ATOM 2570 O O . GLN B 2 129 ? 1.692 -19.814 9.233 1.00 32.11 124 GLN B O 1
ATOM 2576 N N . LEU B 2 130 ? 0.959 -21.472 10.564 1.00 31.39 125 LEU B N 1
ATOM 2577 C CA . LEU B 2 130 ? 2.256 -21.664 11.197 1.00 41.87 125 LEU B CA 1
ATOM 2578 C C . LEU B 2 130 ? 3.349 -21.988 10.175 1.00 42.63 125 LEU B C 1
ATOM 2579 O O . LEU B 2 130 ? 4.446 -21.431 10.234 1.00 49.30 125 LEU B O 1
ATOM 2584 N N . LYS B 2 131 ? 3.028 -22.844 9.208 1.00 44.86 126 LYS B N 1
ATOM 2585 C CA . LYS B 2 131 ? 3.940 -23.124 8.090 1.00 42.95 126 LYS B CA 1
ATOM 2586 C C . LYS B 2 131 ? 4.629 -21.867 7.573 1.00 51.37 126 LYS B C 1
ATOM 2587 O O . LYS B 2 131 ? 5.783 -21.912 7.174 1.00 55.64 126 LYS B O 1
ATOM 2593 N N . SER B 2 132 ? 3.936 -20.735 7.633 1.00 48.93 127 SER B N 1
ATOM 2594 C CA . SER B 2 132 ? 4.406 -19.522 6.992 1.00 49.35 127 SER B CA 1
ATOM 2595 C C . SER B 2 132 ? 5.078 -18.545 7.966 1.00 55.23 127 SER B C 1
ATOM 2596 O O . SER B 2 132 ? 5.459 -17.447 7.566 1.00 61.98 127 SER B O 1
ATOM 2599 N N . GLY B 2 133 ? 5.248 -18.935 9.226 1.00 44.01 128 GLY B N 1
ATOM 2600 C CA . GLY B 2 133 ? 6.140 -18.183 10.121 1.00 41.55 128 GLY B CA 1
ATOM 2601 C C . GLY B 2 133 ? 5.463 -17.056 10.893 1.00 36.55 128 GLY B C 1
ATOM 2602 O O . GLY B 2 133 ? 6.121 -16.237 11.578 1.00 35.10 128 GLY B O 1
ATOM 2603 N N . THR B 2 134 ? 4.139 -17.013 10.809 1.00 37.93 129 THR B N 1
ATOM 2604 C CA . THR B 2 134 ? 3.373 -16.106 11.649 1.00 37.58 129 THR B CA 1
ATOM 2605 C C . THR B 2 134 ? 2.281 -16.835 12.362 1.00 37.05 129 THR B C 1
ATOM 2606 O O . THR B 2 134 ? 1.819 -17.882 11.900 1.00 38.13 129 THR B O 1
ATOM 2610 N N . ALA B 2 135 ? 1.971 -16.377 13.568 1.00 35.45 130 ALA B N 1
ATOM 2611 C CA . ALA B 2 135 ? 0.891 -16.994 14.323 1.00 32.66 130 ALA B CA 1
ATOM 2612 C C . ALA B 2 135 ? -0.130 -15.940 14.704 1.00 35.27 130 ALA B C 1
ATOM 2613 O O . ALA B 2 135 ? 0.213 -14.975 15.384 1.00 36.12 130 ALA B O 1
ATOM 2615 N N . SER B 2 136 ? -1.380 -16.129 14.268 1.00 31.69 131 SER B N 1
ATOM 2616 C CA . SER B 2 136 ? -2.490 -15.329 14.787 1.00 30.94 131 SER B CA 1
ATOM 2617 C C . SER B 2 136 ? -3.297 -16.090 15.828 1.00 29.63 131 SER B C 1
ATOM 2618 O O . SER B 2 136 ? -3.884 -17.137 15.541 1.00 32.29 131 SER B O 1
ATOM 2621 N N . VAL B 2 137 ? -3.470 -15.471 16.990 1.00 27.87 132 VAL B N 1
ATOM 2622 C CA . VAL B 2 137 ? -4.371 -16.024 17.983 1.00 24.34 132 VAL B CA 1
ATOM 2623 C C . VAL B 2 137 ? -5.605 -15.138 18.014 1.00 24.86 132 VAL B C 1
ATOM 2624 O O . VAL B 2 137 ? -5.481 -13.910 18.017 1.00 22.29 132 VAL B O 1
ATOM 2628 N N . VAL B 2 138 ? -6.784 -15.753 17.956 1.00 25.34 133 VAL B N 1
ATOM 2629 C CA . VAL B 2 138 ? -8.051 -15.002 17.918 1.00 27.57 133 VAL B CA 1
ATOM 2630 C C . VAL B 2 138 ? -8.956 -15.263 19.137 1.00 31.74 133 VAL B C 1
ATOM 2631 O O . VAL B 2 138 ? -9.132 -16.399 19.578 1.00 29.90 133 VAL B O 1
ATOM 2635 N N . CYS B 2 139 ? -9.460 -14.178 19.707 1.00 25.70 134 CYS B N 1
ATOM 2636 C CA . CYS B 2 139 ? -10.413 -14.214 20.819 1.00 26.28 134 CYS B CA 1
ATOM 2637 C C . CYS B 2 139 ? -11.708 -13.555 20.340 1.00 29.73 134 CYS B C 1
ATOM 2638 O O . CYS B 2 139 ? -11.678 -12.445 19.796 1.00 30.25 134 CYS B O 1
ATOM 2641 N N . LEU B 2 140 ? -12.829 -14.249 20.535 1.00 27.47 135 LEU B N 1
ATOM 2642 C CA . LEU B 2 140 ? -14.147 -13.793 20.077 1.00 24.01 135 LEU B CA 1
ATOM 2643 C C . LEU B 2 140 ? -15.006 -13.471 21.306 1.00 27.70 135 LEU B C 1
ATOM 2644 O O . LEU B 2 140 ? -15.083 -14.287 22.225 1.00 28.93 135 LEU B O 1
ATOM 2649 N N . LEU B 2 141 ? -15.505 -12.235 21.402 1.00 25.04 136 LEU B N 1
ATOM 2650 C CA . LEU B 2 141 ? -16.524 -11.907 22.393 1.00 25.67 136 LEU B CA 1
ATOM 2651 C C . LEU B 2 141 ? -17.879 -11.788 21.707 1.00 35.05 136 LEU B C 1
ATOM 2652 O O . LEU B 2 141 ? -18.105 -10.869 20.902 1.00 27.14 136 LEU B O 1
ATOM 2657 N N . ASN B 2 142 ? -18.805 -12.667 22.076 1.00 30.32 137 ASN B N 1
ATOM 2658 C CA . ASN B 2 142 ? -20.034 -12.795 21.311 1.00 30.27 137 ASN B CA 1
ATOM 2659 C C . ASN B 2 142 ? -21.275 -12.294 22.031 1.00 39.12 137 ASN B C 1
ATOM 2660 O O . ASN B 2 142 ? -21.523 -12.656 23.191 1.00 31.18 137 ASN B O 1
ATOM 2665 N N . ASN B 2 143 ? -21.985 -11.374 21.377 1.00 30.62 138 ASN B N 1
ATOM 2666 C CA . ASN B 2 143 ? -23.371 -11.096 21.709 1.00 28.20 138 ASN B CA 1
ATOM 2667 C C . ASN B 2 143 ? -23.546 -10.447 23.067 1.00 29.45 138 ASN B C 1
ATOM 2668 O O . ASN B 2 143 ? -24.228 -10.974 23.944 1.00 29.86 138 ASN B O 1
ATOM 2673 N N . PHE B 2 144 ? -22.964 -9.274 23.232 1.00 24.84 139 PHE B N 1
ATOM 2674 C CA . PHE B 2 144 ? -22.919 -8.645 24.548 1.00 25.61 139 PHE B CA 1
ATOM 2675 C C . PHE B 2 144 ? -23.500 -7.237 24.470 1.00 28.77 139 PHE B C 1
ATOM 2676 O O . PHE B 2 144 ? -23.708 -6.713 23.368 1.00 29.59 139 PHE B O 1
ATOM 2684 N N . TYR B 2 145 ? -23.836 -6.665 25.625 1.00 27.69 140 TYR B N 1
ATOM 2685 C CA . TYR B 2 145 ? -24.271 -5.282 25.700 1.00 24.73 140 TYR B CA 1
ATOM 2686 C C . TYR B 2 145 ? -24.025 -4.786 27.120 1.00 24.48 140 TYR B C 1
ATOM 2687 O O . TYR B 2 145 ? -24.235 -5.516 28.080 1.00 31.70 140 TYR B O 1
ATOM 2696 N N . PRO B 2 146 ? -23.576 -3.537 27.280 1.00 27.50 141 PRO B N 1
ATOM 2697 C CA . PRO B 2 146 ? -23.319 -2.575 26.236 1.00 27.87 141 PRO B CA 1
ATOM 2698 C C . PRO B 2 146 ? -22.001 -2.848 25.504 1.00 28.61 141 PRO B C 1
ATOM 2699 O O . PRO B 2 146 ? -21.367 -3.893 25.686 1.00 27.79 141 PRO B O 1
ATOM 2703 N N . ARG B 2 147 ? -21.628 -1.905 24.651 1.00 28.33 142 ARG B N 1
ATOM 2704 C CA . ARG B 2 147 ? -20.528 -2.092 23.720 1.00 31.33 142 ARG B CA 1
ATOM 2705 C C . ARG B 2 147 ? -19.186 -2.136 24.455 1.00 29.46 142 ARG B C 1
ATOM 2706 O O . ARG B 2 147 ? -18.227 -2.746 23.971 1.00 28.83 142 ARG B O 1
ATOM 2714 N N . GLU B 2 148 ? -19.060 -1.297 25.477 1.00 24.62 143 GLU B N 1
ATOM 2715 C CA . GLU B 2 148 ? -17.840 -1.203 26.258 1.00 25.61 143 GLU B CA 1
ATOM 2716 C C . GLU B 2 148 ? -17.377 -2.574 26.741 1.00 34.21 143 GLU B C 1
ATOM 2717 O O . GLU B 2 148 ? -18.110 -3.286 27.414 1.00 29.18 143 GLU B O 1
ATOM 2723 N N . ALA B 2 149 ? -16.173 -2.971 26.344 1.00 30.46 144 ALA B N 1
ATOM 2724 C CA . ALA B 2 149 ? -15.611 -4.246 26.786 1.00 27.73 144 ALA B CA 1
ATOM 2725 C C . ALA B 2 149 ? -14.094 -4.145 26.806 1.00 39.10 144 ALA B C 1
ATOM 2726 O O . ALA B 2 149 ? -13.517 -3.526 25.932 1.00 31.56 144 ALA B O 1
ATOM 2728 N N . LYS B 2 150 ? -13.440 -4.819 27.743 1.00 31.24 145 LYS B N 1
ATOM 2729 C CA . LYS B 2 150 ? -11.995 -4.774 27.771 1.00 31.58 145 LYS B CA 1
ATOM 2730 C C . LYS B 2 150 ? -11.422 -6.163 27.526 1.00 31.56 145 LYS B C 1
ATOM 2731 O O . LYS B 2 150 ? -11.846 -7.143 28.137 1.00 28.99 145 LYS B O 1
ATOM 2737 N N . VAL B 2 151 ? -10.513 -6.274 26.566 1.00 25.31 146 VAL B N 1
ATOM 2738 C CA . VAL B 2 151 ? -9.908 -7.579 26.282 1.00 28.27 146 VAL B CA 1
ATOM 2739 C C . VAL B 2 151 ? -8.422 -7.480 26.562 1.00 33.64 146 VAL B C 1
ATOM 2740 O O . VAL B 2 151 ? -7.776 -6.565 26.070 1.00 28.44 146 VAL B O 1
ATOM 2744 N N . GLN B 2 152 ? -7.893 -8.359 27.408 1.00 28.61 147 GLN B N 1
ATOM 2745 C CA . GLN B 2 152 ? -6.450 -8.378 27.622 1.00 29.62 147 GLN B CA 1
ATOM 2746 C C . GLN B 2 152 ? -5.847 -9.701 27.182 1.00 31.24 147 GLN B C 1
ATOM 2747 O O . GLN B 2 152 ? -6.333 -10.784 27.544 1.00 29.92 147 GLN B O 1
ATOM 2753 N N . TRP B 2 153 ? -4.765 -9.613 26.420 1.00 24.71 148 TRP B N 1
ATOM 2754 C CA . TRP B 2 153 ? -4.024 -10.824 26.071 1.00 24.90 148 TRP B CA 1
ATOM 2755 C C . TRP B 2 153 ? -2.930 -11.118 27.075 1.00 22.09 148 TRP B C 1
ATOM 2756 O O . TRP B 2 153 ? -2.167 -10.234 27.442 1.00 25.73 148 TRP B O 1
ATOM 2767 N N . LYS B 2 154 ? -2.828 -12.362 27.517 1.00 27.30 149 LYS B N 1
ATOM 2768 C CA . LYS B 2 154 ? -1.688 -12.762 28.371 1.00 27.72 149 LYS B CA 1
ATOM 2769 C C . LYS B 2 154 ? -0.992 -13.947 27.729 1.00 22.75 149 LYS B C 1
ATOM 2770 O O . LYS B 2 154 ? -1.652 -14.879 27.268 1.00 27.12 149 LYS B O 1
ATOM 2776 N N . VAL B 2 155 ? 0.334 -13.902 27.695 1.00 23.10 150 VAL B N 1
ATOM 2777 C CA . VAL B 2 155 ? 1.124 -15.040 27.217 1.00 22.26 150 VAL B CA 1
ATOM 2778 C C . VAL B 2 155 ? 2.078 -15.446 28.351 1.00 22.83 150 VAL B C 1
ATOM 2779 O O . VAL B 2 155 ? 2.886 -14.628 28.792 1.00 27.96 150 VAL B O 1
ATOM 2783 N N . ASP B 2 156 ? 1.928 -16.662 28.878 1.00 24.06 151 ASP B N 1
ATOM 2784 C CA . ASP B 2 156 ? 2.722 -17.062 30.068 1.00 23.37 151 ASP B CA 1
ATOM 2785 C C . ASP B 2 156 ? 2.786 -15.931 31.149 1.00 26.43 151 ASP B C 1
ATOM 2786 O O . ASP B 2 156 ? 3.876 -15.463 31.567 1.00 24.95 151 ASP B O 1
ATOM 2791 N N . ASN B 2 157 ? 1.600 -15.474 31.537 1.00 23.85 152 ASN B N 1
ATOM 2792 C CA . ASN B 2 157 ? 1.413 -14.491 32.607 1.00 22.37 152 ASN B CA 1
ATOM 2793 C C . ASN B 2 157 ? 1.814 -13.065 32.296 1.00 20.57 152 ASN B C 1
ATOM 2794 O O . ASN B 2 157 ? 1.790 -12.200 33.185 1.00 24.62 152 ASN B O 1
ATOM 2799 N N . ALA B 2 158 ? 2.251 -12.810 31.063 1.00 21.55 153 ALA B N 1
ATOM 2800 C CA . ALA B 2 158 ? 2.673 -11.469 30.668 1.00 19.43 153 ALA B CA 1
ATOM 2801 C C . ALA B 2 158 ? 1.575 -10.791 29.856 1.00 22.39 153 ALA B C 1
ATOM 2802 O O . ALA B 2 158 ? 1.255 -11.251 28.763 1.00 22.49 153 ALA B O 1
ATOM 2804 N N . LEU B 2 159 ? 1.147 -9.605 30.289 1.00 21.79 154 LEU B N 1
ATOM 2805 C CA . LEU B 2 159 ? 0.154 -8.819 29.527 1.00 29.04 154 LEU B CA 1
ATOM 2806 C C . LEU B 2 159 ? 0.793 -8.359 28.203 1.00 34.70 154 LEU B C 1
ATOM 2807 O O . LEU B 2 159 ? 1.864 -7.739 28.223 1.00 28.62 154 LEU B O 1
ATOM 2812 N N . GLN B 2 160 ? 0.045 -8.452 27.093 1.00 24.81 155 GLN B N 1
ATOM 2813 C CA . GLN B 2 160 ? 0.612 -8.106 25.781 1.00 24.43 155 GLN B CA 1
ATOM 2814 C C . GLN B 2 160 ? 0.187 -6.715 25.382 1.00 26.42 155 GLN B C 1
ATOM 2815 O O . GLN B 2 160 ? -0.985 -6.380 25.518 1.00 28.11 155 GLN B O 1
ATOM 2821 N N . SER B 2 161 ? 1.129 -5.878 24.951 1.00 28.22 156 SER B N 1
ATOM 2822 C CA . SER B 2 161 ? 0.776 -4.541 24.467 1.00 29.34 156 SER B CA 1
ATOM 2823 C C . SER B 2 161 ? 1.293 -4.332 23.071 1.00 32.71 156 SER B C 1
ATOM 2824 O O . SER B 2 161 ? 2.439 -4.691 22.771 1.00 32.27 156 SER B O 1
ATOM 2827 N N . GLY B 2 162 ? 0.510 -3.624 22.266 1.00 31.30 157 GLY B N 1
ATOM 2828 C CA . GLY B 2 162 ? 1.006 -3.093 20.995 1.00 30.60 157 GLY B CA 1
ATOM 2829 C C . GLY B 2 162 ? 1.178 -4.161 19.940 1.00 33.41 157 GLY B C 1
ATOM 2830 O O . GLY B 2 162 ? 1.827 -3.920 18.933 1.00 44.86 157 GLY B O 1
ATOM 2831 N N . ASN B 2 163 ? 0.646 -5.359 20.195 1.00 25.37 158 ASN B N 1
ATOM 2832 C CA . ASN B 2 163 ? 0.697 -6.461 19.218 1.00 27.85 158 ASN B CA 1
ATOM 2833 C C . ASN B 2 163 ? -0.648 -7.157 18.984 1.00 23.31 158 ASN B C 1
ATOM 2834 O O . ASN B 2 163 ? -0.693 -8.336 18.573 1.00 27.76 158 ASN B O 1
ATOM 2839 N N . SER B 2 164 ? -1.743 -6.471 19.322 1.00 20.28 159 SER B N 1
ATOM 2840 C CA . SER B 2 164 ? -3.076 -6.997 19.048 1.00 22.69 159 SER B CA 1
ATOM 2841 C C . SER B 2 164 ? -3.921 -5.931 18.349 1.00 27.67 159 SER B C 1
ATOM 2842 O O . SER B 2 164 ? -3.597 -4.763 18.389 1.00 22.14 159 SER B O 1
ATOM 2845 N N . GLN B 2 165 ? -4.985 -6.345 17.684 1.00 26.80 160 GLN B N 1
ATOM 2846 C CA . GLN B 2 165 ? -5.910 -5.378 17.088 1.00 27.89 160 GLN B CA 1
ATOM 2847 C C . GLN B 2 165 ? -7.292 -5.968 17.241 1.00 24.45 160 GLN B C 1
ATOM 2848 O O . GLN B 2 165 ? -7.439 -7.188 17.269 1.00 26.94 160 GLN B O 1
ATOM 2854 N N . GLU B 2 166 ? -8.300 -5.115 17.356 1.00 22.36 161 GLU B N 1
ATOM 2855 C CA . GLU B 2 166 ? -9.664 -5.608 17.507 1.00 24.05 161 GLU B CA 1
ATOM 2856 C C . GLU B 2 166 ? -10.649 -4.787 16.642 1.00 25.98 161 GLU B C 1
ATOM 2857 O O . GLU B 2 166 ? -10.340 -3.665 16.238 1.00 21.10 161 GLU B O 1
ATOM 2863 N N . SER B 2 167 ? -11.806 -5.382 16.388 1.00 24.26 162 SER B N 1
ATOM 2864 C CA . SER B 2 167 ? -12.878 -4.843 15.550 1.00 34.20 162 SER B CA 1
ATOM 2865 C C . SER B 2 167 ? -14.177 -5.205 16.280 1.00 30.74 162 SER B C 1
ATOM 2866 O O . SER B 2 167 ? -14.309 -6.317 16.821 1.00 21.88 162 SER B O 1
ATOM 2869 N N . VAL B 2 168 ? -15.178 -4.336 16.175 1.00 25.69 163 VAL B N 1
ATOM 2870 C CA . VAL B 2 168 ? -16.471 -4.608 16.789 1.00 24.86 163 VAL B CA 1
ATOM 2871 C C . VAL B 2 168 ? -17.559 -4.573 15.712 1.00 29.25 163 VAL B C 1
ATOM 2872 O O . VAL B 2 168 ? -17.584 -3.671 14.881 1.00 22.94 163 VAL B O 1
ATOM 2876 N N . THR B 2 169 ? -18.469 -5.536 15.711 1.00 24.12 164 THR B N 1
ATOM 2877 C CA . THR B 2 169 ? -19.603 -5.428 14.772 1.00 30.04 164 THR B CA 1
ATOM 2878 C C . THR B 2 169 ? -20.497 -4.238 15.134 1.00 30.93 164 THR B C 1
ATOM 2879 O O . THR B 2 169 ? -20.437 -3.705 16.271 1.00 30.47 164 THR B O 1
ATOM 2883 N N . GLU B 2 170 ? -21.350 -3.836 14.187 1.00 32.54 165 GLU B N 1
ATOM 2884 C CA . GLU B 2 170 ? -22.412 -2.882 14.480 1.00 32.99 165 GLU B CA 1
ATOM 2885 C C . GLU B 2 170 ? -23.512 -3.570 15.280 1.00 27.14 165 GLU B C 1
ATOM 2886 O O . GLU B 2 170 ? -23.630 -4.797 15.268 1.00 31.25 165 GLU B O 1
ATOM 2892 N N . GLN B 2 171 ? -24.349 -2.766 15.933 1.00 28.06 166 GLN B N 1
ATOM 2893 C CA . GLN B 2 171 ? -25.488 -3.288 16.669 1.00 30.49 166 GLN B CA 1
ATOM 2894 C C . GLN B 2 171 ? -26.346 -4.134 15.762 1.00 36.94 166 GLN B C 1
ATOM 2895 O O . GLN B 2 171 ? -26.889 -3.660 14.748 1.00 32.61 166 GLN B O 1
ATOM 2901 N N . ASP B 2 172 ? -26.405 -5.410 16.110 1.00 32.89 167 ASP B N 1
ATOM 2902 C CA . ASP B 2 172 ? -27.260 -6.380 15.446 1.00 40.49 167 ASP B CA 1
ATOM 2903 C C . ASP B 2 172 ? -28.685 -5.842 15.342 1.00 44.69 167 ASP B C 1
ATOM 2904 O O . ASP B 2 172 ? -29.279 -5.436 16.346 1.00 38.05 167 ASP B O 1
ATOM 2909 N N . SER B 2 173 ? -29.256 -5.913 14.146 1.00 45.28 168 SER B N 1
ATOM 2910 C CA . SER B 2 173 ? -30.617 -5.421 13.919 1.00 45.27 168 SER B CA 1
ATOM 2911 C C . SER B 2 173 ? -31.726 -6.303 14.532 1.00 47.58 168 SER B C 1
ATOM 2912 O O . SER B 2 173 ? -32.888 -5.904 14.541 1.00 49.60 168 SER B O 1
ATOM 2915 N N . LYS B 2 174 ? -31.378 -7.494 15.020 1.00 47.30 169 LYS B N 1
ATOM 2916 C CA . LYS B 2 174 ? -32.351 -8.375 15.702 1.00 49.87 169 LYS B CA 1
ATOM 2917 C C . LYS B 2 174 ? -32.288 -8.301 17.237 1.00 52.49 169 LYS B C 1
ATOM 2918 O O . LYS B 2 174 ? -33.258 -7.877 17.883 1.00 43.24 169 LYS B O 1
ATOM 2924 N N . ASP B 2 175 ? -31.157 -8.716 17.816 1.00 45.11 170 ASP B N 1
ATOM 2925 C CA . ASP B 2 175 ? -31.008 -8.780 19.277 1.00 37.87 170 ASP B CA 1
ATOM 2926 C C . ASP B 2 175 ? -30.366 -7.527 19.891 1.00 45.20 170 ASP B C 1
ATOM 2927 O O . ASP B 2 175 ? -30.421 -7.304 21.115 1.00 32.24 170 ASP B O 1
ATOM 2932 N N . SER B 2 176 ? -29.857 -6.652 19.029 1.00 33.40 171 SER B N 1
ATOM 2933 C CA . SER B 2 176 ? -29.300 -5.380 19.479 1.00 27.72 171 SER B CA 1
ATOM 2934 C C . SER B 2 176 ? -28.024 -5.554 20.340 1.00 23.79 171 SER B C 1
ATOM 2935 O O . SER B 2 176 ? -27.702 -4.695 21.170 1.00 26.76 171 SER B O 1
ATOM 2938 N N . THR B 2 177 ? -27.321 -6.655 20.144 1.00 27.49 172 THR B N 1
ATOM 2939 C CA . THR B 2 177 ? -26.032 -6.856 20.821 1.00 35.76 172 THR B CA 1
ATOM 2940 C C . THR B 2 177 ? -24.862 -6.547 19.879 1.00 37.71 172 THR B C 1
ATOM 2941 O O . THR B 2 177 ? -25.059 -6.358 18.675 1.00 30.33 172 THR B O 1
ATOM 2945 N N . TYR B 2 178 ? -23.664 -6.429 20.461 1.00 35.02 173 TYR B N 1
ATOM 2946 C CA . TYR B 2 178 ? -22.412 -6.307 19.716 1.00 27.77 173 TYR B CA 1
ATOM 2947 C C . TYR B 2 178 ? -21.634 -7.600 19.790 1.00 31.42 173 TYR B C 1
ATOM 2948 O O . TYR B 2 178 ? -21.822 -8.409 20.724 1.00 28.86 173 TYR B O 1
ATOM 2957 N N . SER B 2 179 ? -20.728 -7.792 18.834 1.00 29.60 174 SER B N 1
ATOM 2958 C CA . SER B 2 179 ? -19.681 -8.813 18.971 1.00 29.84 174 SER B CA 1
ATOM 2959 C C . SER B 2 179 ? -18.309 -8.211 18.703 1.00 31.01 174 SER B C 1
ATOM 2960 O O . SER B 2 179 ? -18.211 -7.162 18.054 1.00 23.38 174 SER B O 1
ATOM 2963 N N . LEU B 2 180 ? -17.267 -8.821 19.265 1.00 20.11 175 LEU B N 1
ATOM 2964 C CA . LEU B 2 180 ? -15.927 -8.229 19.190 1.00 27.05 175 LEU B CA 1
ATOM 2965 C C . LEU B 2 180 ? -14.916 -9.301 18.851 1.00 24.91 175 LEU B C 1
ATOM 2966 O O . LEU B 2 180 ? -14.994 -10.438 19.376 1.00 25.57 175 LEU B O 1
ATOM 2971 N N . SER B 2 181 ? -14.027 -8.985 17.909 1.00 24.01 176 SER B N 1
ATOM 2972 C CA . SER B 2 181 ? -12.929 -9.907 17.564 1.00 27.52 176 SER B CA 1
ATOM 2973 C C . SER B 2 181 ? -11.565 -9.255 17.836 1.00 29.02 176 SER B C 1
ATOM 2974 O O . SER B 2 181 ? -11.364 -8.078 17.552 1.00 27.94 176 SER B O 1
ATOM 2977 N N . SER B 2 182 ? -10.671 -9.992 18.497 1.00 27.81 177 SER B N 1
ATOM 2978 C CA . SER B 2 182 ? -9.314 -9.490 18.753 1.00 31.95 177 SER B CA 1
ATOM 2979 C C . SER B 2 182 ? -8.280 -10.475 18.246 1.00 30.90 177 SER B C 1
ATOM 2980 O O . SER B 2 182 ? -8.434 -11.692 18.405 1.00 33.62 177 SER B O 1
ATOM 2983 N N . THR B 2 183 ? -7.260 -9.955 17.571 1.00 27.26 178 THR B N 1
ATOM 2984 C CA . THR B 2 183 ? -6.197 -10.808 17.057 1.00 26.61 178 THR B CA 1
ATOM 2985 C C . THR B 2 183 ? -4.872 -10.424 17.730 1.00 24.04 178 THR B C 1
ATOM 2986 O O . THR B 2 183 ? -4.396 -9.311 17.575 1.00 23.69 178 THR B O 1
ATOM 2990 N N . LEU B 2 184 ? -4.234 -11.400 18.363 1.00 23.68 179 LEU B N 1
ATOM 2991 C CA . LEU B 2 184 ? -2.846 -11.272 18.822 1.00 22.72 179 LEU B CA 1
ATOM 2992 C C . LEU B 2 184 ? -1.977 -11.798 17.687 1.00 21.82 179 LEU B C 1
ATOM 2993 O O . LEU B 2 184 ? -2.050 -12.986 17.393 1.00 24.92 179 LEU B O 1
ATOM 2998 N N . THR B 2 185 ? -1.025 -11.002 17.204 1.00 21.55 180 THR B N 1
ATOM 2999 C CA . THR B 2 185 ? -0.078 -11.488 16.199 1.00 28.57 180 THR B CA 1
ATOM 3000 C C . THR B 2 185 ? 1.353 -11.660 16.742 1.00 25.88 180 THR B C 1
ATOM 3001 O O . THR B 2 185 ? 1.920 -10.729 17.311 1.00 33.69 180 THR B O 1
ATOM 3005 N N . LEU B 2 186 ? 1.884 -12.880 16.651 1.00 31.10 181 LEU B N 1
ATOM 3006 C CA . LEU B 2 186 ? 3.287 -13.162 17.010 1.00 34.22 181 LEU B CA 1
ATOM 3007 C C . LEU B 2 186 ? 4.022 -13.769 15.815 1.00 30.42 181 LEU B C 1
ATOM 3008 O O . LEU B 2 186 ? 3.406 -14.413 14.978 1.00 33.83 181 LEU B O 1
ATOM 3013 N N . SER B 2 187 ? 5.349 -13.700 15.820 1.00 31.86 182 SER B N 1
ATOM 3014 C CA . SER B 2 187 ? 6.133 -14.572 14.953 1.00 35.72 182 SER B CA 1
ATOM 3015 C C . SER B 2 187 ? 5.936 -16.011 15.401 1.00 33.52 182 SER B C 1
ATOM 3016 O O . SER B 2 187 ? 5.629 -16.272 16.575 1.00 30.33 182 SER B O 1
ATOM 3019 N N . LYS B 2 188 ? 6.135 -16.946 14.478 1.00 34.99 183 LYS B N 1
ATOM 3020 C CA . LYS B 2 188 ? 6.083 -18.362 14.817 1.00 33.37 183 LYS B CA 1
ATOM 3021 C C . LYS B 2 188 ? 7.079 -18.693 15.920 1.00 31.12 183 LYS B C 1
ATOM 3022 O O . LYS B 2 188 ? 6.796 -19.510 16.805 1.00 35.29 183 LYS B O 1
ATOM 3028 N N . ALA B 2 189 ? 8.277 -18.138 15.799 1.00 33.66 184 ALA B N 1
ATOM 3029 C CA . ALA B 2 189 ? 9.352 -18.373 16.759 1.00 37.41 184 ALA B CA 1
ATOM 3030 C C . ALA B 2 189 ? 8.910 -17.972 18.164 1.00 37.54 184 ALA B C 1
ATOM 3031 O O . ALA B 2 189 ? 8.941 -18.797 19.088 1.00 40.17 184 ALA B O 1
ATOM 3033 N N . ASP B 2 190 ? 8.332 -16.777 18.282 1.00 36.57 185 ASP B N 1
ATOM 3034 C CA . ASP B 2 190 ? 7.798 -16.322 19.575 1.00 36.49 185 ASP B CA 1
ATOM 3035 C C . ASP B 2 190 ? 6.635 -17.166 20.091 1.00 33.46 185 ASP B C 1
ATOM 3036 O O . ASP B 2 190 ? 6.655 -17.598 21.242 1.00 36.04 185 ASP B O 1
ATOM 3041 N N . TYR B 2 191 ? 5.732 -17.568 19.197 1.00 28.31 186 TYR B N 1
ATOM 3042 C CA . TYR B 2 191 ? 4.618 -18.421 19.570 1.00 32.06 186 TYR B CA 1
ATOM 3043 C C . TYR B 2 191 ? 5.109 -19.754 20.151 1.00 32.89 186 TYR B C 1
ATOM 3044 O O . TYR B 2 191 ? 4.526 -20.276 21.118 1.00 30.58 186 TYR B O 1
ATOM 3053 N N . GLU B 2 192 ? 6.107 -20.359 19.495 1.00 36.98 187 GLU B N 1
ATOM 3054 C CA . GLU B 2 192 ? 6.600 -21.687 19.905 1.00 37.37 187 GLU B CA 1
ATOM 3055 C C . GLU B 2 192 ? 7.457 -21.611 21.189 1.00 33.75 187 GLU B C 1
ATOM 3056 O O . GLU B 2 192 ? 7.653 -22.609 21.871 1.00 44.94 187 GLU B O 1
ATOM 3062 N N . LYS B 2 193 ? 7.946 -20.419 21.506 1.00 34.63 188 LYS B N 1
ATOM 3063 C CA . LYS B 2 193 ? 8.698 -20.183 22.728 1.00 37.42 188 LYS B CA 1
ATOM 3064 C C . LYS B 2 193 ? 7.813 -20.272 23.974 1.00 41.64 188 LYS B C 1
ATOM 3065 O O . LYS B 2 193 ? 8.330 -20.380 25.084 1.00 41.27 188 LYS B O 1
ATOM 3071 N N . HIS B 2 194 ? 6.501 -20.080 23.812 1.00 30.66 189 HIS B N 1
ATOM 3072 C CA . HIS B 2 194 ? 5.611 -19.924 24.963 1.00 29.91 189 HIS B CA 1
ATOM 3073 C C . HIS B 2 194 ? 4.540 -20.926 25.003 1.00 29.99 189 HIS B C 1
ATOM 3074 O O . HIS B 2 194 ? 4.317 -21.691 24.042 1.00 34.24 189 HIS B O 1
ATOM 3081 N N . LYS B 2 195 ? 3.893 -20.991 26.159 1.00 29.73 190 LYS B N 1
ATOM 3082 C CA . LYS B 2 195 ? 3.041 -22.111 26.449 1.00 30.84 190 LYS B CA 1
ATOM 3083 C C . LYS B 2 195 ? 1.575 -21.745 26.599 1.00 29.41 190 LYS B C 1
ATOM 3084 O O . LYS B 2 195 ? 0.700 -22.331 25.934 1.00 30.04 190 LYS B O 1
ATOM 3090 N N . VAL B 2 196 ? 1.290 -20.806 27.498 1.00 27.41 191 VAL B N 1
ATOM 3091 C CA . VAL B 2 196 ? -0.086 -20.538 27.871 1.00 31.40 191 VAL B CA 1
ATOM 3092 C C . VAL B 2 196 ? -0.575 -19.246 27.213 1.00 32.56 191 VAL B C 1
ATOM 3093 O O . VAL B 2 196 ? -0.018 -18.184 27.466 1.00 27.55 191 VAL B O 1
ATOM 3097 N N . TYR B 2 197 ? -1.626 -19.357 26.394 1.00 28.42 192 TYR B N 1
ATOM 3098 C CA . TYR B 2 197 ? -2.206 -18.193 25.686 1.00 25.75 192 TYR B CA 1
ATOM 3099 C C . TYR B 2 197 ? -3.600 -17.904 26.213 1.00 27.77 192 TYR B C 1
ATOM 3100 O O . TYR B 2 197 ? -4.466 -18.775 26.176 1.00 29.84 192 TYR B O 1
ATOM 3109 N N . ALA B 2 198 ? -3.829 -16.690 26.715 1.00 27.37 193 ALA B N 1
ATOM 3110 C CA . ALA B 2 198 ? -5.139 -16.374 27.297 1.00 26.90 193 ALA B CA 1
ATOM 3111 C C . ALA B 2 198 ? -5.650 -15.014 26.841 1.00 24.53 193 ALA B C 1
ATOM 3112 O O . ALA B 2 198 ? -4.875 -14.052 26.716 1.00 24.65 193 ALA B O 1
ATOM 3114 N N . CYS B 2 199 ? -6.948 -14.936 26.569 1.00 27.34 194 CYS B N 1
ATOM 3115 C CA . CYS B 2 199 ? -7.630 -13.653 26.565 1.00 26.41 194 CYS B CA 1
ATOM 3116 C C . CYS B 2 199 ? -8.538 -13.472 27.769 1.00 28.36 194 CYS B C 1
ATOM 3117 O O . CYS B 2 199 ? -9.253 -14.382 28.186 1.00 26.54 194 CYS B O 1
ATOM 3120 N N . GLU B 2 200 ? -8.374 -12.330 28.421 1.00 31.24 195 GLU B N 1
ATOM 3121 C CA . GLU B 2 200 ? -9.075 -12.063 29.656 1.00 29.48 195 GLU B CA 1
ATOM 3122 C C . GLU B 2 200 ? -10.065 -10.946 29.379 1.00 28.08 195 GLU B C 1
ATOM 3123 O O . GLU B 2 200 ? -9.689 -9.900 28.864 1.00 28.76 195 GLU B O 1
ATOM 3129 N N . VAL B 2 201 ? -11.341 -11.176 29.672 1.00 28.77 196 VAL B N 1
ATOM 3130 C CA . VAL B 2 201 ? -12.402 -10.222 29.275 1.00 25.55 196 VAL B CA 1
ATOM 3131 C C . VAL B 2 201 ? -13.116 -9.600 30.466 1.00 27.76 196 VAL B C 1
ATOM 3132 O O . VAL B 2 201 ? -13.478 -10.306 31.413 1.00 29.61 196 VAL B O 1
ATOM 3136 N N . THR B 2 202 ? -13.220 -8.281 30.474 1.00 23.72 197 THR B N 1
ATOM 3137 C CA . THR B 2 202 ? -13.995 -7.607 31.497 1.00 29.41 197 THR B CA 1
ATOM 3138 C C . THR B 2 202 ? -15.169 -6.847 30.868 1.00 29.22 197 THR B C 1
ATOM 3139 O O . THR B 2 202 ? -15.074 -6.331 29.754 1.00 27.48 197 THR B O 1
ATOM 3143 N N . HIS B 2 203 ? -16.309 -6.849 31.558 1.00 32.48 198 HIS B N 1
ATOM 3144 C CA . HIS B 2 203 ? -17.550 -6.327 30.985 1.00 28.96 198 HIS B CA 1
ATOM 3145 C C . HIS B 2 203 ? -18.566 -6.181 32.075 1.00 37.03 198 HIS B C 1
ATOM 3146 O O . HIS B 2 203 ? -18.646 -7.025 32.969 1.00 33.83 198 HIS B O 1
ATOM 3153 N N . GLN B 2 204 ? -19.424 -5.180 31.939 1.00 29.35 199 GLN B N 1
ATOM 3154 C CA . GLN B 2 204 ? -20.503 -4.950 32.915 1.00 45.32 199 GLN B CA 1
ATOM 3155 C C . GLN B 2 204 ? -21.344 -6.199 33.208 1.00 43.59 199 GLN B C 1
ATOM 3156 O O . GLN B 2 204 ? -21.886 -6.359 34.315 1.00 52.45 199 GLN B O 1
ATOM 3162 N N . GLY B 2 205 ? -21.366 -7.130 32.264 1.00 37.56 200 GLY B N 1
ATOM 3163 C CA . GLY B 2 205 ? -21.957 -8.419 32.509 1.00 45.23 200 GLY B CA 1
ATOM 3164 C C . GLY B 2 205 ? -21.417 -9.166 33.723 1.00 50.28 200 GLY B C 1
ATOM 3165 O O . GLY B 2 205 ? -22.099 -10.034 34.236 1.00 47.44 200 GLY B O 1
ATOM 3166 N N . LEU B 2 206 ? -20.159 -8.929 34.104 1.00 30.96 201 LEU B N 1
ATOM 3167 C CA . LEU B 2 206 ? -19.305 -9.982 34.659 1.00 36.08 201 LEU B CA 1
ATOM 3168 C C . LEU B 2 206 ? -18.727 -9.532 35.989 1.00 45.33 201 LEU B C 1
ATOM 3169 O O . LEU B 2 206 ? -17.779 -8.746 36.031 1.00 36.09 201 LEU B O 1
ATOM 3174 N N . SER B 2 207 ? -19.283 -10.044 37.079 1.00 51.85 202 SER B N 1
ATOM 3175 C CA . SER B 2 207 ? -18.825 -9.651 38.407 1.00 59.11 202 SER B CA 1
ATOM 3176 C C . SER B 2 207 ? -17.383 -10.193 38.612 1.00 60.38 202 SER B C 1
ATOM 3177 O O . SER B 2 207 ? -16.588 -9.631 39.376 1.00 56.21 202 SER B O 1
ATOM 3180 N N . SER B 2 208 ? -16.980 -11.111 37.739 1.00 51.48 203 SER B N 1
ATOM 3181 C CA . SER B 2 208 ? -15.585 -11.576 37.697 1.00 54.86 203 SER B CA 1
ATOM 3182 C C . SER B 2 208 ? -15.088 -11.674 36.235 1.00 60.41 203 SER B C 1
ATOM 3183 O O . SER B 2 208 ? -15.814 -12.167 35.377 1.00 49.11 203 SER B O 1
ATOM 3186 N N . PRO B 2 209 ? -13.816 -11.318 35.974 1.00 49.80 204 PRO B N 1
ATOM 3187 C CA . PRO B 2 209 ? -13.271 -11.347 34.614 1.00 41.31 204 PRO B CA 1
ATOM 3188 C C . PRO B 2 209 ? -13.215 -12.772 34.067 1.00 45.81 204 PRO B C 1
ATOM 3189 O O . PRO B 2 209 ? -12.907 -13.704 34.810 1.00 48.85 204 PRO B O 1
ATOM 3193 N N . VAL B 2 210 ? -13.618 -12.958 32.815 1.00 31.11 205 VAL B N 1
ATOM 3194 C CA . VAL B 2 210 ? -13.627 -14.304 32.219 1.00 31.81 205 VAL B CA 1
ATOM 3195 C C . VAL B 2 210 ? -12.350 -14.527 31.431 1.00 34.31 205 VAL B C 1
ATOM 3196 O O . VAL B 2 210 ? -12.064 -13.775 30.498 1.00 32.06 205 VAL B O 1
ATOM 3200 N N . THR B 2 211 ? -11.644 -15.612 31.735 1.00 30.31 206 THR B N 1
ATOM 3201 C CA . THR B 2 211 ? -10.470 -16.003 30.969 1.00 26.55 206 THR B CA 1
ATOM 3202 C C . THR B 2 211 ? -10.696 -17.282 30.181 1.00 33.62 206 THR B C 1
ATOM 3203 O O . THR B 2 211 ? -11.164 -18.274 30.711 1.00 29.53 206 THR B O 1
ATOM 3207 N N . LYS B 2 212 ? -10.438 -17.227 28.883 1.00 28.21 207 LYS B N 1
ATOM 3208 C CA . LYS B 2 212 ? -10.332 -18.434 28.084 1.00 26.63 207 LYS B CA 1
ATOM 3209 C C . LYS B 2 212 ? -8.892 -18.602 27.667 1.00 30.11 207 LYS B C 1
ATOM 3210 O O . LYS B 2 212 ? -8.218 -17.627 27.292 1.00 30.26 207 LYS B O 1
ATOM 3216 N N . SER B 2 213 ? -8.418 -19.842 27.696 1.00 33.09 208 SER B N 1
ATOM 3217 C CA . SER B 2 213 ? -7.037 -20.085 27.348 1.00 28.79 208 SER B CA 1
ATOM 3218 C C . SER B 2 213 ? -6.839 -21.449 26.695 1.00 31.06 208 SER B C 1
ATOM 3219 O O . SER B 2 213 ? -7.766 -22.274 26.641 1.00 31.26 208 SER B O 1
ATOM 3222 N N . PHE B 2 214 ? -5.672 -21.623 26.091 1.00 30.90 209 PHE B N 1
ATOM 3223 C CA . PHE B 2 214 ? -5.217 -22.935 25.635 1.00 30.05 209 PHE B CA 1
ATOM 3224 C C . PHE B 2 214 ? -3.726 -23.026 25.905 1.00 35.00 209 PHE B C 1
ATOM 3225 O O . PHE B 2 214 ? -3.074 -22.010 26.150 1.00 35.16 209 PHE B O 1
ATOM 3233 N N . ASN B 2 215 ? -3.208 -24.246 25.975 1.00 37.27 210 ASN B N 1
ATOM 3234 C CA . ASN B 2 215 ? -1.756 -24.473 26.030 1.00 38.40 210 ASN B CA 1
ATOM 3235 C C . ASN B 2 215 ? -1.257 -24.947 24.673 1.00 42.27 210 ASN B C 1
ATOM 3236 O O . ASN B 2 215 ? -1.811 -25.890 24.115 1.00 36.33 210 ASN B O 1
ATOM 3241 N N . ARG B 2 216 ? -0.261 -24.267 24.110 1.00 34.59 211 ARG B N 1
ATOM 3242 C CA . ARG B 2 216 ? 0.224 -24.652 22.794 1.00 39.18 211 ARG B CA 1
ATOM 3243 C C . ARG B 2 216 ? 0.622 -26.127 22.819 1.00 48.14 211 ARG B C 1
ATOM 3244 O O . ARG B 2 216 ? 1.489 -26.515 23.596 1.00 46.53 211 ARG B O 1
ATOM 3252 N N . GLY B 2 217 ? -0.110 -26.962 22.085 1.00 55.94 212 GLY B N 1
ATOM 3253 C CA . GLY B 2 217 ? 0.281 -28.361 21.906 1.00 74.36 212 GLY B CA 1
ATOM 3254 C C . GLY B 2 217 ? -0.723 -29.421 22.338 1.00 87.60 212 GLY B C 1
ATOM 3255 O O . GLY B 2 217 ? -0.694 -30.539 21.821 1.00 93.23 212 GLY B O 1
ATOM 3256 N N . GLU B 2 218 ? -1.586 -29.099 23.303 1.00 91.92 213 GLU B N 1
ATOM 3257 C CA . GLU B 2 218 ? -2.660 -30.019 23.709 1.00 96.32 213 GLU B CA 1
ATOM 3258 C C . GLU B 2 218 ? -3.710 -30.157 22.611 1.00 104.97 213 GLU B C 1
ATOM 3259 O O . GLU B 2 218 ? -4.155 -29.160 22.042 1.00 106.36 213 GLU B O 1
ATOM 3265 N N . CYS B 2 219 ? -4.121 -31.392 22.335 1.00 111.14 214 CYS B N 1
ATOM 3266 C CA . CYS B 2 219 ? -5.148 -31.649 21.325 1.00 112.41 214 CYS B CA 1
ATOM 3267 C C . CYS B 2 219 ? -6.251 -32.557 21.854 1.00 102.22 214 CYS B C 1
ATOM 3268 O O . CYS B 2 219 ? -6.607 -32.489 23.030 1.00 110.38 214 CYS B O 1
ATOM 3271 N N . LEU C 3 1 ? -26.322 24.995 -11.505 1.00 63.18 2 LEU R N 1
ATOM 3272 C CA . LEU C 3 1 ? -27.780 25.270 -11.369 1.00 44.82 2 LEU R CA 1
ATOM 3273 C C . LEU C 3 1 ? -28.655 24.137 -11.896 1.00 36.81 2 LEU R C 1
ATOM 3274 O O . LEU C 3 1 ? -29.779 23.944 -11.417 1.00 36.40 2 LEU R O 1
ATOM 3279 N N . ALA C 3 2 ? -28.094 23.300 -12.773 1.00 33.47 3 ALA R N 1
ATOM 3280 C CA . ALA C 3 2 ? -28.628 21.948 -12.973 1.00 25.45 3 ALA R CA 1
ATOM 3281 C C . ALA C 3 2 ? -28.225 21.095 -11.762 1.00 25.32 3 ALA R C 1
ATOM 3282 O O . ALA C 3 2 ? -27.211 21.387 -11.110 1.00 26.84 3 ALA R O 1
ATOM 3284 N N . GLY C 3 3 ? -28.926 19.970 -11.549 1.00 20.97 4 GLY R N 1
ATOM 3285 C CA . GLY C 3 3 ? -28.587 19.065 -10.472 1.00 20.41 4 GLY R CA 1
ATOM 3286 C C . GLY C 3 3 ? -29.576 19.060 -9.305 1.00 24.56 4 GLY R C 1
ATOM 3287 O O . GLY C 3 3 ? -29.538 18.155 -8.470 1.00 23.85 4 GLY R O 1
ATOM 3288 N N . GLY C 3 4 ? -30.409 20.095 -9.207 1.00 22.34 5 GLY R N 1
ATOM 3289 C CA . GLY C 3 4 ? -31.459 20.137 -8.185 1.00 22.17 5 GLY R CA 1
ATOM 3290 C C . GLY C 3 4 ? -32.638 19.201 -8.420 1.00 23.27 5 GLY R C 1
ATOM 3291 O O . GLY C 3 4 ? -32.863 18.712 -9.542 1.00 24.44 5 GLY R O 1
ATOM 3292 N N . SER C 3 5 ? -33.369 18.906 -7.342 1.00 23.43 6 SER R N 1
ATOM 3293 C CA . SER C 3 5 ? -34.541 18.039 -7.419 1.00 26.12 6 SER R CA 1
ATOM 3294 C C . SER C 3 5 ? -35.562 18.601 -8.418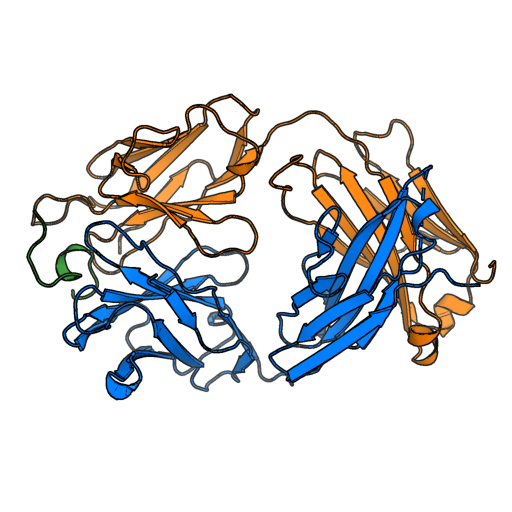 1.00 25.41 6 SER R C 1
ATOM 3295 O O . SER C 3 5 ? -36.191 17.858 -9.180 1.00 19.94 6 SER R O 1
ATOM 3298 N N . ALA C 3 6 ? -35.730 19.909 -8.402 1.00 22.98 7 ALA R N 1
ATOM 3299 C CA . ALA C 3 6 ? -36.752 20.557 -9.243 1.00 29.58 7 ALA R CA 1
ATOM 3300 C C . ALA C 3 6 ? -36.492 20.339 -10.730 1.00 30.39 7 ALA R C 1
ATOM 3301 O O . ALA C 3 6 ? -37.397 20.529 -11.558 1.00 23.84 7 ALA R O 1
ATOM 3303 N N . GLN C 3 7 ? -35.229 20.083 -11.075 1.00 22.66 8 GLN R N 1
ATOM 3304 C CA . GLN C 3 7 ? -34.825 19.874 -12.460 1.00 20.15 8 GLN R CA 1
ATOM 3305 C C . GLN C 3 7 ? -34.778 18.406 -12.855 1.00 21.24 8 GLN R C 1
ATOM 3306 O O . GLN C 3 7 ? -34.321 18.083 -13.940 1.00 19.24 8 GLN R O 1
ATOM 3312 N N . SER C 3 8 ? -35.148 17.509 -11.948 1.00 18.61 9 SER R N 1
ATOM 3313 C CA . SER C 3 8 ? -34.795 16.102 -12.114 1.00 17.41 9 SER R CA 1
ATOM 3314 C C . SER C 3 8 ? -35.680 15.369 -13.127 1.00 18.01 9 SER R C 1
ATOM 3315 O O . SER C 3 8 ? -35.348 14.236 -13.547 1.00 21.61 9 SER R O 1
ATOM 3318 N N . GLN C 3 9 ? -36.896 15.880 -13.356 1.00 19.03 10 GLN R N 1
ATOM 3319 C CA . GLN C 3 9 ? -37.851 15.154 -14.223 1.00 20.06 10 GLN R CA 1
ATOM 3320 C C . GLN C 3 9 ? -38.415 15.929 -15.424 1.00 21.46 10 GLN R C 1
ATOM 3321 O O . GLN C 3 9 ? -38.317 17.150 -15.500 1.00 21.04 10 GLN R O 1
ATOM 3327 N N . ARG C 3 10 ? -39.035 15.199 -16.346 1.00 21.83 11 ARG R N 1
ATOM 3328 C CA . ARG C 3 10 ? -39.428 15.761 -17.653 1.00 25.86 11 ARG R CA 1
ATOM 3329 C C . ARG C 3 10 ? -40.642 16.671 -17.487 1.00 24.87 11 ARG R C 1
ATOM 3330 O O . ARG C 3 10 ? -40.683 17.788 -18.012 1.00 21.65 11 ARG R O 1
ATOM 3338 N N . ALA C 3 11 ? -41.647 16.193 -16.760 1.00 25.66 12 ALA R N 1
ATOM 3339 C CA . ALA C 3 11 ? -42.799 17.023 -16.526 1.00 28.38 12 ALA R CA 1
ATOM 3340 C C . ALA C 3 11 ? -42.482 17.869 -15.308 1.00 25.58 12 ALA R C 1
ATOM 3341 O O . ALA C 3 11 ? -41.772 17.409 -14.422 1.00 28.93 12 ALA R O 1
ATOM 3343 N N . PRO C 3 12 ? -43.044 19.080 -15.232 1.00 26.28 13 PRO R N 1
ATOM 3344 C CA . PRO C 3 12 ? -42.785 19.892 -14.026 1.00 34.56 13 PRO R CA 1
ATOM 3345 C C . PRO C 3 12 ? -43.369 19.238 -12.771 1.00 27.24 13 PRO R C 1
ATOM 3346 O O . PRO C 3 12 ? -44.353 18.498 -12.841 1.00 25.18 13 PRO R O 1
ATOM 3350 N N . ASP C 3 13 ? -42.751 19.496 -11.636 1.00 28.76 14 ASP R N 1
ATOM 3351 C CA . ASP C 3 13 ? -43.286 19.013 -10.366 1.00 28.08 14 ASP R CA 1
ATOM 3352 C C . ASP C 3 13 ? -44.539 19.849 -10.109 1.00 22.92 14 ASP R C 1
ATOM 3353 O O . ASP C 3 13 ? -44.654 20.962 -10.617 1.00 31.29 14 ASP R O 1
ATOM 3358 N N . ARG C 3 14 ? -45.489 19.297 -9.373 1.00 27.20 15 ARG R N 1
ATOM 3359 C CA . ARG C 3 14 ? -46.624 20.056 -8.845 1.00 36.20 15 ARG R CA 1
ATOM 3360 C C . ARG C 3 14 ? -46.533 20.297 -7.330 1.00 50.10 15 ARG R C 1
ATOM 3361 O O . ARG C 3 14 ? -45.787 19.606 -6.619 1.00 42.07 15 ARG R O 1
#

Organism: Homo sapiens (NCBI:txid9606)